Protein AF-0000000083299328 (afdb_homodimer)

pLDDT: mean 91.45, std 10.91, range [30.89, 98.88]

Solvent-accessible surface area (backbone atoms only — not comparable to full-atom values): 20798 Å² total; per-residue (Å²): 123,83,74,52,62,72,73,65,22,22,31,41,39,31,29,34,55,69,54,34,46,44,65,62,48,47,51,50,48,48,51,58,33,52,77,68,73,44,58,63,46,79,49,41,47,72,59,35,42,71,54,67,35,48,88,48,68,48,36,68,69,35,39,43,49,47,42,50,38,52,42,45,52,32,48,57,38,15,74,72,40,18,37,15,36,33,27,36,48,59,33,47,49,68,52,53,50,51,45,44,50,53,31,51,74,69,73,30,54,65,39,40,32,35,36,44,51,56,69,69,55,17,53,70,57,31,81,82,40,55,53,61,51,42,53,52,19,56,74,64,70,34,67,40,73,54,90,94,41,79,33,53,38,70,28,51,36,42,57,69,40,84,87,30,49,50,75,68,91,75,49,76,40,78,39,50,49,77,82,38,53,67,68,56,46,47,52,54,50,52,53,49,54,52,73,105,123,85,75,52,62,72,76,64,21,22,32,41,39,31,28,33,54,69,55,34,46,43,64,61,47,48,51,50,49,47,51,60,33,52,76,68,72,44,58,62,46,77,48,42,47,72,61,35,41,72,54,66,35,48,88,49,67,49,35,67,70,34,38,43,50,47,44,49,39,50,42,45,51,32,50,58,38,15,73,72,37,18,38,17,36,33,26,37,48,60,34,48,48,67,53,53,50,51,46,44,49,55,30,52,74,68,74,31,55,65,38,39,32,34,34,44,51,54,70,69,57,18,51,71,56,30,83,83,40,54,54,61,51,43,54,52,18,56,75,64,70,34,67,40,73,54,89,95,40,79,35,53,39,72,29,52,37,40,57,69,41,84,87,30,49,49,75,68,91,77,49,76,40,77,41,50,50,76,82,38,54,66,70,55,48,48,51,52,51,52,53,47,53,52,73,104

Organism: Tigriopus californicus (NCBI:txid6832)

Sequence (392 aa):
MDTILKKEGSTVWITGLSGSGKTTLGLALKTYLTSRGVPCYVLDGDQLRGSLSQDLGYSSMESEENARRAGEVALMFAKTGFLAICCLISPSKRARNAIRARHAHLRLAFHEIHLKCSLSICRARDPKGWYSKYEVARLAHQQIRVGSVNLKYEDIGSFLEENSYDIPDEPDLSLDTETQGVSECLNTLVNYLKLSMDTILKKEGSTVWITGLSGSGKTTLGLALKTYLTSRGVPCYVLDGDQLRGSLSQDLGYSSMESEENARRAGEVALMFAKTGFLAICCLISPSKRARNAIRARHAHLRLAFHEIHLKCSLSICRARDPKGWYSKYEVARLAHQQIRVGSVNLKYEDIGSFLEENSYDIPDEPDLSLDTETQGVSECLNTLVNYLKLS

Secondary structure (DSSP, 8-state):
----S-SS-EEEEEE--TTSSHHHHHHHHHHHHHTTT--EEEEEHHHHHTTTTTT--SSHHHHHHHHHHHHHHHHHHHHTT-EEEEE-----HHHHHHHHHHHHHTT-EEEEEEEE--HHHHHHH-TTSHHHHHHHHHHHT--EEETTEEE-HHHHHHHHSGGGS---SS-SEEEETTTS-HHHHHHHHHHHHHH-/----S-SS-EEEEEE--TTSSHHHHHHHHHHHHHTTT--EEEEEHHHHHTTTTTT--SSHHHHHHHHHHHHHHHHHHHHTT-EEEEE-----HHHHHHHHHHHHHTT-EEEEEEEE--HHHHHHH-TTSHHHHHHHHHHHT--EEETTEEE-HHHHHHHHSGGGS---SS-SEEEETTTS-HHHHHHHHHHHHHH-

Radius of gyration: 22.71 Å; Cα contacts (8 Å, |Δi|>4): 686; chains: 2; bounding box: 57×63×49 Å

Nearest PDB structures (foldseek):
  2ofx-assembly1_B  TM=9.180E-01  e=1.844E-18  Homo sapiens
  2ofw-assembly3_E  TM=9.236E-01  e=1.199E-17  Homo sapiens
  2pez-assembly1_A  TM=9.197E-01  e=2.791E-17  Homo sapiens
  8i1m-assembly1_A-2  TM=9.283E-01  e=9.916E-17  Homo sapiens
  8i1n-assembly1_B  TM=9.296E-01  e=1.262E-16  Homo sapiens

Foldseek 3Di:
DPCQFDQAFAEEAEAEAQQLCLVVLLVVLVVVCVVVPAAADEAELVVCCVPVLVVAFQAPVSLLVSLLVLLVVSLVQRNVRYYYYYRGNSQDLVSVVVSCVVCVVVPHYYAYEYRDDDLVNSLVSCVPCLNVQLVVCVVVQHWDDDPPDTHGSVSSCCRNPPPNHDDDPDGNYYDYCVVDPSVRVNVVVSVSSSVD/DPCQFDQAFAEEAEAEAQQLCLVVLLVVLVVVCVVVPAAADEAELVVCCVPVLVVADQAPVSLLVSLLVLLVVSLVQRNVRYYYYYRGNSQDPVSVVVSCVVCVVVPHYYAYEYRDDDLVNSLVSCVPCLNVQLVVCVVVQHWDDDPPDTHGSVSSCCRNPDPNHDDDPDGNYYDYCVVDPSVRVNVVVSVSSRVD

Structure (mmCIF, N/CA/C/O backbone):
data_AF-0000000083299328-model_v1
#
loop_
_entity.id
_entity.type
_entity.pdbx_description
1 polymer 'Adenylyl-sulfate kinase'
#
loop_
_atom_site.group_PDB
_atom_site.id
_atom_site.type_symbol
_atom_site.label_atom_id
_atom_site.label_alt_id
_atom_site.label_comp_id
_atom_site.label_asym_id
_atom_site.label_entity_id
_atom_site.label_seq_id
_atom_site.pdbx_PDB_ins_code
_atom_site.Cartn_x
_atom_site.Cartn_y
_atom_site.Cartn_z
_atom_site.occupancy
_atom_site.B_iso_or_equiv
_atom_site.auth_seq_id
_atom_site.auth_comp_id
_atom_site.auth_asym_id
_atom_site.auth_atom_id
_atom_site.pdbx_PDB_model_num
ATOM 1 N N . MET A 1 1 ? 30.5 -6.863 -13.82 1 30.94 1 MET A N 1
ATOM 2 C CA . MET A 1 1 ? 29.422 -6.875 -12.844 1 30.94 1 MET A CA 1
ATOM 3 C C . MET A 1 1 ? 28.078 -7.066 -13.523 1 30.94 1 MET A C 1
ATOM 5 O O . MET A 1 1 ? 27.703 -6.277 -14.391 1 30.94 1 MET A O 1
ATOM 9 N N . ASP A 1 2 ? 27.672 -8.281 -13.766 1 38.69 2 ASP A N 1
ATOM 10 C CA . ASP A 1 2 ? 26.531 -8.625 -14.625 1 38.69 2 ASP A CA 1
ATOM 11 C C . ASP A 1 2 ? 25.344 -7.723 -14.352 1 38.69 2 ASP A C 1
ATOM 13 O O . ASP A 1 2 ? 24.797 -7.723 -13.242 1 38.69 2 ASP A O 1
ATOM 17 N N . THR A 1 3 ? 25.406 -6.609 -14.789 1 46.81 3 THR A N 1
ATOM 18 C CA . THR A 1 3 ? 24.406 -5.562 -14.617 1 46.81 3 THR A CA 1
ATOM 19 C C . THR A 1 3 ? 23 -6.121 -14.82 1 46.81 3 THR A C 1
ATOM 21 O O . THR A 1 3 ? 22.578 -6.359 -15.953 1 46.81 3 THR A O 1
ATOM 24 N N . ILE A 1 4 ? 22.688 -7.145 -14.188 1 49.69 4 ILE A N 1
ATOM 25 C CA . ILE A 1 4 ? 21.594 -8.023 -14.586 1 49.69 4 ILE A CA 1
ATOM 26 C C . ILE A 1 4 ? 20.344 -7.191 -14.875 1 49.69 4 ILE A C 1
ATOM 28 O O . ILE A 1 4 ? 19.672 -7.398 -15.891 1 49.69 4 ILE A O 1
ATOM 32 N N . LEU A 1 5 ? 19.625 -6.594 -14.008 1 59.34 5 LEU A N 1
ATOM 33 C CA . LEU A 1 5 ? 18.359 -5.93 -14.25 1 59.34 5 LEU A CA 1
ATOM 34 C C . LEU A 1 5 ? 18.516 -4.414 -14.211 1 59.34 5 LEU A C 1
ATOM 36 O O . LEU A 1 5 ? 19.406 -3.896 -13.531 1 59.34 5 LEU A O 1
ATOM 40 N N . LYS A 1 6 ? 18.094 -3.773 -15.195 1 58.22 6 LYS A N 1
ATOM 41 C CA . LYS A 1 6 ? 18.062 -2.32 -15.336 1 58.22 6 LYS A CA 1
ATOM 42 C C . LYS A 1 6 ? 17.719 -1.644 -14.008 1 58.22 6 LYS A C 1
ATOM 44 O O . LYS A 1 6 ? 17 -2.209 -13.188 1 58.22 6 LYS A O 1
ATOM 49 N N . LYS A 1 7 ? 18.344 -0.72 -13.844 1 64.31 7 LYS A N 1
ATOM 50 C CA . LYS A 1 7 ? 18.344 0.152 -12.672 1 64.31 7 LYS A CA 1
ATOM 51 C C . LYS A 1 7 ? 16.969 0.796 -12.469 1 64.31 7 LYS A C 1
ATOM 53 O O . LYS A 1 7 ? 16.641 1.224 -11.359 1 64.31 7 LYS A O 1
ATOM 58 N N . GLU A 1 8 ? 16.219 0.682 -13.5 1 86.19 8 GLU A N 1
ATOM 59 C CA . GLU A 1 8 ? 14.953 1.395 -13.312 1 86.19 8 GLU A CA 1
ATOM 60 C C . GLU A 1 8 ? 13.914 0.508 -12.625 1 86.19 8 GLU A C 1
ATOM 62 O O . GLU A 1 8 ? 13.852 -0.695 -12.883 1 86.19 8 GLU A O 1
ATOM 67 N N . GLY A 1 9 ? 13.195 1.064 -11.688 1 94.31 9 GLY A N 1
ATOM 68 C CA . GLY A 1 9 ? 12.133 0.346 -11.008 1 94.31 9 GLY A CA 1
ATOM 69 C C . GLY A 1 9 ? 11.07 -0.182 -11.953 1 94.31 9 GLY A C 1
ATOM 70 O O . GLY A 1 9 ? 10.844 0.39 -13.016 1 94.31 9 GLY A O 1
ATOM 71 N N . SER A 1 10 ? 10.555 -1.344 -11.664 1 97.38 10 SER A N 1
ATOM 72 C CA . SER A 1 10 ? 9.531 -1.978 -12.484 1 97.38 10 SER A CA 1
ATOM 73 C C . SER A 1 10 ? 8.672 -2.936 -11.664 1 97.38 10 SER A C 1
ATOM 75 O O . SER A 1 10 ? 8.891 -3.092 -10.461 1 97.38 10 SER A O 1
ATOM 77 N N . THR A 1 11 ? 7.617 -3.447 -12.312 1 98.69 11 THR A N 1
ATOM 78 C CA . THR A 1 11 ? 6.727 -4.414 -11.68 1 98.69 11 THR A CA 1
ATOM 79 C C . THR A 1 11 ? 6.668 -5.707 -12.477 1 98.69 11 THR A C 1
ATOM 81 O O . THR A 1 11 ? 6.477 -5.68 -13.695 1 98.69 11 THR A O 1
ATOM 84 N N . VAL A 1 12 ? 6.977 -6.797 -11.836 1 98.75 12 VAL A N 1
ATOM 85 C CA . VAL A 1 12 ? 6.723 -8.133 -12.359 1 98.75 12 VAL A CA 1
ATOM 86 C C . VAL A 1 12 ? 5.453 -8.703 -11.727 1 98.75 12 VAL A C 1
ATOM 88 O O . VAL A 1 12 ? 5.398 -8.922 -10.516 1 98.75 12 VAL A O 1
ATOM 91 N N . TRP A 1 13 ? 4.449 -8.875 -12.539 1 98.88 13 TRP A N 1
ATOM 92 C CA . TRP A 1 13 ? 3.15 -9.367 -12.086 1 98.88 13 TRP A CA 1
ATOM 93 C C . TRP A 1 13 ? 2.959 -10.836 -12.469 1 98.88 13 TRP A C 1
ATOM 95 O O . TRP A 1 13 ? 2.584 -11.141 -13.602 1 98.88 13 TRP A O 1
ATOM 105 N N . ILE A 1 14 ? 3.143 -11.695 -11.461 1 98.88 14 ILE A N 1
ATOM 106 C CA . ILE A 1 14 ? 3.016 -13.133 -11.68 1 98.88 14 ILE A CA 1
ATOM 107 C C . ILE A 1 14 ? 1.586 -13.578 -11.383 1 98.88 14 ILE A C 1
ATOM 109 O O . ILE A 1 14 ? 1.125 -13.484 -10.242 1 98.88 14 ILE A O 1
ATOM 113 N N . THR A 1 15 ? 0.929 -14.031 -12.406 1 98.19 15 THR A N 1
ATOM 114 C CA . THR A 1 15 ? -0.472 -14.414 -12.281 1 98.19 15 THR A CA 1
ATOM 115 C C . THR A 1 15 ? -0.683 -15.852 -12.758 1 98.19 15 THR A C 1
ATOM 117 O O . THR A 1 15 ? 0.112 -16.375 -13.539 1 98.19 15 THR A O 1
ATOM 120 N N . GLY A 1 16 ? -1.696 -16.484 -12.266 1 96.25 16 GLY A N 1
ATOM 121 C CA . GLY A 1 16 ? -2.057 -17.859 -12.531 1 96.25 16 GLY A CA 1
ATOM 122 C C . GLY A 1 16 ? -2.982 -18.453 -11.484 1 96.25 16 GLY A C 1
ATOM 123 O O . GLY A 1 16 ? -3.242 -17.812 -10.453 1 96.25 16 GLY A O 1
ATOM 124 N N . LEU A 1 17 ? -3.41 -19.625 -11.781 1 94.38 17 LEU A N 1
ATOM 125 C CA . LEU A 1 17 ? -4.348 -20.281 -10.891 1 94.38 17 LEU A CA 1
ATOM 126 C C . LEU A 1 17 ? -3.699 -20.578 -9.539 1 94.38 17 LEU A C 1
ATOM 128 O O . LEU A 1 17 ? -2.473 -20.641 -9.438 1 94.38 17 LEU A O 1
ATOM 132 N N . SER A 1 18 ? -4.613 -20.672 -8.445 1 92.19 18 SER A N 1
ATOM 133 C CA . SER A 1 18 ? -4.109 -21.141 -7.16 1 92.19 18 SER A CA 1
ATOM 134 C C . SER A 1 18 ? -3.41 -22.484 -7.293 1 92.19 18 SER A C 1
ATOM 136 O O . SER A 1 18 ? -3.951 -23.406 -7.898 1 92.19 18 SER A O 1
ATOM 138 N N . GLY A 1 19 ? -2.197 -22.594 -6.859 1 93.69 19 GLY A N 1
ATOM 139 C CA . GLY A 1 19 ? -1.441 -23.828 -6.965 1 93.69 19 GLY A CA 1
ATOM 140 C C . GLY A 1 19 ? -0.513 -23.859 -8.164 1 93.69 19 GLY A C 1
ATOM 141 O O . GLY A 1 19 ? 0.239 -24.828 -8.344 1 93.69 19 GLY A O 1
ATOM 142 N N . SER A 1 20 ? -0.468 -22.766 -8.93 1 96.25 20 SER A N 1
ATOM 143 C CA . SER A 1 20 ? 0.317 -22.766 -10.164 1 96.25 20 SER A CA 1
ATOM 144 C C . SER A 1 20 ? 1.797 -22.531 -9.875 1 96.25 20 SER A C 1
ATOM 146 O O . SER A 1 20 ? 2.645 -22.75 -10.742 1 96.25 20 SER A O 1
ATOM 148 N N . GLY A 1 21 ? 2.131 -22.031 -8.695 1 96.69 21 GLY A N 1
ATOM 149 C CA . GLY A 1 21 ? 3.529 -21.875 -8.328 1 96.69 21 GLY A CA 1
ATOM 150 C C . GLY A 1 21 ? 3.963 -20.422 -8.25 1 96.69 21 GLY A C 1
ATOM 151 O O . GLY A 1 21 ? 5.16 -20.125 -8.234 1 96.69 21 GLY A O 1
ATOM 152 N N . LYS A 1 22 ? 3.055 -19.469 -8.109 1 97.38 22 LYS A N 1
ATOM 153 C CA . LYS A 1 22 ? 3.365 -18.047 -8.109 1 97.38 22 LYS A CA 1
ATOM 154 C C . LYS A 1 22 ? 4.285 -17.688 -6.941 1 97.38 22 LYS A C 1
ATOM 156 O O . LYS A 1 22 ? 5.32 -17.047 -7.137 1 97.38 22 LYS A O 1
ATOM 161 N N . THR A 1 23 ? 3.83 -18.109 -5.719 1 96.44 23 THR A N 1
ATOM 162 C CA . THR A 1 23 ? 4.586 -17.781 -4.512 1 96.44 23 THR A CA 1
ATOM 163 C C . THR A 1 23 ? 5.984 -18.391 -4.57 1 96.44 23 THR A C 1
ATOM 165 O O . THR A 1 23 ? 6.969 -17.734 -4.227 1 96.44 23 THR A O 1
ATOM 168 N N . THR A 1 24 ? 6.09 -19.594 -5.023 1 96.88 24 THR A N 1
ATOM 169 C CA . THR A 1 24 ? 7.367 -20.297 -5.137 1 96.88 24 THR A CA 1
ATOM 170 C C . THR A 1 24 ? 8.297 -19.562 -6.109 1 96.88 24 THR A C 1
ATOM 172 O O . THR A 1 24 ? 9.461 -19.312 -5.793 1 96.88 24 THR A O 1
ATOM 175 N N . LEU A 1 25 ? 7.793 -19.25 -7.262 1 98.44 25 LEU A N 1
ATOM 176 C CA . LEU A 1 25 ? 8.617 -18.562 -8.25 1 98.44 25 LEU A CA 1
ATOM 177 C C . LEU A 1 25 ? 8.969 -17.156 -7.789 1 98.44 25 LEU A C 1
ATOM 179 O O . LEU A 1 25 ? 10.102 -16.703 -7.977 1 98.44 25 LEU A O 1
ATOM 183 N N . GLY A 1 26 ? 7.969 -16.422 -7.234 1 98.44 26 GLY A N 1
ATOM 184 C CA . GLY A 1 26 ? 8.211 -15.086 -6.723 1 98.44 26 GLY A CA 1
ATOM 185 C C . GLY A 1 26 ? 9.32 -15.039 -5.68 1 98.44 26 GLY A C 1
ATOM 186 O O . GLY A 1 26 ? 10.188 -14.164 -5.73 1 98.44 26 GLY A O 1
ATOM 187 N N . LEU A 1 27 ? 9.289 -15.977 -4.781 1 97.81 27 LEU A N 1
ATOM 188 C CA . LEU A 1 27 ? 10.305 -16.031 -3.732 1 97.81 27 LEU A CA 1
ATOM 189 C C . LEU A 1 27 ? 11.664 -16.406 -4.309 1 97.81 27 LEU A C 1
ATOM 191 O O . LEU A 1 27 ? 12.695 -15.906 -3.857 1 97.81 27 LEU A O 1
ATOM 195 N N . ALA A 1 28 ? 11.664 -17.328 -5.242 1 98.38 28 ALA A N 1
ATOM 196 C CA . ALA A 1 28 ? 12.906 -17.688 -5.922 1 98.38 28 ALA A CA 1
ATOM 197 C C . ALA A 1 28 ? 13.508 -16.469 -6.629 1 98.38 28 ALA A C 1
ATOM 199 O O . ALA A 1 28 ? 14.727 -16.266 -6.582 1 98.38 28 ALA A O 1
ATOM 200 N N . LEU A 1 29 ? 12.641 -15.719 -7.289 1 98.25 29 LEU A N 1
ATOM 201 C CA . LEU A 1 29 ? 13.109 -14.516 -7.957 1 98.25 29 LEU A CA 1
ATOM 202 C C . LEU A 1 29 ? 13.672 -13.516 -6.949 1 98.25 29 LEU A C 1
ATOM 204 O O . LEU A 1 29 ? 14.727 -12.922 -7.18 1 98.25 29 LEU A O 1
ATOM 208 N N . LYS A 1 30 ? 12.945 -13.344 -5.852 1 98.06 30 LYS A N 1
ATOM 209 C CA . LYS A 1 30 ? 13.422 -12.445 -4.805 1 98.06 30 LYS A CA 1
ATOM 210 C C . LYS A 1 30 ? 14.812 -12.852 -4.324 1 98.06 30 LYS A C 1
ATOM 212 O O . LYS A 1 30 ? 15.703 -12 -4.203 1 98.06 30 LYS A O 1
ATOM 217 N N . THR A 1 31 ? 15 -14.109 -4.07 1 97.56 31 THR A N 1
ATOM 218 C CA . THR A 1 31 ? 16.281 -14.617 -3.586 1 97.56 31 THR A CA 1
ATOM 219 C C . THR A 1 31 ? 17.375 -14.359 -4.609 1 97.56 31 THR A C 1
ATOM 221 O O . THR A 1 31 ? 18.469 -13.914 -4.254 1 97.56 31 THR A O 1
ATOM 224 N N . TYR A 1 32 ? 17.109 -14.672 -5.812 1 97 32 TYR A N 1
ATOM 225 C CA . TYR A 1 32 ? 18.047 -14.453 -6.902 1 97 32 TYR A CA 1
ATOM 226 C C . TYR A 1 32 ? 18.5 -12.992 -6.953 1 97 32 TYR A C 1
ATOM 228 O O . TYR A 1 32 ? 19.688 -12.703 -7.035 1 97 32 TYR A O 1
ATOM 236 N N . LEU A 1 33 ? 17.547 -12.062 -6.848 1 96.25 33 LEU A N 1
ATOM 237 C CA . LEU A 1 33 ? 17.812 -10.633 -6.98 1 96.25 33 LEU A CA 1
ATOM 238 C C . LEU A 1 33 ? 18.547 -10.102 -5.758 1 96.25 33 LEU A C 1
ATOM 240 O O . LEU A 1 33 ? 19.516 -9.352 -5.887 1 96.25 33 LEU A O 1
ATOM 244 N N . THR A 1 34 ? 18.094 -10.539 -4.602 1 95.19 34 THR A N 1
ATOM 245 C CA . THR A 1 34 ? 18.688 -10.07 -3.361 1 95.19 34 THR A CA 1
ATOM 246 C C . THR A 1 34 ? 20.156 -10.5 -3.273 1 95.19 34 THR A C 1
ATOM 248 O O . THR A 1 34 ? 21 -9.742 -2.793 1 95.19 34 THR A O 1
ATOM 251 N N . SER A 1 35 ? 20.484 -11.664 -3.701 1 95.31 35 SER A N 1
ATOM 252 C CA . SER A 1 35 ? 21.859 -12.18 -3.66 1 95.31 35 SER A CA 1
ATOM 253 C C . SER A 1 35 ? 22.766 -11.391 -4.594 1 95.31 35 SER A C 1
ATOM 255 O O . SER A 1 35 ? 23.984 -11.453 -4.473 1 95.31 35 SER A O 1
ATOM 257 N N . ARG A 1 36 ? 22.219 -10.57 -5.371 1 93.5 36 ARG A N 1
ATOM 258 C CA . ARG A 1 36 ? 22.984 -9.797 -6.34 1 93.5 36 ARG A CA 1
ATOM 259 C C . ARG A 1 36 ? 22.828 -8.305 -6.094 1 93.5 36 ARG A C 1
ATOM 261 O O . ARG A 1 36 ? 23.219 -7.488 -6.934 1 93.5 36 ARG A O 1
ATOM 268 N N . GLY A 1 37 ? 22.125 -7.949 -5.078 1 92.19 37 GLY A N 1
ATOM 269 C CA . GLY A 1 37 ? 22.031 -6.562 -4.641 1 92.19 37 GLY A CA 1
ATOM 270 C C . GLY A 1 37 ? 20.984 -5.773 -5.402 1 92.19 37 GLY A C 1
ATOM 271 O O . GLY A 1 37 ? 21.047 -4.543 -5.457 1 92.19 37 GLY A O 1
ATOM 272 N N . VAL A 1 38 ? 20.062 -6.469 -6.055 1 93.94 38 VAL A N 1
ATOM 273 C CA . VAL A 1 38 ? 19 -5.797 -6.777 1 93.94 38 VAL A CA 1
ATOM 274 C C . VAL A 1 38 ? 17.812 -5.57 -5.848 1 93.94 38 VAL A C 1
ATOM 276 O O . VAL A 1 38 ? 17.234 -6.523 -5.309 1 93.94 38 VAL A O 1
ATOM 279 N N . PRO A 1 39 ? 17.469 -4.293 -5.629 1 95.31 39 PRO A N 1
ATOM 280 C CA . PRO A 1 39 ? 16.344 -4.016 -4.734 1 95.31 39 PRO A CA 1
ATOM 281 C C . PRO A 1 39 ? 15.016 -4.574 -5.258 1 95.31 39 PRO A C 1
ATOM 283 O O . PRO A 1 39 ? 14.633 -4.301 -6.398 1 95.31 39 PRO A O 1
ATOM 286 N N . CYS A 1 40 ? 14.359 -5.387 -4.422 1 97.31 40 CYS A N 1
ATOM 287 C CA . CYS A 1 40 ? 13.07 -5.949 -4.812 1 97.31 40 CYS A CA 1
ATOM 288 C C . CYS A 1 40 ? 12.172 -6.141 -3.598 1 97.31 40 CYS A C 1
ATOM 290 O O . CYS A 1 40 ? 12.648 -6.125 -2.461 1 97.31 40 CYS A O 1
ATOM 292 N N . TYR A 1 41 ? 10.875 -6.203 -3.846 1 98.31 41 TYR A N 1
ATOM 293 C CA . TYR A 1 41 ? 9.883 -6.434 -2.799 1 98.31 41 TYR A CA 1
ATOM 294 C C . TYR A 1 41 ? 8.758 -7.328 -3.299 1 98.31 41 TYR A C 1
ATOM 296 O O . TYR A 1 41 ? 8.242 -7.129 -4.398 1 98.31 41 TYR A O 1
ATOM 304 N N . VAL A 1 42 ? 8.43 -8.32 -2.475 1 98.69 42 VAL A N 1
ATOM 30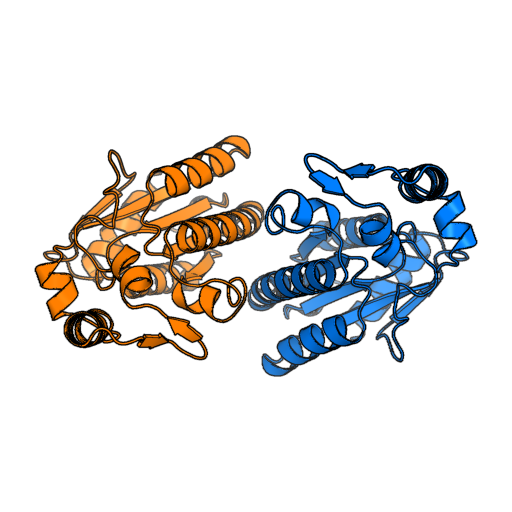5 C CA . VAL A 1 42 ? 7.391 -9.266 -2.879 1 98.69 42 VAL A CA 1
ATOM 306 C C . VAL A 1 42 ? 6.043 -8.828 -2.303 1 98.69 42 VAL A C 1
ATOM 308 O O . VAL A 1 42 ? 5.922 -8.594 -1.1 1 98.69 42 VAL A O 1
ATOM 311 N N . LEU A 1 43 ? 5.086 -8.609 -3.146 1 98.62 43 LEU A N 1
ATOM 312 C CA . LEU A 1 43 ? 3.68 -8.438 -2.791 1 98.62 43 LEU A CA 1
ATOM 313 C C . LEU A 1 43 ? 2.891 -9.711 -3.074 1 98.62 43 LEU A C 1
ATOM 315 O O . LEU A 1 43 ? 2.537 -9.984 -4.223 1 98.62 43 LEU A O 1
ATOM 319 N N . ASP A 1 44 ? 2.654 -10.445 -2.039 1 96.56 44 ASP A N 1
ATOM 320 C CA . ASP A 1 44 ? 1.951 -11.719 -2.141 1 96.56 44 ASP A CA 1
ATOM 321 C C . ASP A 1 44 ? 0.475 -11.562 -1.78 1 96.56 44 ASP A C 1
ATOM 323 O O . ASP A 1 44 ? 0.14 -10.953 -0.761 1 96.56 44 ASP A O 1
ATOM 327 N N . GLY A 1 45 ? -0.338 -12.156 -2.553 1 92.38 45 GLY A N 1
ATOM 328 C CA . GLY A 1 45 ? -1.774 -12.016 -2.375 1 92.38 45 GLY A CA 1
ATOM 329 C C . GLY A 1 45 ? -2.262 -12.5 -1.023 1 92.38 45 GLY A C 1
ATOM 330 O O . GLY A 1 45 ? -3.096 -11.852 -0.389 1 92.38 45 GLY A O 1
ATOM 331 N N . ASP A 1 46 ? -1.779 -13.578 -0.577 1 87.56 46 ASP A N 1
ATOM 332 C CA . ASP A 1 46 ? -2.188 -14.117 0.716 1 87.56 46 ASP A CA 1
ATOM 333 C C . ASP A 1 46 ? -1.756 -13.203 1.857 1 87.56 46 ASP A C 1
ATOM 335 O O . ASP A 1 46 ? -2.504 -13 2.816 1 87.56 46 ASP A O 1
ATOM 339 N N . GLN A 1 47 ? -0.564 -12.68 1.746 1 91 47 GLN A N 1
ATOM 340 C CA . GLN A 1 47 ? -0.062 -11.781 2.777 1 91 47 GLN A CA 1
ATOM 341 C C . GLN A 1 47 ? -0.863 -10.477 2.811 1 91 47 GLN A C 1
ATOM 343 O O . GLN A 1 47 ? -1.168 -9.961 3.887 1 91 47 GLN A O 1
ATOM 348 N N . LEU A 1 48 ? -1.197 -9.938 1.658 1 94.69 48 LEU A N 1
ATOM 349 C CA . LEU A 1 48 ? -1.958 -8.695 1.567 1 94.69 48 LEU A CA 1
ATOM 350 C C . LEU A 1 48 ? -3.336 -8.859 2.197 1 94.69 48 LEU A C 1
ATOM 352 O O . LEU A 1 48 ? -3.857 -7.918 2.809 1 94.69 48 LEU A O 1
ATOM 356 N N . ARG A 1 49 ? -3.891 -10.016 2.1 1 89.06 49 ARG A N 1
ATOM 357 C CA . ARG A 1 49 ? -5.215 -10.281 2.648 1 89.06 49 ARG A CA 1
ATOM 358 C C . ARG A 1 49 ? -5.172 -10.359 4.172 1 89.06 49 ARG A C 1
ATOM 360 O O . ARG A 1 49 ? -6.203 -10.242 4.832 1 89.06 49 ARG A O 1
ATOM 367 N N . GLY A 1 50 ? -4.043 -10.516 4.688 1 89.19 50 GLY A N 1
ATOM 368 C CA . GLY A 1 50 ? -3.891 -10.492 6.133 1 89.19 50 GLY A CA 1
ATOM 369 C C . GLY A 1 50 ? -3.471 -9.141 6.668 1 89.19 50 GLY A C 1
ATOM 370 O O . GLY A 1 50 ? -3.355 -8.953 7.883 1 89.19 50 GLY A O 1
ATOM 371 N N . SER A 1 51 ? -3.256 -8.133 5.789 1 93.62 51 SER A N 1
ATOM 372 C CA . SER A 1 51 ? -2.752 -6.824 6.191 1 93.62 51 SER A CA 1
ATOM 373 C C . SER A 1 51 ? -3.475 -5.703 5.449 1 93.62 51 SER A C 1
ATOM 375 O O . SER A 1 51 ? -4.586 -5.324 5.82 1 93.62 51 SER A O 1
ATOM 377 N N . LEU A 1 52 ? -2.982 -5.285 4.297 1 96.5 52 LEU A N 1
ATOM 378 C CA . LEU A 1 52 ? -3.488 -4.16 3.521 1 96.5 52 LEU A CA 1
ATOM 379 C C . LEU A 1 52 ? -4.945 -4.383 3.125 1 96.5 52 LEU A C 1
ATOM 381 O O . LEU A 1 52 ? -5.758 -3.457 3.186 1 96.5 52 LEU A O 1
ATOM 385 N N . SER A 1 53 ? -5.227 -5.621 2.742 1 95.44 53 SER A N 1
ATOM 386 C CA . SER A 1 53 ? -6.543 -5.938 2.199 1 95.44 53 SER A CA 1
ATOM 387 C C . SER A 1 53 ? -7.312 -6.867 3.131 1 95.44 53 SER A C 1
ATOM 389 O O . SER A 1 53 ? -8.102 -7.703 2.674 1 95.44 53 SER A O 1
ATOM 391 N N . GLN A 1 54 ? -7.094 -6.711 4.438 1 92 54 GLN A N 1
ATOM 392 C CA . GLN A 1 54 ? -7.723 -7.59 5.414 1 92 54 GLN A CA 1
ATOM 393 C C . GLN A 1 54 ? -9.242 -7.406 5.422 1 92 54 GLN A C 1
ATOM 395 O O . GLN A 1 54 ? -9.977 -8.281 5.883 1 92 54 GLN A O 1
ATOM 400 N N . ASP A 1 55 ? -9.695 -6.309 4.93 1 90.31 55 ASP A N 1
ATOM 401 C CA . ASP A 1 55 ? -11.125 -5.992 4.926 1 90.31 55 ASP A CA 1
ATOM 402 C C . ASP A 1 55 ? -11.836 -6.676 3.758 1 90.31 55 ASP A C 1
ATOM 404 O O . ASP A 1 55 ? -13.062 -6.719 3.713 1 90.31 55 ASP A O 1
ATOM 408 N N . LEU A 1 56 ? -11.07 -7.289 2.865 1 89.94 56 LEU A N 1
ATOM 409 C CA . LEU A 1 56 ? -11.664 -7.789 1.63 1 89.94 56 LEU A CA 1
ATOM 410 C C . LEU A 1 56 ? -11.914 -9.289 1.721 1 89.94 56 LEU A C 1
ATOM 412 O O . LEU A 1 56 ? -11.094 -10.031 2.268 1 89.94 56 LEU A O 1
ATOM 416 N N . GLY A 1 57 ? -13.016 -9.688 1.169 1 86.06 57 GLY A N 1
ATOM 417 C CA . GLY A 1 57 ? -13.281 -11.094 0.921 1 86.06 57 GLY A CA 1
ATOM 418 C C . GLY A 1 57 ? -12.773 -11.57 -0.429 1 86.06 57 GLY A C 1
ATOM 419 O O . GLY A 1 57 ? -11.703 -11.156 -0.876 1 86.06 57 GLY A O 1
ATOM 420 N N . TYR A 1 58 ? -13.547 -12.57 -1.02 1 84.75 58 TYR A N 1
ATOM 421 C CA . TYR A 1 58 ? -13.008 -13.211 -2.219 1 84.75 58 TYR A CA 1
ATOM 422 C C . TYR A 1 58 ? -13.977 -13.078 -3.385 1 84.75 58 TYR A C 1
ATOM 424 O O . TYR A 1 58 ? -13.812 -13.742 -4.414 1 84.75 58 TYR A O 1
ATOM 432 N N . SER A 1 59 ? -14.984 -12.234 -3.217 1 86.12 59 SER A N 1
ATOM 433 C CA . SER A 1 59 ? -15.828 -12 -4.383 1 86.12 59 SER A CA 1
ATOM 434 C C . SER A 1 59 ? -15.031 -11.414 -5.539 1 86.12 59 SER A C 1
ATOM 436 O O . SER A 1 59 ? -13.906 -10.938 -5.344 1 86.12 59 SER A O 1
ATOM 438 N N . SER A 1 60 ? -15.648 -11.461 -6.738 1 88.44 60 SER A N 1
ATOM 439 C CA . SER A 1 60 ? -14.969 -10.938 -7.922 1 88.44 60 SER A CA 1
ATOM 440 C C . SER A 1 60 ? -14.578 -9.477 -7.734 1 88.44 60 SER A C 1
ATOM 442 O O . SER A 1 60 ? -13.461 -9.078 -8.062 1 88.44 60 SER A O 1
ATOM 444 N N . MET A 1 61 ? -15.531 -8.719 -7.18 1 91.19 61 MET A N 1
ATOM 445 C CA . MET A 1 61 ? -15.273 -7.297 -6.949 1 91.19 61 MET A CA 1
ATOM 446 C C . MET A 1 61 ? -14.18 -7.105 -5.906 1 91.19 61 MET A C 1
ATOM 448 O O . MET A 1 61 ? -13.32 -6.238 -6.059 1 91.19 61 MET A O 1
ATOM 452 N N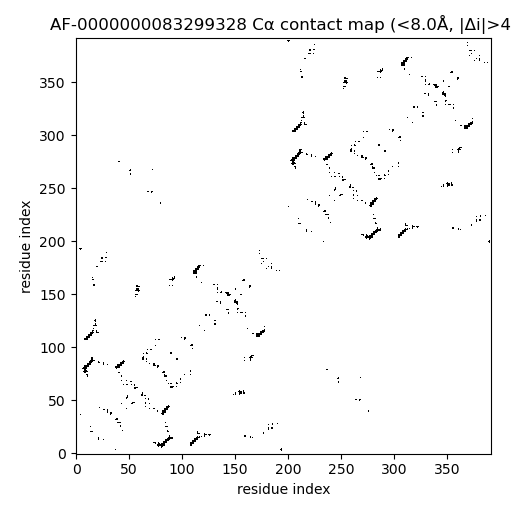 . GLU A 1 62 ? -14.141 -7.906 -4.902 1 91.06 62 GLU A N 1
ATOM 453 C CA . GLU A 1 62 ? -13.148 -7.801 -3.838 1 91.06 62 GLU A CA 1
ATOM 454 C C . GLU A 1 62 ? -11.773 -8.266 -4.316 1 91.06 62 GLU A C 1
ATOM 456 O O . GLU A 1 62 ? -10.75 -7.715 -3.906 1 91.06 62 GLU A O 1
ATOM 461 N N . SER A 1 63 ? -11.805 -9.242 -5.199 1 91.56 63 SER A N 1
ATOM 462 C CA . SER A 1 63 ? -10.562 -9.703 -5.805 1 91.56 63 SER A CA 1
ATOM 463 C C . SER A 1 63 ? -9.945 -8.625 -6.691 1 91.56 63 SER A C 1
ATOM 465 O O . SER A 1 63 ? -8.727 -8.438 -6.703 1 91.56 63 SER A O 1
ATOM 467 N N . GLU A 1 64 ? -10.828 -7.961 -7.414 1 94.88 64 GLU A N 1
ATOM 468 C CA . GLU A 1 64 ? -10.336 -6.871 -8.258 1 94.88 64 GLU A CA 1
ATOM 469 C C . GLU A 1 64 ? -9.781 -5.73 -7.41 1 94.88 64 GLU A C 1
ATOM 471 O O . GLU A 1 64 ? -8.758 -5.137 -7.758 1 94.88 64 GLU A O 1
ATOM 476 N N . GLU A 1 65 ? -10.469 -5.477 -6.32 1 95.75 65 GLU A N 1
ATOM 477 C CA . GLU A 1 65 ? -9.992 -4.422 -5.43 1 95.75 65 GLU A CA 1
ATOM 478 C C . GLU A 1 65 ? -8.664 -4.805 -4.781 1 95.75 65 GLU A C 1
ATOM 480 O O . GLU A 1 65 ? -7.785 -3.961 -4.609 1 95.75 65 GLU A O 1
ATOM 485 N N . ASN A 1 66 ? -8.516 -6.062 -4.418 1 95.56 66 ASN A N 1
ATOM 486 C CA . ASN A 1 66 ? -7.25 -6.543 -3.879 1 95.56 66 ASN A CA 1
ATOM 487 C C . ASN A 1 66 ? -6.109 -6.352 -4.875 1 95.56 66 ASN A C 1
ATOM 489 O O . ASN A 1 66 ? -5.02 -5.918 -4.496 1 95.56 66 ASN A O 1
ATOM 493 N N . ALA A 1 67 ? -6.391 -6.699 -6.105 1 97.31 67 ALA A N 1
ATOM 494 C CA . ALA A 1 67 ? -5.391 -6.516 -7.156 1 97.31 67 ALA A CA 1
ATOM 495 C C . ALA A 1 67 ? -5.074 -5.035 -7.355 1 97.31 67 ALA A C 1
ATOM 497 O O . ALA A 1 67 ? -3.912 -4.664 -7.543 1 97.31 67 ALA A O 1
ATOM 498 N N . ARG A 1 68 ? -6.078 -4.203 -7.348 1 98.19 68 ARG A N 1
ATOM 499 C CA . ARG A 1 68 ? -5.879 -2.768 -7.523 1 98.19 68 ARG A CA 1
ATOM 500 C C . ARG A 1 68 ? -4.965 -2.205 -6.441 1 98.19 68 ARG A C 1
ATOM 502 O O . ARG A 1 68 ? -4.039 -1.446 -6.734 1 98.19 68 ARG A O 1
ATOM 509 N N . ARG A 1 69 ? -5.23 -2.547 -5.23 1 98.5 69 ARG A N 1
ATOM 510 C CA . ARG A 1 69 ? -4.414 -2.072 -4.117 1 98.5 69 ARG A CA 1
ATOM 511 C C . ARG A 1 69 ? -2.975 -2.562 -4.25 1 98.5 69 ARG A C 1
ATOM 513 O O . ARG A 1 69 ? -2.031 -1.796 -4.039 1 98.5 69 ARG A O 1
ATOM 520 N 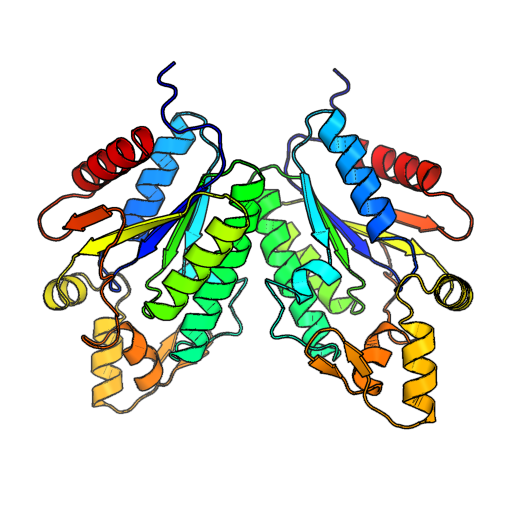N . ALA A 1 70 ? -2.836 -3.855 -4.574 1 98.69 70 ALA A N 1
ATOM 521 C CA . ALA A 1 70 ? -1.498 -4.391 -4.812 1 98.69 70 ALA A CA 1
ATOM 522 C C . ALA A 1 70 ? -0.778 -3.602 -5.902 1 98.69 70 ALA A C 1
ATOM 524 O O . ALA A 1 70 ? 0.413 -3.305 -5.777 1 98.69 70 ALA A O 1
ATOM 525 N N . GLY A 1 71 ? -1.52 -3.279 -6.969 1 98.75 71 GLY A N 1
ATOM 526 C CA . GLY A 1 71 ? -0.95 -2.5 -8.055 1 98.75 71 GLY A CA 1
ATOM 527 C C . GLY A 1 71 ? -0.467 -1.13 -7.621 1 98.75 71 GLY A C 1
ATOM 528 O O . GLY A 1 71 ? 0.596 -0.676 -8.055 1 98.75 71 GLY A O 1
ATOM 529 N N . GLU A 1 72 ? -1.22 -0.491 -6.77 1 98.56 72 GLU A N 1
ATOM 530 C CA . GLU A 1 72 ? -0.821 0.816 -6.258 1 98.56 72 GLU A CA 1
ATOM 531 C C . GLU A 1 72 ? 0.47 0.722 -5.449 1 98.56 72 GLU A C 1
ATOM 533 O O . GLU A 1 72 ? 1.36 1.563 -5.59 1 98.56 72 GLU A O 1
ATOM 538 N N . VAL A 1 73 ? 0.557 -0.257 -4.629 1 98.75 73 VAL A N 1
ATOM 539 C CA . VAL A 1 73 ? 1.751 -0.421 -3.809 1 98.75 73 VAL A CA 1
ATOM 540 C C . VAL A 1 73 ? 2.939 -0.797 -4.691 1 98.75 73 VAL A C 1
ATOM 542 O O . VAL A 1 73 ? 4.055 -0.312 -4.484 1 98.75 73 VAL A O 1
ATOM 545 N N . ALA A 1 74 ? 2.674 -1.685 -5.66 1 98.81 74 ALA A N 1
ATOM 546 C CA . ALA A 1 74 ? 3.729 -2.049 -6.602 1 98.81 74 ALA A CA 1
ATOM 547 C C . ALA A 1 74 ? 4.297 -0.812 -7.289 1 98.81 74 ALA A C 1
ATOM 549 O O . ALA A 1 74 ? 5.516 -0.69 -7.453 1 98.81 74 ALA A O 1
ATOM 550 N N . LEU A 1 75 ? 3.439 0.114 -7.664 1 98.25 75 LEU A N 1
ATOM 551 C CA . LEU A 1 75 ? 3.852 1.36 -8.297 1 98.25 75 LEU A CA 1
ATOM 552 C C . LEU A 1 75 ? 4.719 2.188 -7.355 1 98.25 75 LEU A C 1
ATOM 554 O O . LEU A 1 75 ? 5.699 2.805 -7.785 1 98.25 75 LEU A O 1
ATOM 558 N N . MET A 1 76 ? 4.348 2.242 -6.121 1 97.88 76 MET A N 1
ATOM 559 C CA . MET A 1 76 ? 5.125 2.992 -5.141 1 97.88 76 MET A CA 1
ATOM 560 C C . MET A 1 76 ? 6.547 2.445 -5.043 1 97.88 76 MET A C 1
ATOM 562 O O . MET A 1 76 ? 7.508 3.213 -5.008 1 97.88 76 MET A O 1
ATOM 566 N N . PHE A 1 77 ? 6.699 1.149 -5.047 1 98.25 77 PHE A N 1
ATOM 567 C CA . PHE A 1 77 ? 8.016 0.531 -4.98 1 98.25 77 PHE A CA 1
ATOM 568 C C . PHE A 1 77 ? 8.781 0.747 -6.281 1 98.25 77 PHE A C 1
ATOM 570 O O . PHE A 1 77 ? 9.977 1.065 -6.262 1 98.25 77 PHE A O 1
ATOM 577 N N . ALA A 1 78 ? 8.086 0.583 -7.355 1 97.75 78 ALA A N 1
ATOM 578 C CA . ALA A 1 78 ? 8.742 0.761 -8.648 1 97.75 78 ALA A CA 1
ATOM 579 C C . ALA A 1 78 ? 9.305 2.174 -8.789 1 97.75 78 ALA A C 1
ATOM 581 O O . ALA A 1 78 ? 10.406 2.363 -9.312 1 97.75 78 ALA A O 1
ATOM 582 N N . LYS A 1 79 ? 8.609 3.152 -8.211 1 95.62 79 LYS A N 1
ATOM 583 C CA . LYS A 1 79 ? 9.023 4.551 -8.289 1 95.62 79 LYS A CA 1
ATOM 584 C C . LYS A 1 79 ? 10.32 4.777 -7.516 1 95.62 79 LYS A C 1
ATOM 586 O O . LYS A 1 79 ? 11.031 5.758 -7.754 1 95.62 79 LYS A O 1
ATOM 591 N N . THR A 1 80 ? 10.602 3.896 -6.625 1 95.38 80 THR A N 1
ATOM 592 C CA . THR A 1 80 ? 11.797 4.07 -5.812 1 95.38 80 THR A CA 1
ATOM 593 C C . THR A 1 80 ? 12.938 3.199 -6.328 1 95.38 80 THR A C 1
ATOM 595 O O . THR A 1 80 ? 13.945 3.014 -5.641 1 95.38 80 THR A O 1
ATOM 598 N N . GLY A 1 81 ? 12.75 2.529 -7.473 1 94.5 81 GLY A N 1
ATOM 599 C CA . GLY A 1 81 ? 13.82 1.765 -8.094 1 94.5 81 GLY A CA 1
ATOM 600 C C . GLY A 1 81 ? 13.758 0.284 -7.77 1 94.5 81 GLY A C 1
ATOM 601 O O . GLY A 1 81 ? 14.633 -0.483 -8.188 1 94.5 81 GLY A O 1
ATOM 602 N N . PHE A 1 82 ? 12.711 -0.113 -7.066 1 96.94 82 PHE A N 1
ATOM 603 C CA . PHE A 1 82 ? 12.547 -1.52 -6.719 1 96.94 82 PHE A CA 1
ATOM 604 C C . PHE A 1 82 ? 11.938 -2.297 -7.879 1 96.94 82 PHE A C 1
ATOM 606 O O . PHE A 1 82 ? 11.219 -1.728 -8.703 1 96.94 82 PHE A O 1
ATOM 613 N N . LEU A 1 83 ? 12.312 -3.535 -7.984 1 97.75 83 LEU A N 1
ATOM 614 C CA . LEU A 1 83 ? 11.461 -4.488 -8.688 1 97.75 83 LEU A CA 1
ATOM 615 C C . LEU A 1 83 ? 10.352 -5.004 -7.773 1 97.75 83 LEU A C 1
ATOM 617 O O . LEU A 1 83 ? 10.617 -5.754 -6.832 1 97.75 83 LEU A O 1
ATOM 621 N N . ALA A 1 84 ? 9.164 -4.531 -8.008 1 98.62 84 ALA A N 1
ATOM 622 C CA . ALA A 1 84 ? 8.016 -5.07 -7.281 1 98.62 84 ALA A CA 1
ATOM 623 C C . ALA A 1 84 ? 7.574 -6.41 -7.863 1 98.62 84 ALA A C 1
ATOM 625 O O . ALA A 1 84 ? 7.262 -6.504 -9.055 1 98.62 84 ALA A O 1
ATOM 626 N N . ILE A 1 85 ? 7.613 -7.461 -7.074 1 98.81 85 ILE A N 1
ATOM 627 C CA . ILE A 1 85 ? 7.219 -8.805 -7.484 1 98.81 85 ILE A CA 1
ATOM 628 C C . ILE A 1 85 ? 5.844 -9.133 -6.914 1 98.81 85 ILE A C 1
ATOM 630 O O . ILE A 1 85 ? 5.707 -9.391 -5.715 1 98.81 85 ILE A O 1
ATOM 634 N N . CYS A 1 86 ? 4.852 -9.125 -7.75 1 98.88 86 CYS A N 1
ATOM 635 C CA . CYS A 1 86 ? 3.479 -9.375 -7.32 1 98.88 86 CYS A CA 1
ATOM 636 C C . CYS A 1 86 ? 3.059 -10.805 -7.648 1 98.88 86 CYS A C 1
ATOM 638 O O . CYS A 1 86 ? 3.139 -11.227 -8.805 1 98.88 86 CYS A O 1
ATOM 640 N N . CYS A 1 87 ? 2.703 -11.531 -6.633 1 98.56 87 CYS A N 1
ATOM 641 C CA . CYS A 1 87 ? 2.227 -12.898 -6.789 1 98.56 87 CYS A CA 1
ATOM 642 C C . CYS A 1 87 ? 0.755 -13.008 -6.406 1 98.56 87 CYS A C 1
ATOM 644 O O . CYS A 1 87 ? 0.428 -13.32 -5.258 1 98.56 87 CYS A O 1
ATOM 646 N N . LEU A 1 88 ? -0.105 -12.828 -7.332 1 96.94 88 LEU A N 1
ATOM 647 C CA . LEU A 1 88 ? -1.548 -12.859 -7.121 1 96.94 88 LEU A CA 1
ATOM 648 C C . LEU A 1 88 ? -2.242 -13.656 -8.219 1 96.94 88 LEU A C 1
ATOM 650 O O . LEU A 1 88 ? -1.773 -13.688 -9.359 1 96.94 88 LEU A O 1
ATOM 654 N N . ILE A 1 89 ? -3.342 -14.227 -7.848 1 95.12 89 ILE A N 1
ATOM 655 C CA . ILE A 1 89 ? -4.164 -14.836 -8.891 1 95.12 89 ILE A CA 1
ATOM 656 C C . ILE A 1 89 ? -4.633 -13.758 -9.867 1 95.12 89 ILE A C 1
ATOM 658 O O . ILE A 1 89 ? -4.379 -13.852 -11.07 1 95.12 89 ILE A O 1
ATOM 662 N N . SER A 1 90 ? -5.223 -12.656 -9.281 1 95.56 90 SER A N 1
ATOM 663 C CA . SER A 1 90 ? -5.734 -11.555 -10.094 1 95.56 90 SER A CA 1
ATOM 664 C C . SER A 1 90 ? -6.469 -12.07 -11.32 1 95.56 90 SER A C 1
ATOM 666 O O . SER A 1 90 ? -6.047 -11.812 -12.453 1 95.56 90 SER A O 1
ATOM 668 N N . PRO A 1 91 ? -7.586 -12.633 -11.062 1 95.31 91 PRO A N 1
ATOM 669 C CA . PRO A 1 91 ? -8.258 -13.391 -12.117 1 95.31 91 PRO A CA 1
ATOM 670 C C . PRO A 1 91 ? -8.789 -12.5 -13.242 1 95.31 91 PRO A C 1
ATOM 672 O O . PRO A 1 91 ? -8.977 -12.969 -14.367 1 95.31 91 PRO A O 1
ATOM 675 N N . SER A 1 92 ? -9.086 -11.305 -13.023 1 95.62 92 SER A N 1
ATOM 676 C CA . SER A 1 92 ? -9.711 -10.406 -13.984 1 95.62 92 SER A CA 1
ATOM 677 C C . SER A 1 92 ? -8.672 -9.789 -14.922 1 95.62 92 SER A C 1
ATOM 679 O O . SER A 1 92 ? -7.84 -8.992 -14.492 1 95.62 92 SER A O 1
ATOM 681 N N . LYS A 1 93 ? -8.781 -10.109 -16.188 1 96.81 93 LYS A N 1
ATOM 682 C CA . LYS A 1 93 ? -7.902 -9.508 -17.188 1 96.81 93 LYS A CA 1
ATOM 683 C C . LYS A 1 93 ? -8.062 -7.992 -17.219 1 96.81 93 LYS A C 1
ATOM 685 O O . LYS A 1 93 ? -7.078 -7.262 -17.375 1 96.81 93 LYS A O 1
ATOM 690 N N . ARG A 1 94 ? -9.266 -7.621 -17.078 1 96.75 94 ARG A N 1
ATOM 691 C CA . ARG A 1 94 ? -9.547 -6.188 -17.062 1 96.75 94 ARG A CA 1
ATOM 692 C C . ARG A 1 94 ? -8.781 -5.492 -15.938 1 96.75 94 ARG A C 1
ATOM 694 O O . ARG A 1 94 ? -8.188 -4.43 -16.156 1 96.75 94 ARG A O 1
ATOM 701 N N . ALA A 1 95 ? -8.812 -6.07 -14.781 1 97.12 95 ALA A N 1
ATOM 702 C CA . ALA A 1 95 ? -8.117 -5.504 -13.633 1 97.12 95 ALA A CA 1
ATOM 703 C C . ALA A 1 95 ? -6.609 -5.465 -13.867 1 97.12 95 ALA A C 1
ATOM 705 O O . ALA A 1 95 ? -5.953 -4.461 -13.57 1 97.12 95 ALA A O 1
ATOM 706 N N . ARG A 1 96 ? -6.039 -6.535 -14.438 1 98.44 96 ARG A N 1
ATOM 707 C CA . ARG A 1 96 ? -4.605 -6.57 -14.711 1 98.44 96 ARG A CA 1
ATOM 708 C C . ARG A 1 96 ? -4.223 -5.531 -15.766 1 98.44 96 ARG A C 1
ATOM 710 O O . ARG A 1 96 ? -3.203 -4.852 -15.625 1 98.44 96 ARG A O 1
ATOM 717 N N . ASN A 1 97 ? -5.059 -5.375 -16.734 1 98.38 97 ASN A N 1
ATOM 718 C CA . ASN A 1 97 ? -4.805 -4.383 -17.781 1 98.38 97 ASN A CA 1
ATOM 719 C C . ASN A 1 97 ? -4.855 -2.963 -17.219 1 98.38 97 ASN A C 1
ATOM 721 O O . ASN A 1 97 ? -4.113 -2.09 -17.672 1 98.38 97 ASN A O 1
ATOM 725 N N . ALA A 1 98 ? -5.75 -2.746 -16.312 1 98.19 98 ALA A N 1
ATOM 726 C CA . ALA A 1 98 ? -5.832 -1.428 -15.688 1 98.19 98 ALA A CA 1
ATOM 727 C C . ALA A 1 98 ? -4.555 -1.109 -14.914 1 98.19 98 ALA A C 1
ATOM 729 O O . ALA A 1 98 ? -4.074 0.026 -14.938 1 98.19 98 ALA A O 1
ATOM 730 N N . ILE A 1 99 ? -4.035 -2.078 -14.234 1 98.56 99 ILE A N 1
ATOM 731 C CA . ILE A 1 99 ? -2.793 -1.899 -13.492 1 98.56 99 ILE A CA 1
ATOM 732 C C . ILE A 1 99 ? -1.646 -1.626 -14.461 1 98.56 99 ILE A C 1
ATOM 734 O O . ILE A 1 99 ? -0.833 -0.726 -14.234 1 98.56 99 ILE A O 1
ATOM 738 N N . ARG A 1 100 ? -1.575 -2.381 -15.57 1 98.44 100 ARG A N 1
ATOM 739 C CA . ARG A 1 100 ? -0.584 -2.154 -16.625 1 98.44 100 ARG A CA 1
ATOM 740 C C . ARG A 1 100 ? -0.669 -0.729 -17.156 1 98.44 100 ARG A C 1
ATOM 742 O O . ARG A 1 100 ? 0.354 -0.062 -17.328 1 98.44 100 ARG A O 1
ATOM 749 N N . ALA A 1 101 ? -1.882 -0.297 -17.422 1 98.38 101 ALA A N 1
ATOM 750 C CA . ALA A 1 101 ? -2.094 1.036 -17.984 1 98.38 101 ALA A CA 1
ATOM 751 C C . ALA A 1 101 ? -1.604 2.117 -17.016 1 98.38 101 ALA A C 1
ATOM 753 O O . ALA A 1 101 ? -1.06 3.137 -17.453 1 98.38 101 ALA A O 1
ATOM 754 N N . ARG A 1 102 ? -1.811 1.936 -15.75 1 97.19 102 ARG A N 1
ATOM 755 C CA . ARG A 1 102 ? -1.353 2.898 -14.758 1 97.19 102 ARG A CA 1
ATOM 756 C C . ARG A 1 102 ? 0.171 2.971 -14.727 1 97.19 102 ARG A C 1
ATOM 758 O O . ARG A 1 102 ? 0.744 4.055 -14.586 1 97.19 102 ARG A O 1
ATOM 765 N N . HIS A 1 103 ? 0.815 1.824 -14.82 1 98 103 HIS A N 1
ATOM 766 C CA . HIS A 1 103 ? 2.271 1.8 -14.906 1 98 103 HIS A CA 1
ATOM 767 C C . HIS A 1 103 ? 2.762 2.553 -16.141 1 98 103 HIS A C 1
ATOM 769 O O . HIS A 1 103 ? 3.689 3.361 -16.047 1 98 103 HIS A O 1
ATOM 775 N N . ALA A 1 104 ? 2.088 2.293 -17.266 1 97.5 104 ALA A N 1
ATOM 776 C CA . ALA A 1 104 ? 2.467 2.934 -18.516 1 97.5 104 ALA A CA 1
ATOM 777 C C . ALA A 1 104 ? 2.33 4.449 -18.422 1 97.5 104 ALA A C 1
ATOM 779 O O . ALA A 1 104 ? 3.182 5.188 -18.922 1 97.5 104 ALA A O 1
ATOM 780 N N . HIS A 1 105 ? 1.304 4.879 -17.766 1 96.94 105 HIS A N 1
ATOM 781 C CA . HIS A 1 105 ? 1.057 6.309 -17.578 1 96.94 105 HIS A CA 1
ATOM 782 C C . HIS A 1 105 ? 2.201 6.977 -16.828 1 96.94 105 HIS A C 1
ATOM 784 O O . HIS A 1 105 ? 2.516 8.141 -17.078 1 96.94 105 HIS A O 1
ATOM 790 N N . LEU A 1 106 ? 2.818 6.238 -15.969 1 95.06 106 LEU A N 1
ATOM 791 C CA . LEU A 1 106 ? 3.908 6.773 -15.164 1 95.06 106 LEU A CA 1
ATOM 792 C C . LEU A 1 106 ? 5.262 6.371 -15.734 1 95.06 106 LEU A C 1
ATOM 794 O O . LEU A 1 106 ? 6.293 6.523 -15.078 1 95.06 106 LEU A O 1
ATOM 798 N N . ARG A 1 107 ? 5.277 5.777 -16.891 1 96.25 107 ARG A N 1
ATOM 799 C CA . ARG A 1 107 ? 6.469 5.363 -17.625 1 96.25 107 ARG A CA 1
ATOM 800 C C . ARG A 1 107 ? 7.289 4.363 -16.812 1 96.25 107 ARG A C 1
ATOM 802 O O . ARG A 1 107 ? 8.516 4.461 -16.766 1 96.25 107 ARG A O 1
ATOM 809 N N . LEU A 1 108 ? 6.586 3.52 -16.141 1 96.69 108 LEU A N 1
ATOM 810 C CA . LEU A 1 108 ? 7.207 2.41 -15.422 1 96.69 108 LEU A CA 1
ATOM 811 C C . LEU A 1 108 ? 6.895 1.081 -16.109 1 96.69 108 LEU A C 1
ATOM 813 O O . LEU A 1 108 ? 5.77 0.862 -16.562 1 96.69 108 LEU A O 1
ATOM 817 N N . ALA A 1 109 ? 7.855 0.223 -16.219 1 97 109 ALA A N 1
ATOM 818 C CA . ALA A 1 109 ? 7.684 -1.068 -16.891 1 97 109 ALA A CA 1
ATOM 819 C C . ALA A 1 109 ? 6.809 -1.998 -16.047 1 97 109 ALA A C 1
ATOM 821 O O . ALA A 1 109 ? 6.914 -2.018 -14.82 1 97 109 ALA A O 1
ATOM 822 N N . PHE A 1 110 ? 5.953 -2.652 -16.734 1 98.31 110 PHE A N 1
ATOM 823 C CA . PHE A 1 110 ? 5.066 -3.676 -16.188 1 98.31 110 PHE A CA 1
ATOM 824 C C . PHE A 1 110 ? 5.176 -4.969 -16.984 1 98.31 110 PHE A C 1
ATOM 826 O O . PHE A 1 110 ? 4.934 -4.977 -18.188 1 98.31 110 PHE A O 1
ATOM 833 N N . HIS A 1 111 ? 5.566 -6.062 -16.297 1 98.5 111 HIS A N 1
ATOM 834 C CA . HIS A 1 111 ? 5.73 -7.359 -16.953 1 98.5 111 HIS A CA 1
ATOM 835 C C . HIS A 1 111 ? 4.723 -8.375 -16.422 1 98.5 111 HIS A C 1
ATOM 837 O O . HIS A 1 111 ? 4.836 -8.836 -15.281 1 98.5 111 HIS A O 1
ATOM 843 N N . GLU A 1 112 ? 3.752 -8.711 -17.219 1 98.81 112 GLU A N 1
ATOM 844 C CA . GLU A 1 112 ? 2.791 -9.75 -16.859 1 98.81 112 GLU A CA 1
ATOM 845 C C . GLU A 1 112 ? 3.344 -11.141 -17.156 1 98.81 112 GLU A C 1
ATOM 847 O O . GLU A 1 112 ? 3.604 -11.477 -18.312 1 98.81 112 GLU A O 1
ATOM 852 N N . ILE A 1 113 ? 3.572 -11.898 -16.125 1 98.88 113 ILE A N 1
ATOM 853 C CA . ILE A 1 113 ? 4.074 -13.266 -16.219 1 98.88 113 ILE A CA 1
ATOM 854 C C . ILE A 1 113 ? 2.945 -14.25 -15.938 1 98.88 113 ILE A C 1
ATOM 856 O O . ILE A 1 113 ? 2.428 -14.305 -14.82 1 98.88 113 ILE A O 1
ATOM 860 N N . HIS A 1 114 ? 2.615 -15.016 -16.906 1 98.75 114 HIS A N 1
ATOM 861 C CA . HIS A 1 114 ? 1.552 -16 -16.75 1 98.75 114 HIS A CA 1
ATOM 862 C C . HIS A 1 114 ? 2.121 -17.375 -16.453 1 98.75 114 HIS A C 1
ATOM 864 O O . HIS A 1 114 ? 2.941 -17.906 -17.203 1 98.75 114 HIS A O 1
ATOM 870 N N . LEU A 1 115 ? 1.725 -17.906 -15.359 1 98.31 115 LEU A N 1
ATOM 871 C CA . LEU A 1 115 ? 2.053 -19.297 -15.062 1 98.31 115 LEU A CA 1
ATOM 872 C C . LEU A 1 115 ? 0.957 -20.234 -15.57 1 98.31 115 LEU A C 1
ATOM 874 O O . LEU A 1 115 ? -0.11 -20.328 -14.953 1 98.31 115 LEU A O 1
ATOM 878 N N . LYS A 1 116 ? 1.308 -20.875 -16.578 1 97.06 116 LYS A N 1
ATOM 879 C CA . LYS A 1 116 ? 0.398 -21.844 -17.188 1 97.06 116 LYS A CA 1
ATOM 880 C C . LYS A 1 116 ? 0.429 -23.172 -16.438 1 97.06 116 LYS A C 1
ATOM 882 O O . LYS A 1 116 ? 1.482 -23.797 -16.312 1 97.06 116 LYS A O 1
ATOM 887 N N . CYS A 1 117 ? -0.705 -23.547 -15.906 1 95.81 117 CYS A N 1
ATOM 888 C CA . CYS A 1 117 ? -0.917 -24.812 -15.203 1 95.81 117 CYS A CA 1
ATOM 889 C C . CYS A 1 117 ? -2.383 -25.219 -15.25 1 95.81 117 CYS A C 1
ATOM 891 O O . CYS A 1 117 ? -3.273 -24.391 -15.031 1 95.81 117 CYS A O 1
ATOM 893 N N . SER A 1 118 ? -2.582 -26.484 -15.641 1 94.12 118 SER A N 1
ATOM 894 C CA . SER A 1 118 ? -3.965 -26.938 -15.75 1 94.12 118 SER A CA 1
ATOM 895 C C . SER A 1 118 ? -4.641 -26.984 -14.383 1 94.12 118 SER A C 1
ATOM 897 O O . SER A 1 118 ? -3.975 -27.156 -13.359 1 94.12 118 SER A O 1
ATOM 899 N N . LEU A 1 119 ? -6.02 -26.797 -14.445 1 93.12 119 LEU A N 1
ATOM 900 C CA . LEU A 1 119 ? -6.793 -26.859 -13.211 1 93.12 119 LEU A CA 1
ATOM 901 C C . LEU A 1 119 ? -6.598 -28.203 -12.516 1 93.12 119 LEU A C 1
ATOM 903 O O . LEU A 1 119 ? -6.547 -28.266 -11.281 1 93.12 119 LEU A O 1
ATOM 907 N N . SER A 1 120 ? -6.527 -29.25 -13.312 1 93.88 120 SER A N 1
ATOM 908 C CA . SER A 1 120 ? -6.344 -30.594 -12.758 1 93.88 120 SER A CA 1
ATOM 909 C C . SER A 1 120 ? -5.047 -30.688 -11.961 1 93.88 120 SER A C 1
ATOM 911 O O . SER A 1 120 ? -5.027 -31.234 -10.859 1 93.88 120 SER A O 1
ATOM 913 N N . ILE A 1 121 ? -4.008 -30.156 -12.453 1 95.19 121 ILE A N 1
ATOM 914 C CA . ILE A 1 121 ? -2.717 -30.188 -11.773 1 95.19 121 ILE A CA 1
ATOM 915 C C . ILE A 1 121 ? -2.754 -29.281 -10.547 1 95.19 121 ILE A C 1
ATOM 917 O O . ILE A 1 121 ? -2.246 -29.656 -9.484 1 95.19 121 ILE A O 1
ATOM 921 N N . CYS A 1 122 ? -3.35 -28.078 -10.656 1 95 122 CYS A N 1
ATOM 922 C CA . CYS A 1 122 ? -3.482 -27.172 -9.523 1 95 122 CYS A CA 1
ATOM 923 C C . CYS A 1 122 ? -4.262 -27.828 -8.391 1 95 122 CYS A C 1
ATOM 925 O O . CYS A 1 122 ? -3.887 -27.719 -7.223 1 95 122 CYS A O 1
ATOM 927 N N . ARG A 1 123 ? -5.27 -28.578 -8.766 1 92.25 123 ARG A N 1
ATOM 928 C CA . ARG A 1 123 ? -6.098 -29.266 -7.781 1 92.25 123 ARG A CA 1
ATOM 929 C C . ARG A 1 123 ? -5.312 -30.375 -7.09 1 92.25 123 ARG A C 1
ATOM 931 O O . ARG A 1 123 ? -5.473 -30.609 -5.891 1 92.25 123 ARG A O 1
ATOM 938 N N . ALA A 1 124 ? -4.547 -31.047 -7.848 1 94.62 124 ALA A N 1
ATOM 939 C CA . ALA A 1 124 ? -3.736 -32.125 -7.293 1 94.62 124 ALA A CA 1
ATOM 940 C C . ALA A 1 124 ? -2.689 -31.578 -6.324 1 94.62 124 ALA A C 1
ATOM 942 O O . ALA A 1 124 ? -2.42 -32.188 -5.289 1 94.62 124 ALA A O 1
ATOM 943 N N . ARG A 1 125 ? -2.062 -30.422 -6.688 1 92.81 125 ARG A N 1
ATOM 944 C CA . ARG A 1 125 ? -1.077 -29.781 -5.82 1 92.81 125 ARG A CA 1
ATOM 945 C C . ARG A 1 125 ? -1.724 -29.281 -4.539 1 92.81 125 ARG A C 1
ATOM 947 O O . ARG A 1 125 ? -1.205 -29.5 -3.443 1 92.81 125 ARG A O 1
ATOM 954 N N . ASP A 1 126 ? -2.793 -28.594 -4.629 1 92.69 126 ASP A N 1
ATOM 955 C CA . ASP A 1 126 ? -3.619 -28 -3.576 1 92.69 126 ASP A CA 1
ATOM 956 C C . ASP A 1 126 ? -2.781 -27.656 -2.346 1 92.69 126 ASP A C 1
ATOM 958 O O . ASP A 1 126 ? -3.1 -28.094 -1.234 1 92.69 126 ASP A O 1
ATOM 962 N N . PRO A 1 127 ? -1.767 -26.828 -2.543 1 88 127 PRO A N 1
ATOM 963 C CA . PRO A 1 127 ? -0.832 -26.594 -1.438 1 88 127 PRO A CA 1
ATOM 964 C C . PRO A 1 127 ? -1.512 -26.031 -0.198 1 88 127 PRO A C 1
ATOM 966 O O . PRO A 1 127 ? -1.051 -26.25 0.924 1 88 127 PRO A O 1
ATOM 969 N N . LYS A 1 128 ? -2.688 -25.344 -0.25 1 84.25 128 LYS A N 1
ATOM 970 C CA . LYS A 1 128 ? -3.348 -24.703 0.887 1 84.25 128 LYS A CA 1
ATOM 971 C C . LYS A 1 128 ? -4.641 -25.438 1.246 1 84.25 128 LYS A C 1
ATOM 973 O O . LYS A 1 128 ? -5.336 -25.047 2.188 1 84.25 128 LYS A O 1
ATOM 978 N N . GLY A 1 129 ? -4.898 -26.375 0.459 1 86.38 129 GLY A N 1
ATOM 979 C CA . GLY A 1 129 ? -6.117 -27.141 0.703 1 86.38 129 GLY A CA 1
ATOM 980 C C . GLY A 1 129 ? -7.371 -26.406 0.25 1 86.38 129 GLY A C 1
ATOM 981 O O . GLY A 1 129 ? -8.477 -26.766 0.666 1 86.38 129 GLY A O 1
ATOM 982 N N . TRP A 1 130 ? -7.168 -25.422 -0.54 1 85.38 130 TRP A N 1
ATOM 983 C CA . TRP A 1 130 ? -8.305 -24.609 -0.946 1 85.38 130 TRP A CA 1
ATOM 984 C C . TRP A 1 130 ? -9.25 -25.391 -1.841 1 85.38 130 TRP A C 1
ATOM 986 O O . TRP A 1 130 ? -10.477 -25.266 -1.722 1 85.38 130 TRP A O 1
ATOM 996 N N . TYR A 1 131 ? -8.734 -26.141 -2.729 1 88.56 131 TYR A N 1
ATOM 997 C CA . TYR A 1 131 ? -9.562 -26.891 -3.662 1 88.56 131 TYR A CA 1
ATOM 998 C C . TYR A 1 131 ? -10.391 -27.953 -2.93 1 88.56 131 TYR A C 1
ATOM 1000 O O . TYR A 1 131 ? -11.586 -28.094 -3.18 1 88.56 131 TYR A O 1
ATOM 1008 N N . SER A 1 132 ? -9.719 -28.625 -1.998 1 88.06 132 SER A N 1
ATOM 1009 C CA . SER A 1 132 ? -10.414 -29.641 -1.226 1 88.06 132 SER A CA 1
ATOM 1010 C C . SER A 1 132 ? -11.508 -29.031 -0.351 1 88.06 132 SER A C 1
ATOM 1012 O O . SER A 1 132 ? -12.625 -29.531 -0.304 1 88.06 132 SER A O 1
ATOM 1014 N N . LYS A 1 133 ? -11.164 -27.922 0.275 1 85.69 133 LYS A N 1
ATOM 1015 C CA . LYS A 1 133 ? -12.125 -27.234 1.134 1 85.69 133 LYS A CA 1
ATOM 1016 C C . LYS A 1 133 ? -13.305 -26.719 0.326 1 85.69 133 LYS A C 1
ATOM 1018 O O . LYS A 1 133 ? -14.453 -26.781 0.779 1 85.69 133 LYS A O 1
ATOM 1023 N N . TYR A 1 134 ? -12.969 -26.234 -0.78 1 87 134 TYR A N 1
ATOM 1024 C CA . TYR A 1 134 ? -14.016 -25.703 -1.646 1 87 134 TYR A CA 1
ATOM 1025 C C . TYR A 1 134 ? -14.969 -26.797 -2.092 1 87 134 TYR A C 1
ATOM 1027 O O . TYR A 1 134 ? -16.188 -26.609 -2.068 1 87 134 TYR A O 1
ATOM 1035 N N . GLU A 1 135 ? -14.453 -27.906 -2.488 1 86.5 135 GLU A N 1
ATOM 1036 C CA . GLU A 1 135 ? -15.273 -29.016 -2.955 1 86.5 135 GLU A CA 1
ATOM 1037 C C . GLU A 1 135 ? -16.203 -29.516 -1.852 1 86.5 135 GLU A C 1
ATOM 1039 O O . GLU A 1 135 ? -17.391 -29.766 -2.096 1 86.5 135 GLU A O 1
ATOM 1044 N N . VAL A 1 136 ? -15.656 -29.578 -0.689 1 87 136 VAL A N 1
ATOM 1045 C CA . VAL A 1 136 ? -16.438 -30.031 0.449 1 87 136 VAL A CA 1
ATOM 1046 C C . VAL A 1 136 ? -17.531 -29.016 0.763 1 87 136 VAL A C 1
ATOM 1048 O O . VAL A 1 136 ? -18.703 -29.375 0.947 1 87 136 VAL A O 1
ATOM 1051 N N . ALA A 1 137 ? -17.188 -27.766 0.784 1 86.94 137 ALA A N 1
ATOM 1052 C CA . ALA A 1 137 ? -18.125 -26.703 1.11 1 86.94 137 ALA A CA 1
ATOM 1053 C C . ALA A 1 137 ? -19.203 -26.578 0.038 1 86.94 137 ALA A C 1
ATOM 1055 O O . ALA A 1 137 ? -20.375 -26.312 0.347 1 86.94 137 ALA A O 1
ATOM 1056 N N . ARG A 1 138 ? -18.766 -26.75 -1.117 1 85.56 138 ARG A N 1
ATOM 1057 C CA . ARG A 1 138 ? -19.688 -26.656 -2.242 1 85.56 138 ARG A CA 1
ATOM 1058 C C . ARG A 1 138 ? -20.734 -27.766 -2.18 1 85.56 138 ARG A C 1
ATOM 1060 O O . ARG A 1 138 ? -21.922 -27.5 -2.371 1 85.56 138 ARG A O 1
ATOM 1067 N N . LEU A 1 139 ? -20.312 -28.906 -1.86 1 87.88 139 LEU A N 1
ATOM 1068 C CA . LEU A 1 139 ? -21.203 -30.047 -1.772 1 87.88 139 LEU A CA 1
ATOM 1069 C C . LEU A 1 139 ? -22.125 -29.922 -0.565 1 87.88 139 LEU A C 1
ATOM 1071 O O . LEU A 1 139 ? -23.312 -30.281 -0.64 1 87.88 139 LEU A O 1
ATOM 1075 N N . ALA A 1 140 ? -21.625 -29.375 0.411 1 88.75 140 ALA A N 1
ATOM 1076 C CA . ALA A 1 140 ? -22.391 -29.281 1.661 1 88.75 140 ALA A CA 1
ATOM 1077 C C . ALA A 1 140 ? -23.125 -27.953 1.763 1 88.75 140 ALA A C 1
ATOM 1079 O O . ALA A 1 140 ? -23.906 -27.734 2.699 1 88.75 140 ALA A O 1
ATOM 1080 N N . HIS A 1 141 ? -22.906 -27.172 0.897 1 85.81 141 HIS A N 1
ATOM 1081 C CA . HIS A 1 141 ? -23.469 -25.828 0.916 1 85.81 141 HIS A CA 1
ATOM 1082 C C . HIS A 1 141 ? -23.125 -25.109 2.213 1 85.81 141 HIS A C 1
ATOM 1084 O O . HIS A 1 141 ? -24.016 -24.547 2.869 1 85.81 141 HIS A O 1
ATOM 1090 N N . GLN A 1 142 ? -21.906 -25.219 2.521 1 83.12 142 GLN A N 1
ATOM 1091 C CA . GLN A 1 142 ? -21.422 -24.609 3.754 1 83.12 142 GLN A CA 1
ATOM 1092 C C . GLN A 1 142 ? -20.422 -23.484 3.457 1 83.12 142 GLN A C 1
ATOM 1094 O O . GLN A 1 142 ? -19.891 -23.406 2.35 1 83.12 142 GLN A O 1
ATOM 1099 N N . GLN A 1 143 ? -20.266 -22.625 4.477 1 84.12 143 GLN A N 1
ATOM 1100 C CA . GLN A 1 143 ? -19.234 -21.578 4.41 1 84.12 143 GLN A CA 1
ATOM 1101 C C . GLN A 1 143 ? -17.859 -22.141 4.73 1 84.12 143 GLN A C 1
ATOM 1103 O O . GLN A 1 143 ? -17.75 -23.219 5.324 1 84.12 143 GLN A O 1
ATOM 1108 N N . ILE A 1 144 ? -16.891 -21.5 4.172 1 79.56 144 ILE A N 1
ATOM 1109 C CA . ILE A 1 144 ? -15.5 -21.859 4.43 1 79.56 144 ILE A CA 1
ATOM 1110 C C . ILE A 1 144 ? -14.836 -20.781 5.289 1 79.56 144 ILE A C 1
ATOM 1112 O O . ILE A 1 144 ? -14.93 -19.594 4.984 1 79.56 144 ILE A O 1
ATOM 1116 N N . ARG A 1 145 ? -14.281 -21.219 6.285 1 72.56 145 ARG A N 1
ATOM 1117 C CA . ARG A 1 145 ? -13.531 -20.266 7.117 1 72.56 145 ARG A CA 1
ATOM 1118 C C . ARG A 1 145 ? -12.133 -20.047 6.559 1 72.56 145 ARG A C 1
ATOM 1120 O O . ARG A 1 145 ? -11.391 -21 6.316 1 72.56 145 ARG A O 1
ATOM 1127 N N . VAL A 1 146 ? -11.859 -18.969 6.168 1 65.5 146 VAL A N 1
ATOM 1128 C CA . VAL A 1 146 ? -10.531 -18.547 5.738 1 65.5 146 VAL A CA 1
ATOM 1129 C C . VAL A 1 146 ? -9.969 -17.5 6.703 1 65.5 146 VAL A C 1
ATOM 1131 O O . VAL A 1 146 ? -10.406 -16.359 6.699 1 65.5 146 VAL A O 1
ATOM 1134 N N . GLY A 1 147 ? -8.883 -17.859 7.422 1 61.16 147 GLY A N 1
ATOM 1135 C CA . GLY A 1 147 ? -8.461 -16.984 8.5 1 61.16 147 GLY A CA 1
ATOM 1136 C C . GLY A 1 147 ? -9.586 -16.656 9.469 1 61.16 147 GLY A C 1
ATOM 1137 O O . GLY A 1 147 ? -10.227 -17.547 10.008 1 61.16 147 GLY A O 1
ATOM 1138 N N . SER A 1 148 ? -9.828 -15.297 9.57 1 60.09 148 SER A N 1
ATOM 1139 C CA . SER A 1 148 ? -10.852 -14.859 10.508 1 60.09 148 SER A CA 1
ATOM 1140 C C . SER A 1 148 ? -12.164 -14.555 9.797 1 60.09 148 SER A C 1
ATOM 1142 O O . SER A 1 148 ? -13.102 -14.039 10.406 1 60.09 148 SER A O 1
ATOM 1144 N N . VAL A 1 149 ? -12.203 -14.961 8.617 1 67.81 149 VAL A N 1
ATOM 1145 C CA . VAL A 1 149 ? -13.383 -14.578 7.855 1 67.81 149 VAL A CA 1
ATOM 1146 C C . VAL A 1 149 ? -14.102 -15.836 7.352 1 67.81 149 VAL A C 1
ATOM 1148 O O . VAL A 1 149 ? -13.453 -16.828 7.012 1 67.81 149 VAL A O 1
ATOM 1151 N N . ASN A 1 150 ? -15.43 -15.812 7.477 1 77.06 150 ASN A N 1
ATOM 1152 C CA . ASN A 1 150 ? -16.25 -16.844 6.871 1 77.06 150 ASN A CA 1
ATOM 1153 C C . ASN A 1 150 ? -16.703 -16.469 5.461 1 77.06 150 ASN A C 1
ATOM 1155 O O . ASN A 1 150 ? -17.312 -15.414 5.27 1 77.06 150 ASN A O 1
ATOM 1159 N N . LEU A 1 151 ? -16.266 -17.344 4.609 1 80.19 151 LEU A N 1
ATOM 1160 C CA . LEU A 1 151 ? -16.578 -17.047 3.215 1 80.19 151 LEU A CA 1
ATOM 1161 C C . LEU A 1 151 ? -17.594 -18.016 2.65 1 80.19 151 LEU A C 1
ATOM 1163 O O . LEU A 1 151 ? -17.578 -19.203 2.969 1 80.19 151 LEU A O 1
ATOM 1167 N N . LYS A 1 152 ? -18.516 -17.344 1.901 1 84.25 152 LYS A N 1
ATOM 1168 C CA . LYS A 1 152 ? -19.391 -18.203 1.11 1 84.25 152 LYS A CA 1
ATOM 1169 C C . LYS A 1 152 ? -18.594 -19.016 0.094 1 84.25 152 LYS A C 1
ATOM 1171 O O . LYS A 1 152 ? -17.641 -18.5 -0.498 1 84.25 152 LYS A O 1
ATOM 1176 N N . TYR A 1 153 ? -18.953 -20.219 -0.064 1 81.88 153 TYR A N 1
ATOM 1177 C CA . TYR A 1 153 ? -18.203 -21.062 -0.993 1 81.88 153 TYR A CA 1
ATOM 1178 C C . TYR A 1 153 ? -18.234 -20.484 -2.398 1 81.88 153 TYR A C 1
ATOM 1180 O O . TYR A 1 153 ? -17.266 -20.609 -3.15 1 81.88 153 TYR A O 1
ATOM 1188 N N . GLU A 1 154 ? -19.266 -19.797 -2.811 1 82.12 154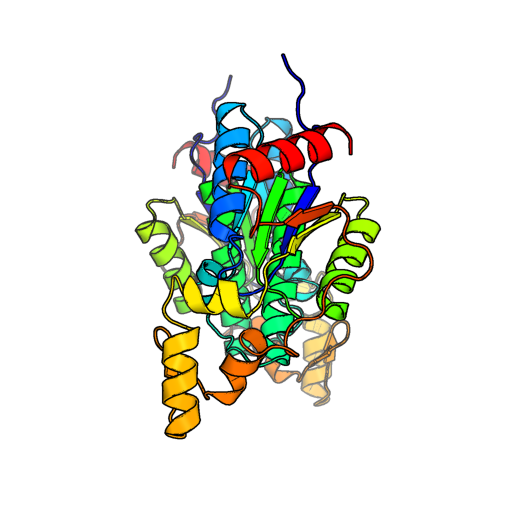 GLU A N 1
ATOM 1189 C CA . GLU A 1 154 ? -19.359 -19.172 -4.129 1 82.12 154 GLU A CA 1
ATOM 1190 C C . GLU A 1 154 ? -18.281 -18.094 -4.309 1 82.12 154 GLU A C 1
ATOM 1192 O O . GLU A 1 154 ? -17.766 -17.922 -5.41 1 82.12 154 GLU A O 1
ATOM 1197 N N . ASP A 1 155 ? -17.969 -17.406 -3.234 1 81.31 155 ASP A N 1
ATOM 1198 C CA . ASP A 1 155 ? -16.969 -16.359 -3.285 1 81.31 155 ASP A CA 1
ATOM 1199 C C . ASP A 1 155 ? -15.57 -16.953 -3.508 1 81.31 155 ASP A C 1
ATOM 1201 O O . ASP A 1 155 ? -14.758 -16.375 -4.242 1 81.31 155 ASP A O 1
ATOM 1205 N N . ILE A 1 156 ? -15.383 -18.094 -2.982 1 79 156 ILE A N 1
ATOM 1206 C CA . ILE A 1 156 ? -14.094 -18.75 -3.127 1 79 156 ILE A CA 1
ATOM 1207 C C . ILE A 1 156 ? -13.984 -19.391 -4.512 1 79 156 ILE A C 1
ATOM 1209 O O . ILE A 1 156 ? -12.898 -19.469 -5.082 1 79 156 ILE A O 1
ATOM 1213 N N . GLY A 1 157 ? -15.102 -19.781 -4.961 1 81.06 157 GLY A N 1
ATOM 1214 C CA . GLY A 1 157 ? -15.148 -20.359 -6.297 1 81.06 157 GLY A CA 1
ATOM 1215 C C . GLY A 1 157 ? -14.695 -19.391 -7.375 1 81.06 157 GLY A C 1
ATOM 1216 O O . GLY A 1 157 ? -14.211 -19.812 -8.43 1 81.06 157 GLY A O 1
ATOM 1217 N N . SER A 1 158 ? -14.797 -18.172 -7.031 1 77.12 158 SER A N 1
ATOM 1218 C CA . SER A 1 158 ? -14.453 -17.125 -7.996 1 77.12 158 SER A CA 1
ATOM 1219 C C . SER A 1 158 ? -12.969 -17.141 -8.328 1 77.12 158 SER A C 1
ATOM 1221 O O . SER A 1 158 ? -12.539 -16.547 -9.312 1 77.12 158 SER A O 1
ATOM 1223 N N . PHE A 1 159 ? -12.25 -17.969 -7.531 1 77.94 159 PHE A N 1
ATOM 1224 C CA . PHE A 1 159 ? -10.844 -18 -7.898 1 77.94 159 PHE A CA 1
ATOM 1225 C C . PHE A 1 159 ? -10.328 -19.438 -7.992 1 77.94 159 PHE A C 1
ATOM 1227 O O . PHE A 1 159 ? -9.156 -19.656 -8.305 1 77.94 159 PHE A O 1
ATOM 1234 N N . LEU A 1 160 ? -11.266 -20.375 -7.801 1 83 160 LEU A N 1
ATOM 1235 C CA . LEU A 1 160 ? -10.82 -21.766 -7.805 1 83 160 LEU A CA 1
ATOM 1236 C C . LEU A 1 160 ? -11.422 -22.516 -8.984 1 83 160 LEU A C 1
ATOM 1238 O O . LEU A 1 160 ? -10.93 -23.594 -9.359 1 83 160 LEU A O 1
ATOM 1242 N N . GLU A 1 161 ? -12.383 -21.906 -9.516 1 82.38 161 GLU A N 1
ATOM 1243 C CA . GLU A 1 161 ? -13.07 -22.609 -10.594 1 82.38 161 GLU A CA 1
ATOM 1244 C C . GLU A 1 161 ? -12.422 -22.328 -11.945 1 82.38 161 GLU A C 1
ATOM 1246 O O . GLU A 1 161 ? -11.656 -21.359 -12.078 1 82.38 161 GLU A O 1
ATOM 1251 N N . GLU A 1 162 ? -12.711 -23.156 -12.914 1 74.75 162 GLU A N 1
ATOM 1252 C CA . GLU A 1 162 ? -12.109 -23.109 -14.242 1 74.75 162 GLU A CA 1
ATOM 1253 C C . GLU A 1 162 ? -12.383 -21.766 -14.914 1 74.75 162 GLU A C 1
ATOM 1255 O O . GLU A 1 162 ? -11.492 -21.188 -15.547 1 74.75 162 GLU A O 1
ATOM 1260 N N . ASN A 1 163 ? -13.531 -21.25 -14.859 1 79.69 163 ASN A N 1
ATOM 1261 C CA . ASN A 1 163 ? -13.891 -20.031 -15.602 1 79.69 163 ASN A CA 1
ATOM 1262 C C . ASN A 1 163 ? -13.727 -18.781 -14.75 1 79.69 163 ASN A C 1
ATOM 1264 O O . ASN A 1 163 ? -14.156 -17.703 -15.148 1 79.69 163 ASN A O 1
ATOM 1268 N N . SER A 1 164 ? -13.016 -19 -13.727 1 84.75 164 SER A N 1
ATOM 1269 C CA . SER A 1 164 ? -12.914 -17.875 -12.789 1 84.75 164 SER A CA 1
ATOM 1270 C C . SER A 1 164 ? -11.656 -17.062 -13.062 1 84.75 164 SER A C 1
ATOM 1272 O O . SER A 1 164 ? -11.508 -15.961 -12.523 1 84.75 164 SER A O 1
ATOM 1274 N N . TYR A 1 165 ? -10.805 -17.547 -13.945 1 93.31 165 TYR A N 1
ATOM 1275 C CA . TYR A 1 165 ? -9.523 -16.922 -14.25 1 93.31 165 TYR A CA 1
ATOM 1276 C C . TYR A 1 165 ? -9.422 -16.594 -15.734 1 93.31 165 TYR A C 1
ATOM 1278 O O . TYR A 1 165 ? -9.492 -17.484 -16.578 1 93.31 165 TYR A O 1
ATOM 1286 N N . ASP A 1 166 ? -9.289 -15.234 -16 1 95.25 166 ASP A N 1
ATOM 1287 C CA . ASP A 1 166 ? -9.062 -14.805 -17.375 1 95.25 166 ASP A CA 1
ATOM 1288 C C . ASP A 1 166 ? -7.609 -15.023 -17.781 1 95.25 166 ASP A C 1
ATOM 1290 O O . ASP A 1 166 ? -6.715 -14.305 -17.328 1 95.25 166 ASP A O 1
ATOM 1294 N N . ILE A 1 167 ? -7.43 -16 -18.641 1 95.56 167 ILE A N 1
ATOM 1295 C CA . ILE A 1 167 ? -6.078 -16.203 -19.141 1 95.56 167 ILE A CA 1
ATOM 1296 C C . ILE A 1 167 ? -5.621 -14.969 -19.922 1 95.56 167 ILE A C 1
ATOM 1298 O O . ILE A 1 167 ? -6.363 -14.438 -20.75 1 95.56 167 ILE A O 1
ATOM 1302 N N . PRO A 1 168 ? -4.414 -14.508 -19.562 1 97.12 168 PRO A N 1
ATOM 1303 C CA . PRO A 1 168 ? -3.951 -13.344 -20.328 1 97.12 168 PRO A CA 1
ATOM 1304 C C . PRO A 1 168 ? -3.848 -13.609 -21.828 1 97.12 168 PRO A C 1
ATOM 1306 O O . PRO A 1 168 ? -3.383 -14.68 -22.234 1 97.12 168 PRO A O 1
ATOM 1309 N N . ASP A 1 169 ? -4.316 -12.656 -22.625 1 95.06 169 ASP A N 1
ATOM 1310 C CA . ASP A 1 169 ? -4.273 -12.82 -24.078 1 95.06 169 ASP A CA 1
ATOM 1311 C C . ASP A 1 169 ? -2.84 -12.758 -24.594 1 95.06 169 ASP A C 1
ATOM 1313 O O . ASP A 1 169 ? -2.439 -13.578 -25.422 1 95.06 169 ASP A O 1
ATOM 1317 N N . GLU A 1 170 ? -2.109 -11.781 -24.094 1 96.56 170 GLU A N 1
ATOM 1318 C CA . GLU A 1 170 ? -0.735 -11.547 -24.531 1 96.56 170 GLU A CA 1
ATOM 1319 C C . GLU A 1 170 ? 0.161 -11.195 -23.344 1 96.56 170 GLU A C 1
ATOM 1321 O O . GLU A 1 170 ? 0.697 -10.086 -23.281 1 96.56 170 GLU A O 1
ATOM 1326 N N . PRO A 1 171 ? 0.344 -12.203 -22.453 1 98.44 171 PRO A N 1
ATOM 1327 C CA . PRO A 1 171 ? 1.292 -11.898 -21.375 1 98.44 171 PRO A CA 1
ATOM 1328 C C . PRO A 1 171 ? 2.703 -11.625 -21.891 1 98.44 171 PRO A C 1
ATOM 1330 O O . PRO A 1 171 ? 3.051 -12.039 -23 1 98.44 171 PRO A O 1
ATOM 1333 N N . ASP A 1 172 ? 3.455 -10.867 -21.156 1 98.38 172 ASP A N 1
ATOM 1334 C CA . ASP A 1 172 ? 4.828 -10.578 -21.562 1 98.38 172 ASP A CA 1
ATOM 1335 C C . ASP A 1 172 ? 5.672 -11.852 -21.578 1 98.38 172 ASP A C 1
ATOM 1337 O O . ASP A 1 172 ? 6.605 -11.969 -22.375 1 98.38 172 ASP A O 1
ATOM 1341 N N . LEU A 1 173 ? 5.344 -12.805 -20.719 1 98.56 173 LEU A N 1
ATOM 1342 C CA . LEU A 1 173 ? 5.996 -14.109 -20.656 1 98.56 173 LEU A CA 1
ATOM 1343 C C . LEU A 1 173 ? 5.047 -15.164 -20.094 1 98.56 173 LEU A C 1
ATOM 1345 O O . LEU A 1 173 ? 4.293 -14.898 -19.156 1 98.56 173 LEU A O 1
ATOM 1349 N N . SER A 1 174 ? 5.035 -16.328 -20.672 1 98.69 174 SER A N 1
ATOM 1350 C CA . SER A 1 174 ? 4.289 -17.469 -20.156 1 98.69 174 SER A CA 1
ATOM 1351 C C . SER A 1 174 ? 5.219 -18.625 -19.797 1 98.69 174 SER A C 1
ATOM 1353 O O . SER A 1 174 ? 6.105 -18.969 -20.578 1 98.69 174 SER A O 1
ATOM 1355 N N . LEU A 1 175 ? 5.066 -19.125 -18.609 1 98.81 175 LEU A N 1
ATOM 1356 C CA . LEU A 1 175 ? 5.848 -20.25 -18.125 1 98.81 175 LEU A CA 1
ATOM 1357 C C . LEU A 1 175 ? 4.949 -21.438 -17.812 1 98.81 175 LEU A C 1
ATOM 1359 O O . LEU A 1 175 ? 3.922 -21.297 -17.141 1 98.81 175 LEU A O 1
ATOM 1363 N N . ASP A 1 176 ? 5.352 -22.562 -18.312 1 98.31 176 ASP A N 1
ATOM 1364 C CA . ASP A 1 176 ? 4.582 -23.781 -18.062 1 98.31 176 ASP A CA 1
ATOM 1365 C C . ASP A 1 176 ? 5.109 -24.531 -16.844 1 98.31 176 ASP A C 1
ATOM 1367 O O . ASP A 1 176 ? 6.035 -25.344 -16.953 1 98.31 176 ASP A O 1
ATOM 1371 N N . THR A 1 177 ? 4.363 -24.375 -15.766 1 97.94 177 THR A N 1
ATOM 1372 C CA . THR A 1 177 ? 4.871 -24.938 -14.516 1 97.94 177 THR A CA 1
ATOM 1373 C C . THR A 1 177 ? 4.492 -26.406 -14.383 1 97.94 177 THR A C 1
ATOM 1375 O O . THR A 1 177 ? 4.898 -27.078 -13.43 1 97.94 177 THR A O 1
ATOM 1378 N N . GLU A 1 178 ? 3.738 -26.906 -15.289 1 95.75 178 GLU A N 1
ATOM 1379 C CA . GLU A 1 178 ? 3.463 -28.344 -15.32 1 95.75 178 GLU A CA 1
ATOM 1380 C C . GLU A 1 178 ? 4.652 -29.109 -15.883 1 95.75 178 GLU A C 1
ATOM 1382 O O . GLU A 1 178 ? 4.934 -30.234 -15.438 1 95.75 178 GLU A O 1
ATOM 1387 N N . THR A 1 179 ? 5.324 -28.5 -16.75 1 96.81 179 THR A N 1
ATOM 1388 C CA . THR A 1 179 ? 6.379 -29.219 -17.469 1 96.81 179 THR A CA 1
ATOM 1389 C C . THR A 1 179 ? 7.754 -28.719 -17.047 1 96.81 179 THR A C 1
ATOM 1391 O O . THR A 1 179 ? 8.766 -29.391 -17.266 1 96.81 179 THR A O 1
ATOM 1394 N N . GLN A 1 180 ? 7.824 -27.531 -16.531 1 97.25 180 GLN A N 1
ATOM 1395 C CA . GLN A 1 180 ? 9.086 -26.922 -16.109 1 97.25 180 GLN A CA 1
ATOM 1396 C C . GLN A 1 180 ? 9.156 -26.797 -14.586 1 97.25 180 GLN A C 1
ATOM 1398 O O . GLN A 1 180 ? 8.18 -26.422 -13.945 1 97.25 180 GLN A O 1
ATOM 1403 N N . GLY A 1 181 ? 10.359 -27.125 -14.031 1 96.88 181 GLY A N 1
ATOM 1404 C CA . GLY A 1 181 ? 10.586 -26.906 -12.617 1 96.88 181 GLY A CA 1
ATOM 1405 C C . GLY A 1 181 ? 10.844 -25.453 -12.273 1 96.88 181 GLY A C 1
ATOM 1406 O O . GLY A 1 181 ? 11.023 -24.625 -13.172 1 96.88 181 GLY A O 1
ATOM 1407 N N . VAL A 1 182 ? 10.906 -25.203 -11 1 97.75 182 VAL A N 1
ATOM 1408 C CA . VAL A 1 182 ? 11.039 -23.828 -10.516 1 97.75 182 VAL A CA 1
ATOM 1409 C C . VAL A 1 182 ? 12.352 -23.234 -11.008 1 97.75 182 VAL A C 1
ATOM 1411 O O . VAL A 1 182 ? 12.406 -22.062 -11.391 1 97.75 182 VAL A O 1
ATOM 1414 N N . SER A 1 183 ? 13.398 -24.047 -11.016 1 98.12 183 SER A N 1
ATOM 1415 C CA . SER A 1 183 ? 14.703 -23.562 -11.453 1 98.12 183 SER A CA 1
ATOM 1416 C C . SER A 1 183 ? 14.68 -23.172 -12.922 1 98.12 183 SER A C 1
ATOM 1418 O O . SER A 1 183 ? 15.242 -22.141 -13.305 1 98.12 183 SER A O 1
ATOM 1420 N N . GLU A 1 184 ? 14.062 -23.953 -13.719 1 98.5 184 GLU A N 1
ATOM 1421 C CA . GLU A 1 184 ? 13.945 -23.672 -15.141 1 98.5 184 GLU A CA 1
ATOM 1422 C C . GLU A 1 184 ? 13.094 -22.422 -15.391 1 98.5 184 GLU A C 1
ATOM 1424 O O . GLU A 1 184 ? 13.445 -21.578 -16.219 1 98.5 184 GLU A O 1
ATOM 1429 N N . CYS A 1 185 ? 11.969 -22.344 -14.68 1 98.75 185 CYS A N 1
ATOM 1430 C CA . CYS A 1 185 ? 11.102 -21.172 -14.797 1 98.75 185 CYS A CA 1
ATOM 1431 C C . CYS A 1 185 ? 11.828 -19.906 -14.383 1 98.75 185 CYS A C 1
ATOM 1433 O O . CYS A 1 185 ? 11.719 -18.875 -15.047 1 98.75 185 CYS A O 1
ATOM 1435 N N . LEU A 1 186 ? 12.594 -20.016 -13.281 1 98.62 186 LEU A N 1
ATOM 1436 C CA . LEU A 1 186 ? 13.344 -18.859 -12.789 1 98.62 186 LEU A CA 1
ATOM 1437 C C . LEU A 1 186 ? 14.367 -18.406 -13.828 1 98.62 186 LEU A C 1
ATOM 1439 O O . LEU A 1 186 ? 14.492 -17.203 -14.094 1 98.62 186 LEU A O 1
ATOM 1443 N N . ASN A 1 187 ? 15.047 -19.375 -14.414 1 97.88 187 ASN A N 1
ATOM 1444 C CA . ASN A 1 187 ? 16.047 -19.047 -15.414 1 97.88 187 ASN A CA 1
ATOM 1445 C C . ASN A 1 187 ? 15.438 -18.328 -16.609 1 97.88 187 ASN A C 1
ATOM 1447 O O . ASN A 1 187 ? 16 -17.344 -17.109 1 97.88 187 ASN A O 1
ATOM 1451 N N . THR A 1 188 ? 14.352 -18.812 -17.062 1 98.25 188 THR A N 1
ATOM 1452 C CA . THR A 1 188 ? 13.664 -18.203 -18.188 1 98.25 188 THR A CA 1
ATOM 1453 C C . THR A 1 188 ? 13.195 -16.797 -17.828 1 98.25 188 THR A C 1
ATOM 1455 O O . THR A 1 188 ? 13.344 -15.859 -18.625 1 98.25 188 THR A O 1
ATOM 1458 N N . LEU A 1 189 ? 12.625 -16.625 -16.641 1 98.25 189 LEU A N 1
ATOM 1459 C CA . LEU A 1 189 ? 12.125 -15.328 -16.172 1 98.25 189 LEU A CA 1
ATOM 1460 C C . LEU A 1 189 ? 13.266 -14.32 -16.062 1 98.25 189 LEU A C 1
ATOM 1462 O O . LEU A 1 189 ? 13.141 -13.188 -16.531 1 98.25 189 LEU A O 1
ATOM 1466 N N . VAL A 1 190 ? 14.352 -14.734 -15.461 1 97.06 190 VAL A N 1
ATOM 1467 C CA . VAL A 1 190 ? 15.5 -13.852 -15.258 1 97.06 190 VAL A CA 1
ATOM 1468 C C . VAL A 1 190 ? 16.062 -13.422 -16.609 1 97.06 190 VAL A C 1
ATOM 1470 O O . VAL A 1 190 ? 16.391 -12.25 -16.812 1 97.06 190 VAL A O 1
ATOM 1473 N N . ASN A 1 191 ? 16.188 -14.383 -17.531 1 96.31 191 ASN A N 1
ATOM 1474 C CA . ASN A 1 191 ? 16.672 -14.055 -18.859 1 96.31 191 ASN A CA 1
ATOM 1475 C C . ASN A 1 191 ? 15.758 -13.062 -19.562 1 96.31 191 ASN A C 1
ATOM 1477 O O . ASN A 1 191 ? 16.234 -12.133 -20.219 1 96.31 191 ASN A O 1
ATOM 1481 N N . TYR A 1 192 ? 14.523 -13.305 -19.422 1 97.06 192 TYR A N 1
ATOM 1482 C CA . TYR A 1 192 ? 13.555 -12.375 -20 1 97.06 192 TYR A CA 1
ATOM 1483 C C . TYR A 1 192 ? 13.742 -10.977 -19.422 1 97.06 192 TYR A C 1
ATOM 1485 O O . TYR A 1 192 ? 13.766 -9.992 -20.172 1 97.06 192 TYR A O 1
ATOM 1493 N N . LEU A 1 193 ? 13.859 -10.828 -18.078 1 95.88 193 LEU A N 1
ATOM 1494 C CA . LEU A 1 193 ? 13.961 -9.539 -17.422 1 95.88 193 LEU A CA 1
ATOM 1495 C C . LEU A 1 193 ? 15.258 -8.828 -17.781 1 95.88 193 LEU A C 1
ATOM 1497 O O . LEU A 1 193 ? 15.297 -7.594 -17.844 1 95.88 193 LEU A O 1
ATOM 1501 N N . LYS A 1 194 ? 16.297 -9.57 -18.078 1 92.56 194 LYS A N 1
ATOM 1502 C CA . LYS A 1 194 ? 17.578 -8.992 -18.484 1 92.56 194 LYS A CA 1
ATOM 1503 C C . LYS A 1 194 ? 17.469 -8.336 -19.875 1 92.56 194 LYS A C 1
ATOM 1505 O O . LYS A 1 194 ? 18.156 -7.355 -20.156 1 92.56 194 LYS A O 1
ATOM 1510 N N . LEU A 1 195 ? 16.578 -8.906 -20.656 1 87.88 195 LEU A N 1
ATOM 1511 C CA . LEU A 1 195 ? 16.484 -8.461 -22.047 1 87.88 195 LEU A CA 1
ATOM 1512 C C . LEU A 1 195 ? 15.398 -7.398 -22.203 1 87.88 195 LEU A C 1
ATOM 1514 O O . LEU A 1 195 ? 15.344 -6.707 -23.219 1 87.88 195 LEU A O 1
ATOM 1518 N N . SER A 1 196 ? 14.578 -7.262 -21.266 1 83.88 196 SER A N 1
ATOM 1519 C CA . SER A 1 196 ? 13.445 -6.348 -21.344 1 83.88 196 SER A CA 1
ATOM 1520 C C . SER A 1 196 ? 13.828 -4.945 -20.891 1 83.88 196 SER A C 1
ATOM 1522 O O . SER A 1 196 ? 13.336 -3.953 -21.438 1 83.88 196 SER A O 1
ATOM 1524 N N . MET B 1 1 ? 31.344 11.242 7.156 1 30.89 1 MET B N 1
ATOM 1525 C CA . MET B 1 1 ? 30.078 11.086 6.441 1 30.89 1 MET B CA 1
ATOM 1526 C C . MET B 1 1 ? 28.891 11.102 7.414 1 30.89 1 MET B C 1
ATOM 1528 O O . MET B 1 1 ? 28.844 10.289 8.344 1 30.89 1 MET B O 1
ATOM 1532 N N . ASP B 1 2 ? 28.359 12.234 7.738 1 38.75 2 ASP B N 1
ATOM 1533 C CA . ASP B 1 2 ? 27.406 12.438 8.82 1 38.75 2 ASP B CA 1
ATOM 1534 C C . ASP B 1 2 ? 26.344 11.344 8.828 1 38.75 2 ASP B C 1
ATOM 1536 O O . ASP B 1 2 ? 25.578 11.203 7.863 1 38.75 2 ASP B O 1
ATOM 1540 N N . THR B 1 3 ? 26.672 10.273 9.266 1 46 3 THR B N 1
ATOM 1541 C CA . THR B 1 3 ? 25.875 9.062 9.344 1 46 3 THR B CA 1
ATOM 1542 C C . THR B 1 3 ? 24.469 9.375 9.82 1 46 3 THR B C 1
ATOM 1544 O O . THR B 1 3 ? 24.234 9.547 11.023 1 46 3 THR B O 1
ATOM 1547 N N . ILE B 1 4 ? 23.844 10.344 9.32 1 50.12 4 ILE B N 1
ATOM 1548 C CA . ILE B 1 4 ? 22.734 11.023 9.977 1 50.12 4 ILE B CA 1
ATOM 1549 C C . ILE B 1 4 ? 21.719 9.992 10.477 1 50.12 4 ILE B C 1
ATOM 1551 O O . ILE B 1 4 ? 21.266 10.055 11.617 1 50.12 4 ILE B O 1
ATOM 1555 N N . LEU B 1 5 ? 20.891 9.328 9.75 1 59.34 5 LEU B N 1
ATOM 1556 C CA . LEU B 1 5 ? 19.797 8.484 10.227 1 59.34 5 LEU B CA 1
ATOM 1557 C C . LEU B 1 5 ? 20.172 7.012 10.125 1 59.34 5 LEU B C 1
ATOM 1559 O O . LEU B 1 5 ? 20.969 6.625 9.273 1 59.34 5 LEU B O 1
ATOM 1563 N N . LYS B 1 6 ? 20.047 6.32 11.156 1 58.16 6 LYS B N 1
ATOM 1564 C CA . LYS B 1 6 ? 20.266 4.883 11.281 1 58.16 6 LYS B CA 1
ATOM 1565 C C . LYS B 1 6 ? 19.781 4.141 10.039 1 58.16 6 LYS B C 1
ATOM 1567 O O . LYS B 1 6 ? 18.828 4.582 9.375 1 58.16 6 LYS B O 1
ATOM 1572 N N . LYS B 1 7 ? 20.5 3.322 9.727 1 64.5 7 LYS B N 1
ATOM 1573 C CA . LYS B 1 7 ? 20.391 2.434 8.578 1 64.5 7 LYS B CA 1
ATOM 1574 C C . LYS B 1 7 ? 19.109 1.59 8.656 1 64.5 7 LYS B C 1
ATOM 1576 O O . LYS B 1 7 ? 18.625 1.089 7.641 1 64.5 7 LYS B O 1
ATOM 1581 N N . GLU B 1 8 ? 18.562 1.618 9.836 1 86.25 8 GLU B N 1
ATOM 1582 C CA . GLU B 1 8 ? 17.406 0.725 9.906 1 86.25 8 GLU B CA 1
ATOM 1583 C C . GLU B 1 8 ? 16.141 1.435 9.461 1 86.25 8 GLU B C 1
ATOM 1585 O O . GLU B 1 8 ? 15.945 2.619 9.742 1 86.25 8 GLU B O 1
ATOM 1590 N N . GLY B 1 9 ? 15.336 0.765 8.672 1 94.38 9 GLY B N 1
ATOM 1591 C CA . GLY B 1 9 ? 14.055 1.304 8.234 1 94.38 9 GLY B CA 1
ATOM 1592 C C . GLY B 1 9 ? 13.141 1.687 9.383 1 94.38 9 GLY B C 1
ATOM 1593 O O . GLY B 1 9 ? 13.227 1.108 10.469 1 94.38 9 GLY B O 1
ATOM 1594 N N . SER B 1 10 ? 12.414 2.75 9.234 1 97.38 10 SER B N 1
ATOM 1595 C CA . SER B 1 10 ? 11.492 3.238 10.258 1 97.38 10 SER B CA 1
ATOM 1596 C C . SER B 1 10 ? 10.359 4.043 9.641 1 97.38 10 SER B C 1
ATOM 1598 O O . SER B 1 10 ? 10.297 4.207 8.422 1 97.38 10 SER B O 1
ATOM 1600 N N . THR B 1 11 ? 9.391 4.398 10.508 1 98.69 11 THR B N 1
ATOM 1601 C CA . THR B 1 11 ? 8.258 5.207 10.078 1 98.69 11 THR B CA 1
ATOM 1602 C C . THR B 1 11 ? 8.172 6.492 10.898 1 98.69 11 THR B C 1
ATOM 1604 O O . THR B 1 11 ? 8.234 6.457 12.125 1 98.69 11 THR B O 1
ATOM 1607 N N . VAL B 1 12 ? 8.172 7.609 10.211 1 98.69 12 VAL B N 1
ATOM 1608 C CA . VAL B 1 12 ? 7.832 8.906 10.797 1 98.69 12 VAL B CA 1
ATOM 1609 C C . VAL B 1 12 ? 6.387 9.266 10.453 1 98.69 12 VAL B C 1
ATOM 1611 O O . VAL B 1 12 ? 6.055 9.461 9.281 1 98.69 12 VAL B O 1
ATOM 1614 N N . TRP B 1 13 ? 5.559 9.305 11.453 1 98.88 13 TRP B N 1
ATOM 1615 C CA . TRP B 1 13 ? 4.137 9.586 11.289 1 98.88 13 TRP B CA 1
ATOM 1616 C C . TRP B 1 13 ? 3.812 11.016 11.719 1 98.88 13 TRP B C 1
ATOM 1618 O O . TRP B 1 13 ? 3.633 11.281 12.906 1 98.88 13 TRP B O 1
ATOM 1628 N N . ILE B 1 14 ? 3.664 11.883 10.711 1 98.88 14 ILE B N 1
ATOM 1629 C CA . ILE B 1 14 ? 3.371 13.289 10.977 1 98.88 14 ILE B CA 1
ATOM 1630 C C . ILE B 1 14 ? 1.859 13.508 10.984 1 98.88 14 ILE B C 1
ATOM 1632 O O . ILE B 1 14 ? 1.193 13.336 9.961 1 98.88 14 ILE B O 1
ATOM 1636 N N . THR B 1 15 ? 1.368 13.859 12.125 1 98.19 15 THR B N 1
ATOM 1637 C CA . THR B 1 15 ? -0.071 14.031 12.297 1 98.19 15 THR B CA 1
ATOM 1638 C C . THR B 1 15 ? -0.392 15.43 12.828 1 98.19 15 THR B C 1
ATOM 1640 O O . THR B 1 15 ? 0.461 16.078 13.438 1 98.19 15 THR B O 1
ATOM 1643 N N . GLY B 1 16 ? -1.566 15.891 12.57 1 96.31 16 GLY B N 1
ATOM 1644 C CA . GLY B 1 16 ? -2.066 17.219 12.922 1 96.31 16 GLY B CA 1
ATOM 1645 C C . GLY B 1 16 ? -3.268 17.641 12.102 1 96.31 16 GLY B C 1
ATOM 1646 O O . GLY B 1 16 ? -3.639 16.953 11.141 1 96.31 16 GLY B O 1
ATOM 1647 N N . LEU B 1 17 ? -3.797 18.734 12.5 1 94.56 17 LEU B N 1
ATOM 1648 C CA . LEU B 1 17 ? -4.988 19.234 11.828 1 94.56 17 LEU B CA 1
ATOM 1649 C C . LEU B 1 17 ? -4.684 19.594 10.375 1 94.56 17 LEU B C 1
ATOM 1651 O O . LEU B 1 17 ? -3.529 19.844 10.023 1 94.56 17 LEU B O 1
ATOM 1655 N N . SER B 1 18 ? -5.805 19.531 9.492 1 92.38 18 SER B N 1
ATOM 1656 C CA . SER B 1 18 ? -5.652 20.047 8.141 1 92.38 18 SER B CA 1
ATOM 1657 C C . SER B 1 18 ? -5.148 21.484 8.148 1 92.38 18 SER B C 1
ATOM 1659 O O . SER B 1 18 ? -5.688 22.328 8.867 1 92.38 18 SER B O 1
ATOM 1661 N N . GLY B 1 19 ? -4.082 21.766 7.484 1 93.88 19 GLY B N 1
ATOM 1662 C CA . GLY B 1 19 ? -3.52 23.109 7.453 1 93.88 19 GLY B CA 1
ATOM 1663 C C . GLY B 1 19 ? -2.377 23.297 8.43 1 93.88 19 GLY B C 1
ATOM 1664 O O . GLY B 1 19 ? -1.757 24.375 8.469 1 93.88 19 GLY B O 1
ATOM 1665 N N . SER B 1 20 ? -2.006 22.234 9.156 1 96.31 20 SER B N 1
ATOM 1666 C CA . SER B 1 20 ? -0.992 22.359 10.195 1 96.31 20 SER B CA 1
ATOM 1667 C C . SER B 1 20 ? 0.413 22.359 9.609 1 96.31 20 SER B C 1
ATOM 1669 O O . SER B 1 20 ? 1.38 22.703 10.281 1 96.31 20 SER B O 1
ATOM 1671 N N . GLY B 1 21 ? 0.567 21.891 8.383 1 96.75 21 GLY B N 1
ATOM 1672 C CA . GLY B 1 21 ? 1.867 21.938 7.73 1 96.75 21 GLY B CA 1
ATOM 1673 C C . GLY B 1 21 ? 2.49 20.562 7.543 1 96.75 21 GLY B C 1
ATOM 1674 O O . GLY B 1 21 ? 3.689 20.453 7.281 1 96.75 21 GLY B O 1
ATOM 1675 N N . LYS B 1 22 ? 1.732 19.484 7.578 1 97.38 22 LYS B N 1
ATOM 1676 C CA . LYS B 1 22 ? 2.248 18.125 7.492 1 97.38 22 LYS B CA 1
ATOM 1677 C C . LYS B 1 22 ? 2.951 17.891 6.16 1 97.38 22 LYS B C 1
ATOM 1679 O O . LYS B 1 22 ? 4.09 17.422 6.125 1 97.38 22 LYS B O 1
ATOM 1684 N N . THR B 1 23 ? 2.184 18.234 5.062 1 96.44 23 THR B N 1
ATOM 1685 C CA . THR B 1 23 ? 2.717 18 3.725 1 96.44 23 THR B CA 1
ATOM 1686 C C . THR B 1 23 ? 3.988 18.812 3.502 1 96.44 23 THR B C 1
ATOM 1688 O O . THR B 1 23 ? 4.969 18.312 2.951 1 96.44 23 THR B O 1
ATOM 1691 N N . THR B 1 24 ? 4.008 20.031 3.939 1 96.81 24 THR B N 1
ATOM 1692 C CA . THR B 1 24 ? 5.16 20.906 3.799 1 96.81 24 THR B CA 1
ATOM 1693 C C . THR B 1 24 ? 6.367 20.344 4.551 1 96.81 24 THR B C 1
ATOM 1695 O O . THR B 1 24 ? 7.465 20.266 3.996 1 96.81 24 THR B O 1
ATOM 1698 N N . LEU B 1 25 ? 6.172 19.969 5.781 1 98.44 25 LEU B N 1
ATOM 1699 C CA . LEU B 1 25 ? 7.273 19.422 6.57 1 98.44 25 LEU B CA 1
ATOM 1700 C C . LEU B 1 25 ? 7.73 18.078 6.023 1 98.44 25 LEU B C 1
ATOM 1702 O O . LEU B 1 25 ? 8.93 17.812 5.969 1 98.44 25 LEU B O 1
ATOM 1706 N N . GLY B 1 26 ? 6.758 17.203 5.672 1 98.44 26 GLY B N 1
ATOM 1707 C CA . GLY B 1 26 ? 7.09 15.906 5.098 1 98.44 26 GLY B CA 1
ATOM 1708 C C . GLY B 1 26 ? 7.949 16.016 3.854 1 98.44 26 GLY B C 1
ATOM 1709 O O . GLY B 1 26 ? 8.93 15.273 3.705 1 98.44 26 GLY B O 1
ATOM 1710 N N . LEU B 1 27 ? 7.594 16.922 2.992 1 97.81 27 LEU B N 1
ATOM 1711 C CA . LEU B 1 27 ? 8.352 17.109 1.759 1 97.81 27 LEU B CA 1
ATOM 1712 C C . LEU B 1 27 ? 9.727 17.703 2.047 1 97.81 27 LEU B C 1
ATOM 1714 O O . LEU B 1 27 ? 10.703 17.344 1.387 1 97.81 27 LEU B O 1
ATOM 1718 N N . ALA B 1 28 ? 9.781 18.609 2.979 1 98.31 28 ALA B N 1
ATOM 1719 C CA . ALA B 1 28 ? 11.07 19.172 3.393 1 98.31 28 ALA B CA 1
ATOM 1720 C C . ALA B 1 28 ? 11.984 18.078 3.943 1 98.31 28 ALA B C 1
ATOM 1722 O O . ALA B 1 28 ? 13.18 18.047 3.645 1 98.31 28 ALA B O 1
ATOM 1723 N N . LEU B 1 29 ? 11.391 17.219 4.75 1 98.25 29 LEU B N 1
ATOM 1724 C CA . LEU B 1 29 ? 12.164 16.094 5.293 1 98.25 29 LEU B CA 1
ATOM 1725 C C . LEU B 1 29 ? 12.648 15.18 4.176 1 98.25 29 LEU B C 1
ATOM 1727 O O . LEU B 1 29 ? 13.805 14.758 4.172 1 98.25 29 LEU B O 1
ATOM 1731 N N . LYS B 1 30 ? 11.742 14.875 3.244 1 98.06 30 LYS B N 1
ATOM 1732 C CA . LYS B 1 30 ? 12.125 14.039 2.107 1 98.06 30 LYS B CA 1
ATOM 1733 C C . LYS B 1 30 ? 13.312 14.641 1.357 1 98.06 30 LYS B C 1
ATOM 1735 O O . LYS B 1 30 ? 14.273 13.938 1.042 1 98.06 30 LYS B O 1
ATOM 1740 N N . THR B 1 31 ? 13.242 15.914 1.087 1 97.5 31 THR B N 1
ATOM 1741 C CA . THR B 1 31 ? 14.305 16.609 0.359 1 97.5 31 THR B CA 1
ATOM 1742 C C . THR B 1 31 ? 15.617 16.547 1.128 1 97.5 31 THR B C 1
ATOM 1744 O O . THR B 1 31 ? 16.672 16.25 0.549 1 97.5 31 THR B O 1
ATOM 1747 N N . TYR B 1 32 ? 15.555 16.828 2.369 1 97 32 TYR B N 1
ATOM 1748 C CA . TYR B 1 32 ? 16.734 16.766 3.234 1 97 32 TYR B CA 1
ATOM 1749 C C . TYR B 1 32 ? 17.391 15.383 3.172 1 97 32 TYR B C 1
ATOM 1751 O O . TYR B 1 32 ? 18.609 15.281 3.004 1 97 32 TYR B O 1
ATOM 1759 N N . LEU B 1 33 ? 16.578 14.328 3.248 1 96.25 33 LEU B N 1
ATOM 1760 C CA . LEU B 1 33 ? 17.078 12.953 3.305 1 96.25 33 LEU B CA 1
ATOM 1761 C C . LEU B 1 33 ? 17.625 12.516 1.947 1 96.25 33 LEU B C 1
ATOM 1763 O O . LEU B 1 33 ? 18.703 11.922 1.864 1 96.25 33 LEU B O 1
ATOM 1767 N N . THR B 1 34 ? 16.875 12.859 0.921 1 95.19 34 THR B N 1
ATOM 1768 C CA . THR B 1 34 ? 17.281 12.461 -0.426 1 95.19 34 THR B CA 1
ATOM 1769 C C . THR B 1 34 ? 18.609 13.102 -0.805 1 95.19 34 THR B C 1
ATOM 1771 O O . THR B 1 34 ? 19.438 12.469 -1.463 1 95.19 34 THR B O 1
ATOM 1774 N N . SER B 1 35 ? 18.844 14.32 -0.433 1 95.25 35 SER B N 1
ATOM 1775 C CA . SER B 1 35 ? 20.078 15.031 -0.747 1 95.25 35 SER B CA 1
ATOM 1776 C C . SER B 1 35 ? 21.266 14.406 -0.033 1 95.25 35 SER B C 1
ATOM 1778 O O . SER B 1 35 ? 22.422 14.656 -0.398 1 95.25 35 SER B O 1
ATOM 1780 N N . ARG B 1 36 ? 21.031 13.523 0.823 1 93.44 36 ARG B N 1
ATOM 1781 C CA . ARG B 1 36 ? 22.078 12.891 1.604 1 93.44 36 ARG B CA 1
ATOM 1782 C C . ARG B 1 36 ? 22.109 11.383 1.369 1 93.44 36 ARG B C 1
ATOM 1784 O O . ARG B 1 36 ? 22.781 10.648 2.1 1 93.44 36 ARG B O 1
ATOM 1791 N N . GLY B 1 37 ? 21.281 10.914 0.511 1 92.19 37 GLY B N 1
ATOM 1792 C CA . GLY B 1 37 ? 21.297 9.531 0.081 1 92.19 37 GLY B CA 1
ATOM 1793 C C . GLY B 1 37 ? 20.547 8.602 1.028 1 92.19 37 GLY B C 1
ATOM 1794 O O . GLY B 1 37 ? 20.812 7.395 1.047 1 92.19 37 GLY B O 1
ATOM 1795 N N . VAL B 1 38 ? 19.703 9.156 1.866 1 93.88 38 VAL B N 1
ATOM 1796 C CA . VAL B 1 38 ? 18.906 8.344 2.783 1 93.88 38 VAL B CA 1
ATOM 1797 C C . VAL B 1 38 ? 17.609 7.922 2.109 1 93.88 38 VAL B C 1
ATOM 1799 O O . VAL B 1 38 ? 16.797 8.773 1.717 1 93.88 38 VAL B O 1
ATOM 1802 N N . PRO B 1 39 ? 17.422 6.609 1.953 1 95.25 39 PRO B N 1
ATOM 1803 C CA . PRO B 1 39 ? 16.188 6.152 1.303 1 95.25 39 PRO B CA 1
ATOM 1804 C C . PRO B 1 39 ? 14.938 6.516 2.096 1 95.25 39 PRO B C 1
ATOM 1806 O O . PRO B 1 39 ? 14.844 6.207 3.287 1 95.25 39 PRO B O 1
ATOM 1809 N N . CYS B 1 40 ? 14.008 7.199 1.428 1 97.25 40 CYS B N 1
ATOM 1810 C CA . CYS B 1 40 ? 12.758 7.57 2.082 1 97.25 40 CYS B CA 1
ATOM 1811 C C . CYS B 1 40 ? 11.609 7.609 1.081 1 97.25 40 CYS B C 1
ATOM 1813 O O . CYS B 1 40 ? 11.836 7.645 -0.13 1 97.25 40 CYS B O 1
ATOM 1815 N N . TYR B 1 41 ? 10.391 7.48 1.59 1 98.25 41 TYR B N 1
ATOM 1816 C CA . TYR B 1 41 ? 9.188 7.543 0.771 1 98.25 41 TYR B CA 1
ATOM 1817 C C . TYR B 1 41 ? 8.062 8.266 1.506 1 98.25 41 TYR B C 1
ATOM 1819 O O . TYR B 1 41 ? 7.824 8.016 2.688 1 98.25 41 TYR B O 1
ATOM 1827 N N . VAL B 1 42 ? 7.422 9.18 0.787 1 98.69 42 VAL B N 1
ATOM 1828 C CA . VAL B 1 42 ? 6.363 9.969 1.409 1 98.69 42 VAL B CA 1
ATOM 1829 C C . VAL B 1 42 ? 5.008 9.328 1.116 1 98.69 42 VAL B C 1
ATOM 1831 O O . VAL B 1 42 ? 4.68 9.055 -0.04 1 98.69 42 VAL B O 1
ATOM 1834 N N . LEU B 1 43 ? 4.285 8.977 2.131 1 98.62 43 LEU B N 1
ATOM 1835 C CA . LEU B 1 43 ? 2.879 8.602 2.066 1 98.62 43 LEU B CA 1
ATOM 1836 C C . LEU B 1 43 ? 1.984 9.742 2.529 1 98.62 43 LEU B C 1
ATOM 1838 O O . LEU B 1 43 ? 1.839 9.977 3.732 1 98.62 43 LEU B O 1
ATOM 1842 N N . ASP B 1 44 ? 1.43 10.422 1.581 1 96.69 44 ASP B N 1
ATOM 1843 C CA . ASP B 1 44 ? 0.581 11.578 1.846 1 96.69 44 ASP B CA 1
ATOM 1844 C C . ASP B 1 44 ? -0.897 11.195 1.793 1 96.69 44 ASP B C 1
ATOM 1846 O O . ASP B 1 44 ? -1.341 10.539 0.85 1 96.69 44 ASP B O 1
ATOM 1850 N N . GLY B 1 45 ? -1.61 11.68 2.727 1 92.5 45 GLY B N 1
ATOM 1851 C CA . GLY B 1 45 ? -3.014 11.32 2.844 1 92.5 45 GLY B CA 1
ATOM 1852 C C . GLY B 1 45 ? -3.832 11.703 1.625 1 92.5 45 GLY B C 1
ATOM 1853 O O . GLY B 1 45 ? -4.668 10.922 1.159 1 92.5 45 GLY B O 1
ATOM 1854 N N . ASP B 1 46 ? -3.621 12.836 1.107 1 87.81 46 ASP B N 1
ATOM 1855 C CA . ASP B 1 46 ? -4.359 13.289 -0.066 1 87.81 46 ASP B CA 1
ATOM 1856 C C . ASP B 1 46 ? -4.035 12.43 -1.285 1 87.81 46 ASP B C 1
ATOM 1858 O O . ASP B 1 46 ? -4.926 12.102 -2.076 1 87.81 46 ASP B O 1
ATOM 1862 N N . GLN B 1 47 ? -2.787 12.094 -1.429 1 91.25 47 GLN B N 1
ATOM 1863 C CA . GLN B 1 47 ? -2.377 11.266 -2.557 1 91.25 47 GLN B CA 1
ATOM 1864 C C . GLN B 1 47 ? -2.965 9.859 -2.449 1 91.25 47 GLN B C 1
ATOM 1866 O O . GLN B 1 47 ? -3.402 9.289 -3.447 1 91.25 47 GLN B O 1
ATOM 1871 N N . LEU B 1 48 ? -2.977 9.289 -1.264 1 94.88 48 LEU B N 1
ATOM 1872 C CA . LEU B 1 48 ? -3.51 7.953 -1.04 1 94.88 48 LEU B CA 1
ATOM 1873 C C . LEU B 1 48 ? -4.996 7.895 -1.373 1 94.88 48 LEU B C 1
ATOM 1875 O O . LEU B 1 48 ? -5.484 6.883 -1.88 1 94.88 48 LEU B O 1
ATOM 1879 N N . ARG B 1 49 ? -5.684 8.961 -1.14 1 89.25 49 ARG B N 1
ATOM 1880 C CA . ARG B 1 49 ? -7.117 9.016 -1.401 1 89.25 49 ARG B CA 1
ATOM 1881 C C . ARG B 1 49 ? -7.398 9.078 -2.898 1 89.25 49 ARG B C 1
ATOM 1883 O O . ARG B 1 49 ? -8.516 8.789 -3.338 1 89.25 49 ARG B O 1
ATOM 1890 N N . GLY B 1 50 ? -6.426 9.398 -3.637 1 89.38 50 GLY B N 1
ATOM 1891 C CA . GLY B 1 50 ? -6.574 9.375 -5.082 1 89.38 50 GLY B CA 1
ATOM 1892 C C . GLY B 1 50 ? -6.074 8.086 -5.715 1 89.38 50 GLY B C 1
ATOM 1893 O O . GLY B 1 50 ? -6.184 7.902 -6.93 1 89.38 50 GLY B O 1
ATOM 1894 N N . SER B 1 51 ? -5.539 7.137 -4.918 1 93.75 51 SER B N 1
ATOM 1895 C CA . SER B 1 51 ? -4.938 5.91 -5.438 1 93.75 51 SER B CA 1
ATOM 1896 C C . SER B 1 51 ? -5.312 4.707 -4.586 1 93.75 51 SER B C 1
ATOM 1898 O O . SER B 1 51 ? -6.398 4.145 -4.738 1 93.75 51 SER B O 1
ATOM 1900 N N . LEU B 1 52 ? -4.539 4.387 -3.555 1 96.56 52 LEU B N 1
ATOM 1901 C CA . LEU B 1 52 ? -4.699 3.207 -2.711 1 96.56 52 LEU B CA 1
ATOM 1902 C C . LEU B 1 52 ? -6.059 3.213 -2.021 1 96.56 52 LEU B C 1
ATOM 1904 O O . LEU B 1 52 ? -6.719 2.176 -1.929 1 96.56 52 LEU B O 1
ATOM 1908 N N . SER B 1 53 ? -6.441 4.402 -1.576 1 95.56 53 SER B N 1
ATOM 1909 C CA . SER B 1 53 ? -7.652 4.527 -0.771 1 95.56 53 SER B CA 1
ATOM 1910 C C . SER B 1 53 ? -8.734 5.309 -1.512 1 95.56 53 SER B C 1
ATOM 1912 O O . SER B 1 53 ? -9.523 6.023 -0.892 1 95.56 53 SER B O 1
ATOM 1914 N N . GLN B 1 54 ? -8.758 5.16 -2.836 1 92.19 54 GLN B N 1
ATOM 1915 C CA . GLN B 1 54 ? -9.703 5.918 -3.65 1 92.19 54 GLN B CA 1
ATOM 1916 C C . GLN B 1 54 ? -11.141 5.508 -3.352 1 92.19 54 GLN B C 1
ATOM 1918 O O . GLN B 1 54 ? -12.078 6.2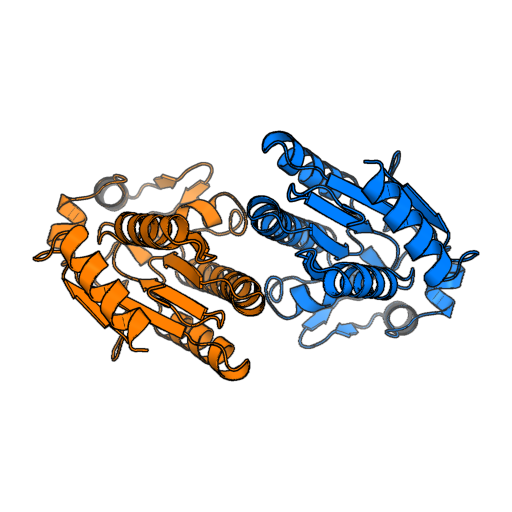5 -3.645 1 92.19 54 GLN B O 1
ATOM 1923 N N . ASP B 1 55 ? -11.32 4.367 -2.787 1 90.5 55 ASP B N 1
ATOM 1924 C CA . ASP B 1 55 ? -12.648 3.838 -2.494 1 90.5 55 ASP B CA 1
ATOM 1925 C C . ASP B 1 55 ? -13.195 4.43 -1.199 1 90.5 55 ASP B C 1
ATOM 1927 O O . ASP B 1 55 ? -14.383 4.285 -0.903 1 90.5 55 ASP B O 1
ATOM 1931 N N . LEU B 1 56 ? -12.375 5.156 -0.472 1 90.19 56 LEU B N 1
ATOM 1932 C CA . LEU B 1 56 ? -12.766 5.59 0.864 1 90.19 56 LEU B CA 1
ATOM 1933 C C . LEU B 1 56 ? -13.258 7.035 0.846 1 90.19 56 LEU B C 1
ATOM 1935 O O . LEU B 1 56 ? -12.688 7.875 0.15 1 90.19 56 LEU B O 1
ATOM 1939 N N . GLY B 1 57 ? -14.266 7.273 1.624 1 86.5 57 GLY B N 1
ATOM 1940 C CA . GLY B 1 57 ? -14.68 8.633 1.939 1 86.5 57 GLY B CA 1
ATOM 1941 C C . GLY B 1 57 ? -13.984 9.195 3.162 1 86.5 57 GLY B C 1
ATOM 1942 O O . GLY B 1 57 ? -12.789 8.961 3.373 1 86.5 57 GLY B O 1
ATOM 1943 N N . TYR B 1 58 ? -14.758 10.086 3.908 1 85.38 58 TYR B N 1
ATOM 1944 C CA . TYR B 1 58 ? -14.086 10.812 4.977 1 85.38 58 TYR B CA 1
ATOM 1945 C C . TYR B 1 58 ? -14.766 10.562 6.316 1 85.38 58 TYR B C 1
ATOM 1947 O O . TYR B 1 58 ? -14.484 11.258 7.301 1 85.38 58 TYR B O 1
ATOM 1955 N N . SER B 1 59 ? -15.648 9.586 6.348 1 86.56 59 SER B N 1
ATOM 1956 C CA . SER B 1 59 ? -16.188 9.25 7.656 1 86.56 59 SER B CA 1
ATOM 1957 C C . SER B 1 59 ? -15.094 8.805 8.617 1 86.56 59 SER B C 1
ATOM 1959 O O . SER B 1 59 ? -13.977 8.5 8.188 1 86.56 59 SER B O 1
ATOM 1961 N N . SER B 1 60 ? -15.453 8.781 9.922 1 88.81 60 SER B N 1
ATOM 1962 C CA . SER B 1 60 ? -14.484 8.383 10.93 1 88.81 60 SER B CA 1
ATOM 1963 C C . SER B 1 60 ? -13.93 6.988 10.648 1 88.81 60 SER B C 1
ATOM 1965 O O . SER B 1 60 ? -12.719 6.766 10.734 1 88.81 60 SER B O 1
ATOM 1967 N N . MET B 1 61 ? -14.844 6.094 10.297 1 91.56 61 MET B N 1
ATOM 1968 C CA . MET B 1 61 ? -14.43 4.723 10 1 91.56 61 MET B CA 1
ATOM 1969 C C . MET B 1 61 ? -13.555 4.68 8.75 1 91.56 61 MET B C 1
ATOM 1971 O O . MET B 1 61 ? -12.562 3.947 8.711 1 91.56 61 MET B O 1
ATOM 1975 N N . GLU B 1 62 ? -13.836 5.453 7.766 1 91.25 62 GLU B N 1
ATOM 1976 C CA . GLU B 1 62 ? -13.078 5.48 6.52 1 91.25 62 GLU B CA 1
ATOM 1977 C C . GLU B 1 62 ? -11.727 6.148 6.715 1 91.25 62 GLU B C 1
ATOM 1979 O O . GLU B 1 62 ? -10.734 5.75 6.098 1 91.25 62 GLU B O 1
ATOM 1984 N N . SER B 1 63 ? -11.719 7.129 7.609 1 91.75 63 SER B N 1
ATOM 1985 C CA . SER B 1 63 ? -10.453 7.773 7.953 1 91.75 63 SER B CA 1
ATOM 1986 C C . SER B 1 63 ? -9.523 6.812 8.68 1 91.75 63 SER B C 1
ATOM 1988 O O . SER B 1 63 ? -8.312 6.809 8.438 1 91.75 63 SER B O 1
ATOM 1990 N N . GLU B 1 64 ? -10.117 6.043 9.555 1 95 64 GLU B N 1
ATOM 1991 C CA . GLU B 1 64 ? -9.312 5.051 10.258 1 95 64 GLU B CA 1
ATOM 1992 C C . GLU B 1 64 ? -8.773 3.992 9.305 1 95 64 GLU B C 1
ATOM 1994 O O . GLU B 1 64 ? -7.625 3.562 9.422 1 95 64 GLU B O 1
ATOM 1999 N N . GLU B 1 65 ? -9.633 3.621 8.367 1 95.88 65 GLU B N 1
ATOM 2000 C CA . GLU B 1 65 ? -9.195 2.637 7.383 1 95.88 65 GLU B CA 1
ATOM 2001 C C . GLU B 1 65 ? -8.102 3.203 6.48 1 95.88 65 GLU B C 1
ATOM 2003 O O . GLU B 1 65 ? -7.16 2.496 6.121 1 95.88 65 GLU B O 1
ATOM 2008 N N . ASN B 1 66 ? -8.219 4.461 6.121 1 95.75 66 ASN B N 1
ATOM 2009 C CA . ASN B 1 66 ? -7.176 5.117 5.344 1 95.75 66 ASN B CA 1
ATOM 2010 C C . ASN B 1 66 ? -5.84 5.113 6.078 1 95.75 66 ASN B C 1
ATOM 2012 O O . ASN B 1 66 ? -4.797 4.84 5.48 1 95.75 66 ASN B O 1
ATOM 2016 N N . ALA B 1 67 ? -5.91 5.43 7.344 1 97.38 67 ALA B N 1
ATOM 2017 C CA . ALA B 1 67 ? -4.699 5.414 8.164 1 97.38 67 ALA B CA 1
ATOM 2018 C C . ALA B 1 67 ? -4.133 4 8.273 1 97.38 67 ALA B C 1
ATOM 2020 O O . ALA B 1 67 ? -2.914 3.811 8.211 1 97.38 67 ALA B O 1
ATOM 2021 N N . ARG B 1 68 ? -4.977 3.029 8.461 1 98.25 68 ARG B N 1
ATOM 2022 C CA . ARG B 1 68 ? -4.535 1.644 8.57 1 98.25 68 ARG B CA 1
ATOM 2023 C C . ARG B 1 68 ? -3.789 1.206 7.316 1 98.25 68 ARG B C 1
ATOM 2025 O O . ARG B 1 68 ? -2.719 0.6 7.402 1 98.25 68 ARG B O 1
ATOM 2032 N N . ARG B 1 69 ? -4.352 1.485 6.195 1 98.56 69 ARG B N 1
ATOM 2033 C CA . ARG B 1 69 ? -3.717 1.121 4.934 1 98.56 69 ARG B CA 1
ATOM 2034 C C . ARG B 1 69 ? -2.371 1.82 4.773 1 98.56 69 ARG B C 1
ATOM 2036 O O . ARG B 1 69 ? -1.389 1.201 4.359 1 98.56 69 ARG B O 1
ATOM 2043 N N . ALA B 1 70 ? -2.363 3.123 5.082 1 98.69 70 ALA B N 1
ATOM 2044 C CA . ALA B 1 70 ? -1.098 3.854 5.047 1 98.69 70 ALA B CA 1
ATOM 2045 C C . ALA B 1 70 ? -0.062 3.197 5.957 1 98.69 70 ALA B C 1
ATOM 2047 O O . ALA B 1 70 ? 1.109 3.078 5.586 1 98.69 70 ALA B O 1
ATOM 2048 N N . GLY B 1 71 ? -0.509 2.789 7.145 1 98.81 71 GLY B N 1
ATOM 2049 C CA . GLY B 1 71 ? 0.381 2.121 8.078 1 98.81 71 GLY B CA 1
ATOM 2050 C C . GLY B 1 71 ? 0.962 0.832 7.531 1 98.81 71 GLY B C 1
ATOM 2051 O O . GLY B 1 71 ? 2.146 0.547 7.727 1 98.81 71 GLY B O 1
ATOM 2052 N N . GLU B 1 72 ? 0.154 0.072 6.844 1 98.56 72 GLU B N 1
ATOM 2053 C CA . GLU B 1 72 ? 0.63 -1.169 6.238 1 98.56 72 GLU B CA 1
ATOM 2054 C C . GLU B 1 72 ? 1.7 -0.896 5.184 1 98.56 72 GLU B C 1
ATOM 2056 O O . GLU B 1 72 ? 2.715 -1.592 5.129 1 98.56 72 GLU B O 1
ATOM 2061 N N . VAL B 1 73 ? 1.47 0.071 4.383 1 98.75 73 VAL B N 1
ATOM 2062 C CA . VAL B 1 73 ? 2.432 0.399 3.334 1 98.75 73 VAL B CA 1
ATOM 2063 C C . VAL B 1 73 ? 3.705 0.961 3.961 1 98.75 73 VAL B C 1
ATOM 2065 O O . VAL B 1 73 ? 4.812 0.644 3.521 1 98.75 73 VAL B O 1
ATOM 2068 N N . ALA B 1 74 ? 3.518 1.815 4.98 1 98.81 74 ALA B N 1
ATOM 2069 C CA . ALA B 1 74 ? 4.68 2.35 5.688 1 98.81 74 ALA B CA 1
ATOM 2070 C C . ALA B 1 74 ? 5.555 1.226 6.23 1 98.81 74 ALA B C 1
ATOM 2072 O O . ALA B 1 74 ? 6.785 1.29 6.141 1 98.81 74 ALA B O 1
ATOM 2073 N N . LEU B 1 75 ? 4.938 0.191 6.754 1 98.25 75 LEU B N 1
ATOM 2074 C CA . LEU B 1 75 ? 5.656 -0.968 7.273 1 98.25 75 LEU B CA 1
ATOM 2075 C C . LEU B 1 75 ? 6.426 -1.674 6.16 1 98.25 75 LEU B C 1
ATOM 2077 O O . LEU B 1 75 ? 7.551 -2.129 6.371 1 98.25 75 LEU B O 1
ATOM 2081 N N . MET B 1 76 ? 5.816 -1.808 5.027 1 97.94 76 MET B N 1
ATOM 2082 C CA . MET B 1 76 ? 6.48 -2.449 3.896 1 97.94 76 MET B CA 1
ATOM 2083 C C . MET B 1 76 ? 7.754 -1.7 3.518 1 97.94 76 MET B C 1
ATOM 2085 O O . MET B 1 76 ? 8.797 -2.316 3.281 1 97.94 76 MET B O 1
ATOM 2089 N N . PHE B 1 77 ? 7.707 -0.394 3.504 1 98.19 77 PHE B N 1
ATOM 2090 C CA . PHE B 1 77 ? 8.875 0.412 3.178 1 98.19 77 PHE B CA 1
ATOM 2091 C C . PHE B 1 77 ? 9.914 0.331 4.289 1 98.19 77 PHE B C 1
ATOM 2093 O O . PHE B 1 77 ? 11.109 0.191 4.023 1 98.19 77 PHE B O 1
ATOM 2100 N N . ALA B 1 78 ? 9.438 0.412 5.5 1 97.75 78 ALA B N 1
ATOM 2101 C CA . ALA B 1 78 ? 10.367 0.355 6.625 1 97.75 78 ALA B CA 1
ATOM 2102 C C . ALA B 1 78 ? 11.148 -0.957 6.629 1 97.75 78 ALA B C 1
ATOM 2104 O O . ALA B 1 78 ? 12.344 -0.974 6.914 1 97.75 78 ALA B O 1
ATOM 2105 N N . LYS B 1 79 ? 10.5 -2.035 6.191 1 95.62 79 LYS B N 1
ATOM 2106 C CA . LYS B 1 79 ? 11.133 -3.354 6.156 1 95.62 79 LYS B CA 1
ATOM 2107 C C . LYS B 1 79 ? 12.266 -3.396 5.133 1 95.62 79 LYS B C 1
ATOM 2109 O O . LYS B 1 79 ? 13.148 -4.254 5.211 1 95.62 79 LYS B O 1
ATOM 2114 N N . THR B 1 80 ? 12.211 -2.498 4.215 1 95.44 80 THR B N 1
ATOM 2115 C CA . THR B 1 80 ? 13.234 -2.506 3.172 1 95.44 80 THR B CA 1
ATOM 2116 C C . THR B 1 80 ? 14.312 -1.468 3.463 1 95.44 80 THR B C 1
ATOM 2118 O O . THR B 1 80 ? 15.125 -1.149 2.592 1 95.44 80 THR B O 1
ATOM 2121 N N . GLY B 1 81 ? 14.266 -0.82 4.633 1 94.56 81 GLY B N 1
ATOM 2122 C CA . GLY B 1 81 ? 15.312 0.105 5.035 1 94.56 81 GLY B CA 1
ATOM 2123 C C . GLY B 1 81 ? 14.969 1.556 4.75 1 94.56 81 GLY B C 1
ATOM 2124 O O . GLY B 1 81 ? 15.781 2.449 4.988 1 94.56 81 GLY B O 1
ATOM 2125 N N . PHE B 1 82 ? 13.75 1.783 4.273 1 96.94 82 PHE B N 1
ATOM 2126 C CA . PHE B 1 82 ? 13.312 3.145 3.986 1 96.94 82 PHE B CA 1
ATOM 2127 C C . PHE B 1 82 ? 12.844 3.84 5.258 1 96.94 82 PHE B C 1
ATOM 2129 O O . PHE B 1 82 ? 12.391 3.186 6.203 1 96.94 82 PHE B O 1
ATOM 2136 N N . LEU B 1 83 ? 13.039 5.121 5.301 1 97.69 83 LEU B N 1
ATOM 2137 C CA . LEU B 1 83 ? 12.211 5.949 6.176 1 97.69 83 LEU B CA 1
ATOM 2138 C C . LEU B 1 83 ? 10.875 6.277 5.516 1 97.69 83 LEU B C 1
ATOM 2140 O O . LEU B 1 83 ? 10.828 7.043 4.555 1 97.69 83 LEU B O 1
ATOM 2144 N N . ALA B 1 84 ? 9.844 5.637 5.984 1 98.62 84 ALA B N 1
ATOM 2145 C CA . ALA B 1 84 ? 8.5 5.984 5.516 1 98.62 84 ALA B CA 1
ATOM 2146 C C . ALA B 1 84 ? 7.996 7.254 6.199 1 98.62 84 ALA B C 1
ATOM 2148 O O . ALA B 1 84 ? 7.93 7.316 7.43 1 98.62 84 ALA B O 1
ATOM 2149 N N . ILE B 1 85 ? 7.715 8.289 5.441 1 98.81 85 ILE B N 1
ATOM 2150 C CA . ILE B 1 85 ? 7.219 9.562 5.945 1 98.81 85 ILE B CA 1
ATOM 2151 C C . ILE B 1 85 ? 5.719 9.68 5.672 1 98.81 85 ILE B C 1
ATOM 2153 O O . ILE B 1 85 ? 5.305 9.898 4.531 1 98.81 85 ILE B O 1
ATOM 2157 N N . CYS B 1 86 ? 4.93 9.531 6.691 1 98.88 86 CYS B N 1
ATOM 2158 C CA . CYS B 1 86 ? 3.479 9.57 6.555 1 98.88 86 CYS B CA 1
ATOM 2159 C C . CYS B 1 86 ? 2.924 10.922 6.984 1 98.88 86 CYS B C 1
ATOM 2161 O O . CYS B 1 86 ? 3.174 11.375 8.102 1 98.88 86 CYS B O 1
ATOM 2163 N N . CYS B 1 87 ? 2.273 11.57 6.074 1 98.56 87 CYS B N 1
ATOM 2164 C CA . CYS B 1 87 ? 1.636 12.859 6.344 1 98.56 87 CYS B CA 1
ATOM 2165 C C . CYS B 1 87 ? 0.119 12.734 6.27 1 98.56 87 CYS B C 1
ATOM 2167 O O . CYS B 1 87 ? -0.478 12.977 5.219 1 98.56 87 CYS B O 1
ATOM 2169 N N . LEU B 1 88 ? -0.506 12.438 7.348 1 97.06 88 LEU B N 1
ATOM 2170 C CA . LEU B 1 88 ? -1.95 12.25 7.438 1 97.06 88 LEU B CA 1
ATOM 2171 C C . LEU B 1 88 ? -2.514 12.953 8.672 1 97.06 88 LEU B C 1
ATOM 2173 O O . LEU B 1 88 ? -1.83 13.062 9.695 1 97.06 88 LEU B O 1
ATOM 2177 N N . ILE B 1 89 ? -3.73 13.359 8.539 1 95.31 89 ILE B N 1
ATOM 2178 C CA . ILE B 1 89 ? -4.398 13.852 9.742 1 95.31 89 ILE B CA 1
ATOM 2179 C C . ILE B 1 89 ? -4.496 12.734 10.773 1 95.31 89 ILE B C 1
ATOM 2181 O O . ILE B 1 89 ? -4.023 12.883 11.906 1 95.31 89 ILE B O 1
ATOM 2185 N N . SER B 1 90 ? -5.027 11.547 10.297 1 95.69 90 SER B N 1
ATOM 2186 C CA . SER B 1 90 ? -5.188 10.391 11.18 1 95.69 90 SER B CA 1
ATOM 2187 C C . SER B 1 90 ? -5.723 10.812 12.547 1 95.69 90 SER B C 1
ATOM 2189 O O . SER B 1 90 ? -5.047 10.641 13.562 1 95.69 90 SER B O 1
ATOM 2191 N N . PRO B 1 91 ? -6.934 11.211 12.531 1 95.44 91 PRO B N 1
ATOM 2192 C CA . PRO B 1 91 ? -7.48 11.875 13.711 1 95.44 91 PRO B CA 1
ATOM 2193 C C . PRO B 1 91 ? -7.633 10.93 14.906 1 95.44 91 PRO B C 1
ATOM 2195 O O . PRO B 1 91 ? -7.645 11.383 16.047 1 95.44 91 PRO B O 1
ATOM 2198 N N . SER B 1 92 ? -7.785 9.703 14.734 1 95.75 92 SER B N 1
ATOM 2199 C CA . SER B 1 92 ? -8.055 8.734 15.797 1 95.75 92 SER B CA 1
ATOM 2200 C C . SER B 1 92 ? -6.773 8.297 16.484 1 95.75 92 SER B C 1
ATOM 2202 O O . SER B 1 92 ? -5.938 7.621 15.883 1 95.75 92 SER B O 1
ATOM 2204 N N . LYS B 1 93 ? -6.668 8.617 17.75 1 96.81 93 LYS B N 1
ATOM 2205 C CA . LYS B 1 93 ? -5.523 8.164 18.531 1 96.81 93 LYS B CA 1
ATOM 2206 C C . LYS B 1 93 ? -5.445 6.645 18.578 1 96.81 93 LYS B C 1
ATOM 2208 O O . LYS B 1 93 ? -4.355 6.07 18.516 1 96.81 93 LYS B O 1
ATOM 2213 N N . ARG B 1 94 ? -6.578 6.094 18.672 1 96.81 94 ARG B N 1
ATOM 2214 C CA . ARG B 1 94 ? -6.641 4.637 18.703 1 96.81 94 ARG B CA 1
ATOM 2215 C C . ARG B 1 94 ? -6.027 4.043 17.438 1 96.81 94 ARG B C 1
ATOM 2217 O O . ARG B 1 94 ? -5.254 3.088 17.5 1 96.81 94 ARG B O 1
ATOM 2224 N N . ALA B 1 95 ? -6.379 4.594 16.328 1 97.19 95 ALA B N 1
ATOM 2225 C CA . ALA B 1 95 ? -5.852 4.121 15.047 1 97.19 95 ALA B CA 1
ATOM 2226 C C . ALA B 1 95 ? -4.34 4.309 14.969 1 97.19 95 ALA B C 1
ATOM 2228 O O . ALA B 1 95 ? -3.619 3.408 14.531 1 97.19 95 ALA B O 1
ATOM 2229 N N . ARG B 1 96 ? -3.834 5.461 15.43 1 98.5 96 ARG B N 1
ATOM 2230 C CA . ARG B 1 96 ? -2.396 5.715 15.406 1 98.5 96 ARG B CA 1
ATOM 2231 C C . ARG B 1 96 ? -1.657 4.758 16.344 1 98.5 96 ARG B C 1
ATOM 2233 O O . ARG B 1 96 ? -0.596 4.238 15.984 1 98.5 96 ARG B O 1
ATOM 2240 N N . ASN B 1 97 ? -2.244 4.5 17.453 1 98.44 97 ASN B N 1
ATOM 2241 C CA . ASN B 1 97 ? -1.638 3.572 18.406 1 98.44 97 ASN B CA 1
ATOM 2242 C C . ASN B 1 97 ? -1.59 2.152 17.859 1 98.44 97 ASN B C 1
ATOM 2244 O O . ASN B 1 97 ? -0.646 1.406 18.125 1 98.44 97 ASN B O 1
ATOM 2248 N N . ALA B 1 98 ? -2.605 1.782 17.141 1 98.19 98 ALA B N 1
ATOM 2249 C CA . ALA B 1 98 ? -2.615 0.458 16.531 1 98.19 98 ALA B CA 1
ATOM 2250 C C . ALA B 1 98 ? -1.493 0.321 15.5 1 98.19 98 ALA B C 1
ATOM 2252 O O . ALA B 1 98 ? -0.855 -0.73 15.406 1 98.19 98 ALA B O 1
ATOM 2253 N N . ILE B 1 99 ? -1.273 1.345 14.742 1 98.62 99 ILE B N 1
ATOM 2254 C CA . ILE B 1 99 ? -0.199 1.342 13.758 1 98.62 99 ILE B CA 1
ATOM 2255 C C . ILE B 1 99 ? 1.151 1.257 14.469 1 98.62 99 ILE B C 1
ATOM 2257 O O . ILE B 1 99 ? 2.023 0.485 14.062 1 98.62 99 ILE B O 1
ATOM 2261 N N . ARG B 1 100 ? 1.329 2.035 15.555 1 98.5 100 ARG B N 1
ATOM 2262 C CA . ARG B 1 100 ? 2.537 1.975 16.375 1 98.5 100 ARG B CA 1
ATOM 2263 C C . ARG B 1 100 ? 2.777 0.561 16.891 1 98.5 100 ARG B C 1
ATOM 2265 O O . ARG B 1 100 ? 3.9 0.055 16.844 1 98.5 100 ARG B O 1
ATOM 2272 N N . ALA B 1 101 ? 1.727 -0.046 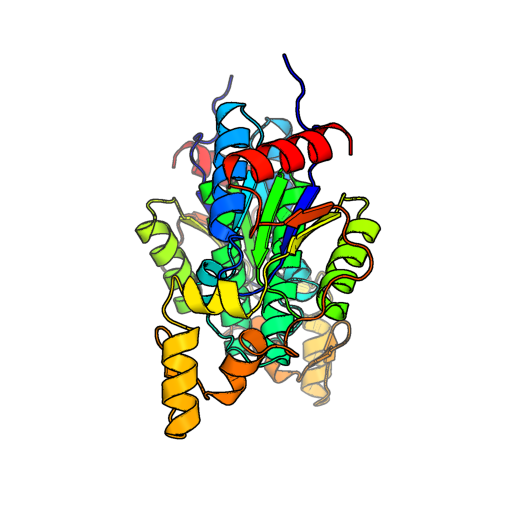17.391 1 98.38 101 ALA B N 1
ATOM 2273 C CA . ALA B 1 101 ? 1.835 -1.388 17.953 1 98.38 101 ALA B CA 1
ATOM 2274 C C . ALA B 1 101 ? 2.273 -2.396 16.906 1 98.38 101 ALA B C 1
ATOM 2276 O O . ALA B 1 101 ? 3.041 -3.318 17.188 1 98.38 101 ALA B O 1
ATOM 2277 N N . ARG B 1 102 ? 1.782 -2.275 15.711 1 97.25 102 ARG B N 1
ATOM 2278 C CA . ARG B 1 102 ? 2.168 -3.174 14.625 1 97.25 102 ARG B CA 1
ATOM 2279 C C . ARG B 1 102 ? 3.645 -3.018 14.281 1 97.25 102 ARG B C 1
ATOM 2281 O O . ARG B 1 102 ? 4.332 -4.004 14.008 1 97.25 102 ARG B O 1
ATOM 2288 N N . HIS B 1 103 ? 4.121 -1.787 14.266 1 98 103 HIS B N 1
ATOM 2289 C CA . HIS B 1 103 ? 5.543 -1.545 14.047 1 98 103 HIS B CA 1
ATOM 2290 C C . HIS B 1 103 ? 6.383 -2.199 15.141 1 98 103 HIS B C 1
ATOM 2292 O O . HIS B 1 103 ? 7.383 -2.861 14.852 1 98 103 HIS B O 1
ATOM 2298 N N . ALA B 1 104 ? 5.918 -2.014 16.391 1 97.5 104 ALA B N 1
ATOM 2299 C CA . ALA B 1 104 ? 6.637 -2.574 17.531 1 97.5 104 ALA B CA 1
ATOM 2300 C C . ALA B 1 104 ? 6.715 -4.094 17.438 1 97.5 104 ALA B C 1
ATOM 2302 O O . ALA B 1 104 ? 7.75 -4.691 17.75 1 97.5 104 ALA B O 1
ATOM 2303 N N . HIS B 1 105 ? 5.645 -4.691 16.984 1 96.94 105 HIS B N 1
ATOM 2304 C CA . HIS B 1 105 ? 5.582 -6.141 16.844 1 96.94 105 HIS B CA 1
ATOM 2305 C C . HIS B 1 105 ? 6.637 -6.641 15.859 1 96.94 105 HIS B C 1
ATOM 2307 O O . HIS B 1 105 ? 7.168 -7.742 16.016 1 96.94 105 HIS B O 1
ATOM 2313 N N . LEU B 1 106 ? 6.949 -5.832 14.898 1 94.94 106 LEU B N 1
ATOM 2314 C CA . LEU B 1 106 ? 7.918 -6.211 13.875 1 94.94 106 LEU B CA 1
ATOM 2315 C C . LEU B 1 106 ? 9.289 -5.602 14.172 1 94.94 106 LEU B C 1
ATOM 2317 O O . LEU B 1 106 ? 10.172 -5.605 13.312 1 94.94 106 LEU B O 1
ATOM 2321 N N . ARG B 1 107 ? 9.453 -4.992 15.305 1 96.19 107 ARG B N 1
ATOM 2322 C CA . ARG B 1 107 ? 10.695 -4.395 15.789 1 96.19 107 ARG B CA 1
ATOM 2323 C C . ARG B 1 107 ? 11.172 -3.295 14.844 1 96.19 107 ARG B C 1
ATOM 2325 O O . ARG B 1 107 ? 12.367 -3.207 14.539 1 96.19 107 ARG B O 1
ATOM 2332 N N . LEU B 1 108 ? 10.219 -2.576 14.352 1 96.75 108 LEU B N 1
ATOM 2333 C CA . LEU B 1 108 ? 10.508 -1.398 13.539 1 96.75 108 LEU B CA 1
ATOM 2334 C C . LEU B 1 108 ? 10.148 -0.121 14.289 1 96.75 108 LEU B C 1
ATOM 2336 O O . LEU B 1 108 ? 9.117 -0.064 14.969 1 96.75 108 LEU B O 1
ATOM 2340 N N . ALA B 1 109 ? 10.977 0.875 14.227 1 97 109 ALA B N 1
ATOM 2341 C CA . ALA B 1 109 ? 10.75 2.137 14.922 1 97 109 ALA B CA 1
ATOM 2342 C C . ALA B 1 109 ? 9.594 2.914 14.297 1 97 109 ALA B C 1
ATOM 2344 O O . ALA B 1 109 ? 9.438 2.928 13.078 1 97 109 ALA B O 1
ATOM 2345 N N . PHE B 1 110 ? 8.805 3.436 15.148 1 98.31 110 PHE B N 1
ATOM 2346 C CA . PHE B 1 110 ? 7.688 4.305 14.812 1 98.31 110 PHE B CA 1
ATOM 2347 C C . PHE B 1 110 ? 7.762 5.613 15.594 1 98.31 110 PHE B C 1
ATOM 2349 O O . PHE B 1 110 ? 7.777 5.605 16.828 1 98.31 110 PHE B O 1
ATOM 2356 N N . HIS B 1 111 ? 7.832 6.746 14.852 1 98.5 111 HIS B N 1
ATOM 2357 C CA . HIS B 1 111 ? 7.934 8.062 15.477 1 98.5 111 HIS B CA 1
ATOM 2358 C C . HIS B 1 111 ? 6.699 8.906 15.18 1 98.5 111 HIS B C 1
ATOM 2360 O O . HIS B 1 111 ? 6.512 9.367 14.055 1 98.5 111 HIS B O 1
ATOM 2366 N N . GLU B 1 112 ? 5.871 9.102 16.156 1 98.81 112 GLU B N 1
ATOM 2367 C CA . GLU B 1 112 ? 4.715 9.984 16.031 1 98.81 112 GLU B CA 1
ATOM 2368 C C . GLU B 1 112 ? 5.105 11.445 16.234 1 98.81 112 GLU B C 1
ATOM 2370 O O . GLU B 1 112 ? 5.547 11.828 17.312 1 98.81 112 GLU B O 1
ATOM 2375 N N . ILE B 1 113 ? 4.996 12.211 15.195 1 98.88 113 ILE B N 1
ATOM 2376 C CA . ILE B 1 113 ? 5.297 13.641 15.203 1 98.88 113 ILE B CA 1
ATOM 2377 C C . ILE B 1 113 ? 4 14.438 15.172 1 98.88 113 ILE B C 1
ATOM 2379 O O . ILE B 1 113 ? 3.262 14.406 14.188 1 98.88 113 ILE B O 1
ATOM 2383 N N . HIS B 1 114 ? 3.762 15.156 16.203 1 98.75 114 HIS B N 1
ATOM 2384 C CA . HIS B 1 114 ? 2.555 15.969 16.297 1 98.75 114 HIS B CA 1
ATOM 2385 C C . HIS B 1 114 ? 2.836 17.422 15.898 1 98.75 114 HIS B C 1
ATOM 2387 O O . HIS B 1 114 ? 3.707 18.062 16.484 1 98.75 114 HIS B O 1
ATOM 2393 N N . LEU B 1 115 ? 2.156 17.859 14.914 1 98.38 115 LEU B N 1
ATOM 2394 C CA . LEU B 1 115 ? 2.205 19.281 14.586 1 98.38 115 LEU B CA 1
ATOM 2395 C C . LEU B 1 115 ? 1.11 20.047 15.32 1 98.38 115 LEU B C 1
ATOM 2397 O O . LEU B 1 115 ? -0.062 19.984 14.945 1 98.38 115 LEU B O 1
ATOM 2401 N N . LYS B 1 116 ? 1.564 20.75 16.25 1 97.12 116 LYS B N 1
ATOM 2402 C CA . LYS B 1 116 ? 0.666 21.578 17.047 1 97.12 116 LYS B CA 1
ATOM 2403 C C . LYS B 1 116 ? 0.341 22.891 16.328 1 97.12 116 LYS B C 1
ATOM 2405 O O . LYS B 1 116 ? 1.24 23.672 16.016 1 97.12 116 LYS B O 1
ATOM 2410 N N . CYS B 1 117 ? -0.914 23.078 16.047 1 95.88 117 CYS B N 1
ATOM 2411 C CA . CYS B 1 117 ? -1.455 24.281 15.422 1 95.88 117 CYS B CA 1
ATOM 2412 C C . CYS B 1 117 ? -2.924 24.469 15.781 1 95.88 117 CYS B C 1
ATOM 2414 O O . CYS B 1 117 ? -3.707 23.516 15.727 1 95.88 117 CYS B O 1
ATOM 2416 N N . SER B 1 118 ? -3.229 25.703 16.219 1 94.25 118 SER B N 1
ATOM 2417 C CA . SER B 1 118 ? -4.613 25.938 16.625 1 94.25 118 SER B CA 1
ATOM 2418 C C . SER B 1 118 ? -5.555 25.859 15.43 1 94.25 118 SER B C 1
ATOM 2420 O O . SER B 1 118 ? -5.145 26.125 14.289 1 94.25 118 SER B O 1
ATOM 2422 N N . LEU B 1 119 ? -6.844 25.469 15.766 1 93.25 119 LEU B N 1
ATOM 2423 C CA . LEU B 1 119 ? -7.859 25.391 14.719 1 93.25 119 LEU B CA 1
ATOM 2424 C C . LEU B 1 119 ? -8.016 26.734 14.023 1 93.25 119 LEU B C 1
ATOM 2426 O O . LEU B 1 119 ? -8.227 26.797 12.805 1 93.25 119 LEU B O 1
ATOM 2430 N N . SER B 1 120 ? -7.941 27.812 14.805 1 94.06 120 SER B N 1
ATOM 2431 C CA . SER B 1 120 ? -8.078 29.156 14.242 1 94.06 120 SER B CA 1
ATOM 2432 C C . SER B 1 120 ? -7.004 29.438 13.203 1 94.06 120 SER B C 1
ATOM 2434 O O . SER B 1 120 ? -7.297 29.969 12.125 1 94.06 120 SER B O 1
ATOM 2436 N N . ILE B 1 121 ? -5.816 29.062 13.453 1 95.31 121 ILE B N 1
ATOM 2437 C CA . ILE B 1 121 ? -4.711 29.281 12.531 1 95.31 121 ILE B CA 1
ATOM 2438 C C . ILE B 1 121 ? -4.863 28.359 11.32 1 95.31 121 ILE B C 1
ATOM 2440 O O . ILE B 1 121 ? -4.645 28.781 10.18 1 95.31 121 ILE B O 1
ATOM 2444 N N . CYS B 1 122 ? -5.234 27.078 11.531 1 95.12 122 CYS B N 1
ATOM 2445 C CA . CYS B 1 122 ? -5.457 26.156 10.43 1 95.12 122 CYS B CA 1
ATOM 2446 C C . CYS B 1 122 ? -6.543 26.672 9.5 1 95.12 122 CYS B C 1
ATOM 2448 O O . CYS B 1 122 ? -6.402 26.594 8.273 1 95.12 122 CYS B O 1
ATOM 2450 N N . ARG B 1 123 ? -7.555 27.25 10.086 1 92.5 123 ARG B N 1
ATOM 2451 C CA . ARG B 1 123 ? -8.656 27.797 9.305 1 92.5 123 ARG B CA 1
ATOM 2452 C C . ARG B 1 123 ? -8.211 29 8.484 1 92.5 123 ARG B C 1
ATOM 2454 O O . ARG B 1 123 ? -8.648 29.188 7.344 1 92.5 123 ARG B O 1
ATOM 2461 N N . ALA B 1 124 ? -7.418 29.781 9.078 1 94.81 124 ALA B N 1
ATOM 2462 C CA . ALA B 1 124 ? -6.906 30.969 8.391 1 94.81 124 ALA B CA 1
ATOM 2463 C C . ALA B 1 124 ? -6.012 30.578 7.219 1 94.81 124 ALA B C 1
ATOM 2465 O O . ALA B 1 124 ? -6.051 31.203 6.156 1 94.81 124 ALA B O 1
ATOM 2466 N N . ARG B 1 125 ? -5.148 29.531 7.418 1 92.94 125 ARG B N 1
ATOM 2467 C CA . ARG B 1 125 ? -4.277 29.031 6.359 1 92.94 125 ARG B CA 1
ATOM 2468 C C . ARG B 1 125 ? -5.094 28.406 5.23 1 92.94 125 ARG B C 1
ATOM 2470 O O . ARG B 1 125 ? -4.848 28.688 4.055 1 92.94 125 ARG B O 1
ATOM 2477 N N . ASP B 1 126 ? -6.004 27.578 5.52 1 92.94 126 ASP B N 1
ATOM 2478 C CA . ASP B 1 126 ? -6.93 26.844 4.652 1 92.94 126 ASP B CA 1
ATOM 2479 C C . ASP B 1 126 ? -6.32 26.625 3.271 1 92.94 126 ASP B C 1
ATOM 2481 O O . ASP B 1 126 ? -6.926 26.969 2.256 1 92.94 126 ASP B O 1
ATOM 2485 N N . PRO B 1 127 ? -5.172 25.953 3.246 1 88.12 127 PRO B N 1
ATOM 2486 C CA . PRO B 1 127 ? -4.461 25.859 1.969 1 88.12 127 PRO B CA 1
ATOM 2487 C C . PRO B 1 127 ? -5.281 25.172 0.882 1 88.12 127 PRO B C 1
ATOM 2489 O O . PRO B 1 127 ? -5.094 25.438 -0.306 1 88.12 127 PRO B O 1
ATOM 2492 N N . LYS B 1 128 ? -6.32 24.328 1.161 1 84.5 128 LYS B N 1
ATOM 2493 C CA . LYS B 1 128 ? -7.094 23.578 0.17 1 84.5 128 LYS B CA 1
ATOM 2494 C C . LYS B 1 128 ? -8.531 24.094 0.097 1 84.5 128 LYS B C 1
ATOM 2496 O O . LYS B 1 128 ? -9.336 23.594 -0.687 1 84.5 128 LYS B O 1
ATOM 2501 N N . GLY B 1 129 ? -8.758 25 0.953 1 86.88 129 GLY B N 1
ATOM 2502 C CA . GLY B 1 129 ? -10.102 25.562 0.977 1 86.88 129 GLY B CA 1
ATOM 2503 C C . GLY B 1 129 ? -11.109 24.656 1.663 1 86.88 129 GLY B C 1
ATOM 2504 O O . GLY B 1 129 ? -12.32 24.828 1.487 1 86.88 129 GLY B O 1
ATOM 2505 N N . TRP B 1 130 ? -10.602 23.734 2.377 1 85.75 130 TRP B N 1
ATOM 2506 C CA . TRP B 1 130 ? -11.492 22.75 2.998 1 85.75 130 TRP B CA 1
ATOM 2507 C C . TRP B 1 130 ? -12.352 23.406 4.078 1 85.75 130 TRP B C 1
ATOM 2509 O O . TRP B 1 130 ? -13.539 23.109 4.203 1 85.75 130 TRP B O 1
ATOM 2519 N N . TYR B 1 131 ? -11.773 24.234 4.855 1 89 131 TYR B N 1
ATOM 2520 C CA . TYR B 1 131 ? -12.5 24.875 5.953 1 89 131 TYR B CA 1
ATOM 2521 C C . TYR B 1 131 ? -13.609 25.781 5.422 1 89 131 TYR B C 1
ATOM 2523 O O . TYR B 1 131 ? -14.734 25.75 5.91 1 89 131 TYR B O 1
ATOM 2531 N N . SER B 1 132 ? -13.25 26.531 4.387 1 88.62 132 SER B N 1
ATOM 2532 C CA . SER B 1 132 ? -14.234 27.422 3.789 1 88.62 132 SER B CA 1
ATOM 2533 C C . SER B 1 132 ? -15.375 26.641 3.145 1 88.62 132 SER B C 1
ATOM 2535 O O . SER B 1 132 ? -16.547 26.969 3.338 1 88.62 132 SER B O 1
ATOM 2537 N N . LYS B 1 133 ? -15 25.594 2.438 1 86.44 133 LYS B N 1
ATOM 2538 C CA . LYS B 1 133 ? -16 24.75 1.783 1 86.44 133 LYS B CA 1
ATOM 2539 C C . LYS B 1 133 ? -16.906 24.078 2.809 1 86.44 133 LYS B C 1
ATOM 2541 O O . LYS B 1 133 ? -18.125 23.953 2.6 1 86.44 133 LYS B O 1
ATOM 2546 N N . TYR B 1 134 ? -16.297 23.656 3.816 1 87.62 134 TYR B N 1
ATOM 2547 C CA . TYR B 1 134 ? -17.047 22.984 4.867 1 87.62 134 TYR B CA 1
ATOM 2548 C C . TYR B 1 134 ? -18.047 23.938 5.52 1 87.62 134 TYR B C 1
ATOM 2550 O O . TYR B 1 134 ? -19.203 23.578 5.742 1 87.62 134 TYR B O 1
ATOM 2558 N N . GLU B 1 135 ? -17.609 25.125 5.82 1 87.06 135 GLU B N 1
ATOM 2559 C CA . GLU B 1 135 ? -18.484 26.109 6.465 1 87.06 135 GLU B CA 1
ATOM 2560 C C . GLU B 1 135 ? -19.672 26.453 5.586 1 87.06 135 GLU B C 1
ATOM 2562 O O . GLU B 1 135 ? -20.812 26.531 6.074 1 87.06 135 GLU B O 1
ATOM 2567 N N . VAL B 1 136 ? -19.391 26.562 4.332 1 87.69 136 VAL B N 1
ATOM 2568 C CA . VAL B 1 136 ? -20.453 26.875 3.387 1 87.69 136 VAL B CA 1
ATOM 2569 C C . VAL B 1 136 ? -21.422 25.703 3.289 1 87.69 136 VAL B C 1
ATOM 2571 O O . VAL B 1 136 ? -22.641 25.891 3.357 1 87.69 136 VAL B O 1
ATOM 2574 N N . ALA B 1 137 ? -20.906 24.531 3.18 1 88 137 ALA B N 1
ATOM 2575 C CA . ALA B 1 137 ? -21.734 23.344 3.033 1 88 137 ALA B CA 1
ATOM 2576 C C . ALA B 1 137 ? -22.531 23.062 4.301 1 88 137 ALA B C 1
ATOM 2578 O O . ALA B 1 137 ? -23.688 22.625 4.234 1 88 137 ALA B O 1
ATOM 2579 N N . ARG B 1 138 ? -21.906 23.328 5.348 1 86.38 138 ARG B N 1
ATOM 2580 C CA . ARG B 1 138 ? -22.547 23.109 6.637 1 86.38 138 ARG B CA 1
ATOM 2581 C C . ARG B 1 138 ? -23.75 24.047 6.812 1 86.38 138 ARG B C 1
ATOM 2583 O O . ARG B 1 138 ? -24.812 23.609 7.242 1 86.38 138 ARG B O 1
ATOM 2590 N N . LEU B 1 139 ? -23.562 25.219 6.441 1 88.75 139 LEU B N 1
ATOM 2591 C CA . LEU B 1 139 ? -24.625 26.219 6.562 1 88.75 139 LEU B CA 1
ATOM 2592 C C . LEU B 1 139 ? -25.75 25.953 5.57 1 88.75 139 LEU B C 1
ATOM 2594 O O . LEU B 1 139 ? -26.922 26.125 5.891 1 88.75 139 LEU B O 1
ATOM 2598 N N . ALA B 1 140 ? -25.391 25.469 4.48 1 89.5 140 ALA B N 1
ATOM 2599 C CA . ALA B 1 140 ? -26.359 25.25 3.412 1 89.5 140 ALA B CA 1
ATOM 2600 C C . ALA B 1 140 ? -26.906 23.828 3.439 1 89.5 140 ALA B C 1
ATOM 2602 O O . ALA B 1 140 ? -27.812 23.484 2.68 1 89.5 140 ALA B O 1
ATOM 2603 N N . HIS B 1 141 ? -26.375 23.078 4.234 1 86.56 141 HIS B N 1
ATOM 2604 C CA . HIS B 1 141 ? -26.734 21.672 4.305 1 86.56 141 HIS B CA 1
ATOM 2605 C C . HIS B 1 141 ? -26.562 20.984 2.951 1 86.56 141 HIS B C 1
ATOM 2607 O O . HIS B 1 141 ? -27.469 20.297 2.48 1 86.56 141 HIS B O 1
ATOM 2613 N N . GLN B 1 142 ? -25.469 21.297 2.412 1 84.06 142 GLN B N 1
ATOM 2614 C CA . GLN B 1 142 ? -25.156 20.75 1.096 1 84.06 142 GLN B CA 1
ATOM 2615 C C . GLN B 1 142 ? -23.953 19.797 1.161 1 84.06 142 GLN B C 1
ATOM 2617 O O . GLN B 1 142 ? -23.203 19.812 2.135 1 84.06 142 GLN B O 1
ATOM 2622 N N . GLN B 1 143 ? -23.875 18.953 0.114 1 85 143 GLN B N 1
ATOM 2623 C CA . GLN B 1 143 ? -22.719 18.078 -0.05 1 85 143 GLN B CA 1
ATOM 2624 C C . GLN B 1 143 ? -21.531 18.844 -0.636 1 85 143 GLN B C 1
ATOM 2626 O O . GLN B 1 143 ? -21.703 19.922 -1.212 1 85 143 GLN B O 1
ATOM 2631 N N . ILE B 1 144 ? -20.375 18.344 -0.313 1 80.56 144 ILE B N 1
ATOM 2632 C CA . ILE B 1 144 ? -19.141 18.906 -0.849 1 80.56 144 ILE B CA 1
ATOM 2633 C C . ILE B 1 144 ? -18.531 17.938 -1.862 1 80.56 144 ILE B C 1
ATOM 2635 O O . ILE B 1 144 ? -18.375 16.75 -1.578 1 80.56 144 ILE B O 1
ATOM 2639 N N . ARG B 1 145 ? -18.266 18.453 -2.93 1 73.5 1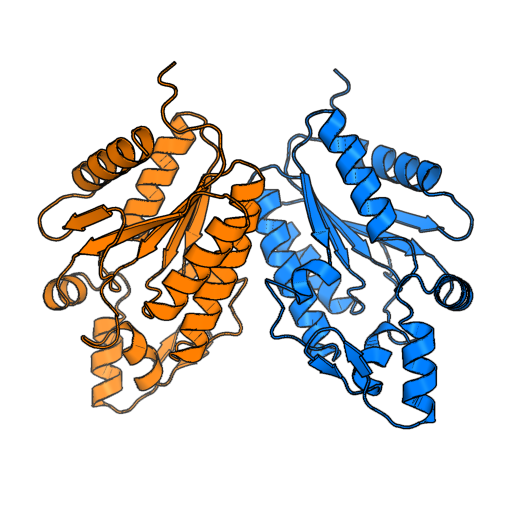45 ARG B N 1
ATOM 2640 C CA . ARG B 1 145 ? -17.594 17.625 -3.932 1 73.5 145 ARG B CA 1
ATOM 2641 C C . ARG B 1 145 ? -16.094 17.609 -3.697 1 73.5 145 ARG B C 1
ATOM 2643 O O . ARG B 1 145 ? -15.461 18.672 -3.592 1 73.5 145 ARG B O 1
ATOM 2650 N N . VAL B 1 146 ? -15.594 16.578 -3.418 1 66.19 146 VAL B N 1
ATOM 2651 C CA . VAL B 1 146 ? -14.156 16.359 -3.297 1 66.19 146 VAL B CA 1
ATOM 2652 C C . VAL B 1 146 ? -13.68 15.414 -4.395 1 66.19 146 VAL B C 1
ATOM 2654 O O . VAL B 1 146 ? -13.93 14.211 -4.328 1 66.19 146 VAL B O 1
ATOM 2657 N N . GLY B 1 147 ? -12.828 15.93 -5.312 1 61.84 147 GLY B N 1
ATOM 2658 C CA . GLY B 1 147 ? -12.539 15.117 -6.484 1 61.84 147 GLY B CA 1
ATOM 2659 C C . GLY B 1 147 ? -13.781 14.633 -7.195 1 61.84 147 GLY B C 1
ATOM 2660 O O . GLY B 1 147 ? -14.648 15.43 -7.559 1 61.84 147 GLY B O 1
ATOM 2661 N N . SER B 1 148 ? -13.836 13.258 -7.285 1 61.06 148 SER B N 1
ATOM 2662 C CA . SER B 1 148 ? -14.977 12.672 -7.996 1 61.06 148 SER B CA 1
ATOM 2663 C C . SER B 1 148 ? -16.031 12.172 -7.023 1 61.06 148 SER B C 1
ATOM 2665 O O . SER B 1 148 ? -17 11.523 -7.43 1 61.06 148 SER B O 1
ATOM 2667 N N . VAL B 1 149 ? -15.875 12.578 -5.852 1 68.75 149 VAL B N 1
ATOM 2668 C CA . VAL B 1 149 ? -16.797 12.023 -4.863 1 68.75 149 VAL B CA 1
ATOM 2669 C C . VAL B 1 149 ? -17.547 13.156 -4.176 1 68.75 149 VAL B C 1
ATOM 2671 O O . VAL B 1 149 ? -17 14.234 -3.947 1 68.75 149 VAL B O 1
ATOM 2674 N N . ASN B 1 150 ? -18.859 12.914 -3.992 1 77.81 150 ASN B N 1
ATOM 2675 C CA . ASN B 1 150 ? -19.672 13.82 -3.188 1 77.81 150 ASN B CA 1
ATOM 2676 C C . ASN B 1 150 ? -19.734 13.375 -1.73 1 77.81 150 ASN B C 1
ATOM 2678 O O . ASN B 1 150 ? -20.141 12.25 -1.439 1 77.81 150 ASN B O 1
ATOM 2682 N N . LEU B 1 151 ? -19.281 14.328 -0.963 1 81.31 151 LEU B N 1
ATOM 2683 C CA . LEU B 1 151 ? -19.219 13.984 0.454 1 81.31 151 LEU B CA 1
ATOM 2684 C C . LEU B 1 151 ? -20.25 14.797 1.249 1 81.31 151 LEU B C 1
ATOM 2686 O O . LEU B 1 151 ? -20.469 15.977 0.965 1 81.31 151 LEU B O 1
ATOM 2690 N N . LYS B 1 152 ? -20.859 14.008 2.16 1 85 152 LYS B N 1
ATOM 2691 C CA . LYS B 1 152 ? -21.672 14.734 3.137 1 85 152 LYS B CA 1
ATOM 2692 C C . LYS B 1 152 ? -20.812 15.664 3.979 1 85 152 LYS B C 1
ATOM 2694 O O . LYS B 1 152 ? -19.688 15.312 4.348 1 85 152 LYS B O 1
ATOM 2699 N N . TYR B 1 153 ? -21.312 16.812 4.227 1 82.94 153 TYR B N 1
ATOM 2700 C CA . TYR B 1 153 ? -20.531 17.766 4.992 1 82.94 153 TYR B CA 1
ATOM 2701 C C . TYR B 1 153 ? -20.172 17.203 6.367 1 82.94 153 TYR B C 1
ATOM 2703 O O . TYR B 1 153 ? -19.094 17.484 6.906 1 82.94 153 TYR B O 1
ATOM 2711 N N . GLU B 1 154 ? -20.984 16.391 6.977 1 82.81 154 GLU B N 1
ATOM 2712 C CA . GLU B 1 154 ? -20.719 15.773 8.273 1 82.81 154 GLU B CA 1
ATOM 2713 C C . GLU B 1 154 ? -19.484 14.883 8.219 1 82.81 154 GLU B C 1
ATOM 2715 O O . GLU B 1 154 ? -18.719 14.797 9.188 1 82.81 154 GLU B O 1
ATOM 2720 N N . ASP B 1 155 ? -19.297 14.227 7.09 1 82 155 ASP B N 1
ATOM 2721 C CA . ASP B 1 155 ? -18.156 13.344 6.918 1 82 155 ASP B CA 1
ATOM 2722 C C . ASP B 1 155 ? -16.844 14.133 6.863 1 82 155 ASP B C 1
ATOM 2724 O O . ASP B 1 155 ? -15.828 13.703 7.402 1 82 155 ASP B O 1
ATOM 2728 N N . ILE B 1 156 ? -16.953 15.289 6.336 1 80.25 156 ILE B N 1
ATOM 2729 C CA . ILE B 1 156 ? -15.766 16.141 6.227 1 80.25 156 ILE B CA 1
ATOM 2730 C C . ILE B 1 156 ? -15.484 16.812 7.57 1 80.25 156 ILE B C 1
ATOM 2732 O O . ILE B 1 156 ? -14.328 17.062 7.91 1 80.25 156 ILE B O 1
ATOM 2736 N N . GLY B 1 157 ? -16.516 17.031 8.242 1 81.75 157 GLY B N 1
ATOM 2737 C CA . GLY B 1 157 ? -16.391 17.609 9.57 1 81.75 157 GLY B CA 1
ATOM 2738 C C . GLY B 1 157 ? -15.57 16.734 10.516 1 81.75 157 GLY B C 1
ATOM 2739 O O . GLY B 1 157 ? -14.969 17.25 11.461 1 81.75 157 GLY B O 1
ATOM 2740 N N . SER B 1 158 ? -15.539 15.5 10.164 1 77.88 158 SER B N 1
ATOM 2741 C CA . SER B 1 158 ? -14.859 14.539 11.016 1 77.88 158 SER B CA 1
ATOM 2742 C C . SER B 1 158 ? -13.352 14.789 11.039 1 77.88 158 SER B C 1
ATOM 2744 O O . SER B 1 158 ? -12.648 14.273 11.906 1 77.88 158 SER B O 1
ATOM 2746 N N . PHE B 1 159 ? -12.961 15.719 10.133 1 78.56 159 PHE B N 1
ATOM 2747 C CA . PHE B 1 159 ? -11.523 15.969 10.211 1 78.56 159 PHE B CA 1
ATOM 2748 C C . PHE B 1 159 ? -11.234 17.469 10.219 1 78.56 159 PHE B C 1
ATOM 2750 O O . PHE B 1 159 ? -10.078 17.891 10.25 1 78.56 159 PHE B O 1
ATOM 2757 N N . LEU B 1 160 ? -12.32 18.25 10.258 1 83.5 160 LEU B N 1
ATOM 2758 C CA . LEU B 1 160 ? -12.109 19.703 10.188 1 83.5 160 LEU B CA 1
ATOM 2759 C C . LEU B 1 160 ? -12.578 20.375 11.469 1 83.5 160 LEU B C 1
ATOM 2761 O O . LEU B 1 160 ? -12.195 21.516 11.75 1 83.5 160 LEU B O 1
ATOM 2765 N N . GLU B 1 161 ? -13.305 19.641 12.18 1 82.88 161 GLU B N 1
ATOM 2766 C CA . GLU B 1 161 ? -13.867 20.25 13.383 1 82.88 161 GLU B CA 1
ATOM 2767 C C . GLU B 1 161 ? -12.93 20.094 14.578 1 82.88 161 GLU B C 1
ATOM 2769 O O . GLU B 1 161 ? -12 19.281 14.539 1 82.88 161 GLU B O 1
ATOM 2774 N N . GLU B 1 162 ? -13.156 20.875 15.586 1 75.12 162 GLU B N 1
ATOM 2775 C CA . GLU B 1 162 ? -12.305 20.953 16.766 1 75.12 162 GLU B CA 1
ATOM 2776 C C . GLU B 1 162 ? -12.203 19.594 17.469 1 75.12 162 GLU B C 1
ATOM 2778 O O . GLU B 1 162 ? -11.117 19.203 17.906 1 75.12 162 GLU B O 1
ATOM 2783 N N . ASN B 1 163 ? -13.227 18.875 17.625 1 80.31 163 ASN B N 1
ATOM 2784 C CA . ASN B 1 163 ? -13.211 17.641 18.406 1 80.31 163 ASN B CA 1
ATOM 2785 C C . ASN B 1 163 ? -13.031 16.422 17.516 1 80.31 163 ASN B C 1
ATOM 2787 O O . ASN B 1 163 ? -13.195 15.281 17.969 1 80.31 163 ASN B O 1
ATOM 2791 N N . SER B 1 164 ? -12.586 16.734 16.359 1 85.12 164 SER B N 1
ATOM 2792 C CA . SER B 1 164 ? -12.508 15.641 15.406 1 85.12 164 SER B CA 1
ATOM 2793 C C . SER B 1 164 ? -11.117 15.016 15.398 1 85.12 164 SER B C 1
ATOM 2795 O O . SER B 1 164 ? -10.914 13.945 14.82 1 85.12 164 SER B O 1
ATOM 2797 N N . TYR B 1 165 ? -10.188 15.625 16.094 1 93.62 165 TYR B N 1
ATOM 2798 C CA . TYR B 1 165 ? -8.789 15.195 16.125 1 93.62 165 TYR B CA 1
ATOM 2799 C C . TYR B 1 165 ? -8.336 14.906 17.547 1 93.62 165 TYR B C 1
ATOM 2801 O O . TYR B 1 165 ? -8.375 15.789 18.406 1 93.62 165 TYR B O 1
ATOM 2809 N N . ASP B 1 166 ? -7.969 13.602 17.766 1 95.38 166 ASP B N 1
ATOM 2810 C CA . ASP B 1 166 ? -7.402 13.227 19.047 1 95.38 166 ASP B CA 1
ATOM 2811 C C . ASP B 1 166 ? -5.945 13.664 19.156 1 95.38 166 ASP B C 1
ATOM 2813 O O . ASP B 1 166 ? -5.062 13.062 18.547 1 95.38 166 ASP B O 1
ATOM 2817 N N . ILE B 1 167 ? -5.746 14.664 19.969 1 95.69 167 ILE B N 1
ATOM 2818 C CA . ILE B 1 167 ? -4.363 15.078 20.203 1 95.69 167 ILE B CA 1
ATOM 2819 C C . ILE B 1 167 ? -3.582 13.938 20.844 1 95.69 167 ILE B C 1
ATOM 2821 O O . ILE B 1 167 ? -4.055 13.312 21.797 1 95.69 167 ILE B O 1
ATOM 2825 N N . PRO B 1 168 ? -2.404 13.648 20.25 1 97.19 168 PRO B N 1
ATOM 2826 C CA . PRO B 1 168 ? -1.631 12.578 20.875 1 97.19 168 PRO B CA 1
ATOM 2827 C C . PRO B 1 168 ? -1.269 12.883 22.328 1 97.19 168 PRO B C 1
ATOM 2829 O O . PRO B 1 168 ? -0.896 14.016 22.656 1 97.19 168 PRO B O 1
ATOM 2832 N N . ASP B 1 169 ? -1.416 11.883 23.188 1 95.19 169 ASP B N 1
ATOM 2833 C CA . ASP B 1 169 ? -1.104 12.07 24.609 1 95.19 169 ASP B CA 1
ATOM 2834 C C . ASP B 1 169 ? 0.4 12.234 24.812 1 95.19 169 ASP B C 1
ATOM 2836 O O . ASP B 1 169 ? 0.835 13.117 25.562 1 95.19 169 ASP B O 1
ATOM 2840 N N . GLU B 1 170 ? 1.149 11.375 24.172 1 96.56 170 GLU B N 1
ATOM 2841 C CA . GLU B 1 170 ? 2.602 11.359 24.312 1 96.56 170 GLU B CA 1
ATOM 2842 C C . GLU B 1 170 ? 3.279 11.125 22.953 1 96.56 170 GLU B C 1
ATOM 2844 O O . GLU B 1 170 ? 3.945 10.109 22.766 1 96.56 170 GLU B O 1
ATOM 2849 N N . PRO B 1 171 ? 3.127 12.117 22.062 1 98.5 171 PRO B N 1
ATOM 2850 C CA . PRO B 1 171 ? 3.867 11.945 20.812 1 98.5 171 PRO B CA 1
ATOM 2851 C C . PRO B 1 171 ? 5.379 11.891 21.016 1 98.5 171 PRO B C 1
ATOM 2853 O O . PRO B 1 171 ? 5.883 12.367 22.031 1 98.5 171 PRO B O 1
ATOM 2856 N N . ASP B 1 172 ? 6.07 11.25 20.125 1 98.44 172 ASP B N 1
ATOM 2857 C CA . ASP B 1 172 ? 7.523 11.172 20.234 1 98.44 172 ASP B CA 1
ATOM 2858 C C . ASP B 1 172 ? 8.156 12.555 20.109 1 98.44 172 ASP B C 1
ATOM 2860 O O . ASP B 1 172 ? 9.203 12.82 20.703 1 98.44 172 ASP B O 1
ATOM 2864 N N . LEU B 1 173 ? 7.516 13.438 19.344 1 98.62 173 LEU B N 1
ATOM 2865 C CA . LEU B 1 173 ? 7.938 14.82 19.156 1 98.62 173 LEU B CA 1
ATOM 2866 C C . LEU B 1 173 ? 6.746 15.711 18.828 1 98.62 173 LEU B C 1
ATOM 2868 O O . LEU B 1 173 ? 5.871 15.328 18.047 1 98.62 173 LEU B O 1
ATOM 2872 N N . SER B 1 174 ? 6.68 16.859 19.422 1 98.69 174 SER B N 1
ATOM 2873 C CA . SER B 1 174 ? 5.68 17.875 19.094 1 98.69 174 SER B CA 1
ATOM 2874 C C . SER B 1 174 ? 6.34 19.156 18.562 1 98.69 174 SER B C 1
ATOM 2876 O O . SER B 1 174 ? 7.301 19.641 19.156 1 98.69 174 SER B O 1
ATOM 2878 N N . LEU B 1 175 ? 5.871 19.594 17.438 1 98.81 175 LEU B N 1
ATOM 2879 C CA . LEU B 1 175 ? 6.363 20.828 16.812 1 98.81 175 LEU B CA 1
ATOM 2880 C C . LEU B 1 175 ? 5.25 21.859 16.719 1 98.81 175 LEU B C 1
ATOM 2882 O O . LEU B 1 175 ? 4.141 21.547 16.281 1 98.81 175 LEU B O 1
ATOM 2886 N N . ASP B 1 176 ? 5.574 23.047 17.141 1 98.31 176 ASP B N 1
ATOM 2887 C CA . ASP B 1 176 ? 4.602 24.141 17.078 1 98.31 176 ASP B CA 1
ATOM 2888 C C . ASP B 1 176 ? 4.746 24.938 15.789 1 98.31 176 ASP B C 1
ATOM 2890 O O . ASP B 1 176 ? 5.539 25.875 15.719 1 98.31 176 ASP B O 1
ATOM 2894 N N . THR B 1 177 ? 3.824 24.641 14.883 1 98 177 THR B N 1
ATOM 2895 C CA . THR B 1 177 ? 3.971 25.25 13.562 1 98 177 THR B CA 1
ATOM 2896 C C . THR B 1 177 ? 3.35 26.641 13.531 1 98 177 THR B C 1
ATOM 2898 O O . THR B 1 177 ? 3.434 27.344 12.523 1 98 177 THR B O 1
ATOM 2901 N N . GLU B 1 178 ? 2.732 27.031 14.586 1 95.69 178 GLU B N 1
ATOM 2902 C CA . GLU B 1 178 ? 2.254 28.406 14.703 1 95.69 178 GLU B CA 1
ATOM 2903 C C . GLU B 1 178 ? 3.398 29.375 15.016 1 95.69 178 GLU B C 1
ATOM 2905 O O . GLU B 1 178 ? 3.408 30.516 14.539 1 95.69 178 GLU B O 1
ATOM 2910 N N . THR B 1 179 ? 4.332 28.891 15.719 1 96.81 179 THR B N 1
ATOM 2911 C CA . THR B 1 179 ? 5.387 29.766 16.203 1 96.81 179 THR B CA 1
ATOM 2912 C C . THR B 1 179 ? 6.711 29.469 15.508 1 96.81 179 THR B C 1
ATOM 2914 O O . THR B 1 179 ? 7.621 30.297 15.523 1 96.81 179 THR B O 1
ATOM 2917 N N . GLN B 1 180 ? 6.852 28.297 14.961 1 97.25 180 GLN B N 1
ATOM 2918 C CA . GLN B 1 180 ? 8.078 27.891 14.289 1 97.25 180 GLN B CA 1
ATOM 2919 C C . GLN B 1 180 ? 7.855 27.75 12.781 1 97.25 180 GLN B C 1
ATOM 2921 O O . GLN B 1 180 ? 6.832 27.219 12.352 1 97.25 180 GLN B O 1
ATOM 2926 N N . GLY B 1 181 ? 8.844 28.25 12 1 96.88 181 GLY B N 1
ATOM 2927 C CA . GLY B 1 181 ? 8.805 28.031 10.562 1 96.88 181 GLY B CA 1
ATOM 2928 C C . GLY B 1 181 ? 9.211 26.625 10.156 1 96.88 181 GLY B C 1
ATOM 2929 O O . GLY B 1 181 ? 9.688 25.859 10.984 1 96.88 181 GLY B O 1
ATOM 2930 N N . VAL B 1 182 ? 9.055 26.359 8.883 1 97.75 182 VAL B N 1
ATOM 2931 C CA . VAL B 1 182 ? 9.289 25.016 8.367 1 97.75 182 VAL B CA 1
ATOM 2932 C C . VAL B 1 182 ? 10.758 24.641 8.57 1 97.75 182 VAL B C 1
ATOM 2934 O O . VAL B 1 182 ? 11.062 23.5 8.922 1 97.75 182 VAL B O 1
ATOM 2937 N N . SER B 1 183 ? 11.633 25.609 8.367 1 98.12 183 SER B N 1
ATOM 2938 C CA . SER B 1 183 ? 13.062 25.328 8.523 1 98.12 183 SER B CA 1
ATOM 2939 C C . SER B 1 183 ? 13.398 24.953 9.961 1 98.12 183 SER B C 1
ATOM 2941 O O . SER B 1 183 ? 14.172 24.031 10.203 1 98.12 183 SER B O 1
ATOM 2943 N N . GLU B 1 184 ? 12.852 25.656 10.883 1 98.5 184 GLU B N 1
ATOM 2944 C CA . GLU B 1 184 ? 13.078 25.375 12.297 1 98.5 184 GLU B CA 1
ATOM 2945 C C . GLU B 1 184 ? 12.484 24.031 12.695 1 98.5 184 GLU B C 1
ATOM 2947 O O . GLU B 1 184 ? 13.117 23.25 13.414 1 98.5 184 GLU B O 1
ATOM 2952 N N . CYS B 1 185 ? 11.266 23.75 12.227 1 98.75 185 CYS B N 1
ATOM 2953 C CA . CYS B 1 185 ? 10.625 22.469 12.5 1 98.75 185 CYS B CA 1
ATOM 2954 C C . CYS B 1 185 ? 11.438 21.312 11.922 1 98.75 185 CYS B C 1
ATOM 2956 O O . CYS B 1 185 ? 11.617 20.297 12.578 1 98.75 185 CYS B O 1
ATOM 2958 N N . LEU B 1 186 ? 11.922 21.516 10.68 1 98.62 186 LEU B N 1
ATOM 2959 C CA . LEU B 1 186 ? 12.727 20.5 10.031 1 98.62 186 LEU B CA 1
ATOM 2960 C C . LEU B 1 186 ? 13.992 20.203 10.828 1 98.62 186 LEU B C 1
ATOM 2962 O O . LEU B 1 186 ? 14.352 19.047 11.039 1 98.62 186 LEU B O 1
ATOM 2966 N N . ASN B 1 187 ? 14.625 21.281 11.281 1 97.94 187 ASN B N 1
ATOM 2967 C CA . ASN B 1 187 ? 15.852 21.125 12.047 1 97.94 187 ASN B CA 1
ATOM 2968 C C . ASN B 1 187 ? 15.617 20.344 13.336 1 97.94 187 ASN 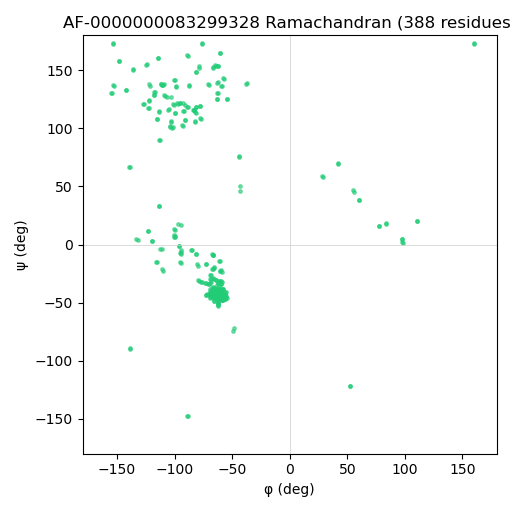B C 1
ATOM 2970 O O . ASN B 1 187 ? 16.406 19.453 13.695 1 97.94 187 ASN B O 1
ATOM 2974 N N . THR B 1 188 ? 14.57 20.672 14.008 1 98.31 188 THR B N 1
ATOM 2975 C CA . THR B 1 188 ? 14.234 19.969 15.242 1 98.31 188 THR B CA 1
ATOM 2976 C C . THR B 1 188 ? 13.922 18.5 14.969 1 98.31 188 THR B C 1
ATOM 2978 O O . THR B 1 188 ? 14.367 17.625 15.703 1 98.31 188 THR B O 1
ATOM 2981 N N . LEU B 1 189 ? 13.156 18.234 13.914 1 98.25 189 LEU B N 1
ATOM 2982 C CA . LEU B 1 189 ? 12.773 16.875 13.547 1 98.25 189 LEU B CA 1
ATOM 2983 C C . LEU B 1 189 ? 14 16.047 13.188 1 98.25 189 LEU B C 1
ATOM 2985 O O . LEU B 1 189 ? 14.141 14.906 13.641 1 98.25 189 LEU B O 1
ATOM 2989 N N . VAL B 1 190 ? 14.867 16.609 12.375 1 97.12 190 VAL B N 1
ATOM 2990 C CA . VAL B 1 190 ? 16.062 15.898 11.93 1 97.12 190 VAL B CA 1
ATOM 2991 C C . VAL B 1 190 ? 16.953 15.586 13.133 1 97.12 190 VAL B C 1
ATOM 2993 O O . VAL B 1 190 ? 17.484 14.477 13.25 1 97.12 190 VAL B O 1
ATOM 2996 N N . ASN B 1 191 ? 17.109 16.562 14.008 1 96.38 191 ASN B N 1
ATOM 2997 C CA . ASN B 1 191 ? 17.906 16.344 15.211 1 96.38 191 ASN B CA 1
ATOM 2998 C C . ASN B 1 191 ? 17.312 15.227 16.078 1 96.38 191 ASN B C 1
ATOM 3000 O O . ASN B 1 191 ? 18.047 14.398 16.609 1 96.38 191 ASN B O 1
ATOM 3004 N N . TYR B 1 192 ? 16.062 15.281 16.203 1 97.12 192 TYR B N 1
ATOM 3005 C CA . TYR B 1 192 ? 15.391 14.219 16.938 1 97.12 192 TYR B CA 1
ATOM 3006 C C . TYR B 1 192 ? 15.664 12.859 16.328 1 97.12 192 TYR B C 1
ATOM 3008 O O . TYR B 1 192 ? 15.992 11.906 17.031 1 97.12 192 TYR B O 1
ATOM 3016 N N . LEU B 1 193 ? 15.516 12.719 14.977 1 95.94 193 LEU B N 1
ATOM 3017 C CA . LEU B 1 193 ? 15.664 11.438 14.281 1 95.94 193 LEU B CA 1
ATOM 3018 C C . LEU B 1 193 ? 17.094 10.938 14.375 1 95.94 193 LEU B C 1
ATOM 3020 O O . LEU B 1 193 ? 17.344 9.727 14.406 1 95.94 193 LEU B O 1
ATOM 3024 N N . LYS B 1 194 ? 18.062 11.836 14.461 1 92.62 194 LYS B N 1
ATOM 3025 C CA . LYS B 1 194 ? 19.469 11.469 14.586 1 92.62 194 LYS B CA 1
ATOM 3026 C C . LYS B 1 194 ? 19.75 10.828 15.945 1 92.62 194 LYS B C 1
ATOM 3028 O O . LYS B 1 194 ? 20.609 9.961 16.062 1 92.62 194 LYS B O 1
ATOM 3033 N N . LEU B 1 195 ? 18.953 11.266 16.906 1 88.06 195 LEU B N 1
ATOM 3034 C CA . LEU B 1 195 ? 19.203 10.836 18.281 1 88.06 195 LEU B CA 1
ATOM 3035 C C . LEU B 1 195 ? 18.359 9.617 18.641 1 88.06 195 LEU B C 1
ATOM 3037 O O . LEU B 1 195 ? 18.609 8.953 19.641 1 88.06 195 LEU B O 1
ATOM 3041 N N . SER B 1 196 ? 17.406 9.352 17.891 1 83.88 196 SER B N 1
ATOM 3042 C CA . SER B 1 196 ? 16.469 8.281 18.188 1 83.88 196 SER B CA 1
ATOM 3043 C C . SER B 1 196 ? 16.953 6.945 17.641 1 83.88 196 SER B C 1
ATOM 3045 O O . SER B 1 196 ? 16.688 5.895 18.234 1 83.88 196 SER B O 1
#

InterPro domains:
  IPR002891 APS kinase [TIGR00455] (5-193)
  IPR027417 P-loop containing nucleoside triphosphate hydrolase [G3DSA:3.40.50.300] (1-195)
  IPR027417 P-loop containing nucleoside triphosphate hydrolase [SSF52540] (7-194)
  IPR050512 Sulfate Adenylyltransferase/APS Kinase [PTHR42700] (6-194)
  IPR059117 APS kinase domain [PF01583] (9-135)